Protein AF-A0A7S1XSJ4-F1 (afdb_monomer_lite)

pLDDT: mean 88.71, std 13.85, range [34.25, 98.19]

Radius of gyration: 32.24 Å; chains: 1; bounding box: 108×78×86 Å

Secondary structure (DSSP, 8-state):
---------PPPPPHHHHHHHHHTT---SSPPPHHHHHHHHHHHHHHHHT-GGGG-PPTT--HHHHHHHHHHSTTGGGS-HHHHHHHHHHHHHTHHHHHHHHHHHHHHHHTS-SSS--HHHHHHHHHHHHHHHHS-TTTTHHHHHHHHHHHHHHHHHHHHHHHHHHHHHIIIIIHHHHHHHHHH-HHHHHHHHHHHHHHH----SHHHHHHHHHHHHHHHHHH--HHHHHHHHHHHHHH-S---HHHHHHHHHHHHHHHT-SSHHHHHHHHHHHHHHHHH-HHHHGGGHHHHHHTTTT---HHHHHHHHHHHHHHHHS---TTSHHHHHHHHHHHHHHHHHS-TTS-HHHHHHHHHHHHHTTSSTTHHHHHHHHHHHHHHHS-HHHHHHHTSSS-EEEPTTSS-EEE-GGGTS-HHHHHHHHHHHHTTTT--SS--------HHHHHHHHHHHHHHTT--TT--S--S--B-HHHHHHHHHHHHHHHHHTTSTTTHHHHHHHHHHHHHHBTTGGGGTT-HHHHHHHHHHS--GGG-PPP-HHHHHHHHHHHHHHHHT-TTHHHHHHHHHHHHHHH-GGG-HHHHH-

Foldseek 3Di:
DDDDDDDDDDDDDPPLVVVVVVLVPPPDPDQDFLLNQLLCLQSVLCVVVVNQVVLVADVPRRSLRSVLCCCQHDPVVVRDLVSLLSSLLSLLVCLLSLLVNLVVLVVVVVVPDDDDDSVSLLVLLSRLLSCLQRDDCVSNVSSNVSSLSSLLSNLLSNVVVPLLVLLVSCLVRNCVSLLNSLVPALVSLLSNLSSNLSNLYPDDDDVSQVSVVVSLVSSCVSNVDPQSSLLSLLSNLVVDPADDPVRLVVLVVQLVVQLPDPDLSSNLSSLSNLLSSCQHPVPVSLVCLVSLQVCQPVPLDQSSLLSLLSNLLSSLPPVDPPPDPVSVVSNVSSLVSCVSSLALPRDQLSLLSLLQSLQQLLPDDPSNLVSLLSNLRSLLSHDPVSSVVLLAPWDWDQDPSRPDIGIRSLVRHQLLSNLVSLLCQQCVPPPPDDDDDRDQCDLSSLSSNLSSLCSQLVDHPPDLAQGPAADDVSVVVSCVSCVVSLLVLLQPLSRVLSSLSNLSSCLRRYPCNQVSLVPVSVLVSCCQQQPDPVVVDDHDPNSVVSVLVSLLVQCVVPPPNVVSSCVSVVVNCVVPVPSPSVVSSD

InterPro domains:
  IPR016024 Armadillo-type fold [SSF48371] (229-534)

Organism: NCBI:txid124430

Structure (mmCIF, N/CA/C/O backbone):
data_AF-A0A7S1XSJ4-F1
#
_entry.id   AF-A0A7S1XSJ4-F1
#
loop_
_atom_site.group_PDB
_atom_site.id
_atom_site.type_symbol
_atom_site.label_atom_id
_atom_site.label_alt_id
_atom_site.label_comp_id
_atom_site.label_asym_id
_atom_site.label_entity_id
_atom_site.label_seq_id
_atom_site.pdbx_PDB_ins_code
_atom_site.Cartn_x
_atom_site.Cartn_y
_atom_site.Cartn_z
_atom_site.occupancy
_atom_site.B_iso_or_equiv
_atom_site.auth_seq_id
_atom_site.auth_comp_id
_atom_site.auth_asym_id
_atom_site.auth_atom_id
_atom_site.pdbx_PDB_model_num
ATOM 1 N N . PRO A 1 1 ? -71.761 -49.102 -11.812 1.00 52.69 1 PRO A N 1
ATOM 2 C CA . PRO A 1 1 ? -70.678 -49.881 -11.172 1.00 52.69 1 PRO A CA 1
ATOM 3 C C . PRO A 1 1 ? -69.295 -49.514 -11.742 1.00 52.69 1 PRO A C 1
ATOM 5 O O . PRO A 1 1 ? -68.859 -50.129 -12.700 1.00 52.69 1 PRO A O 1
ATOM 8 N N . SER A 1 2 ? -68.638 -48.505 -11.160 1.00 34.56 2 SER A N 1
ATOM 9 C CA . SER A 1 2 ? -67.169 -48.376 -11.067 1.00 34.56 2 SER A CA 1
ATOM 10 C C . SER A 1 2 ? -66.835 -47.049 -10.381 1.00 34.56 2 SER A C 1
ATOM 12 O O . SER A 1 2 ? -67.230 -45.982 -10.842 1.00 34.56 2 SER A O 1
ATOM 14 N N . ARG A 1 3 ? -66.160 -47.150 -9.233 1.00 41.12 3 ARG A N 1
ATOM 15 C CA . ARG A 1 3 ? -65.718 -46.056 -8.359 1.00 41.12 3 ARG A CA 1
ATOM 16 C C . ARG A 1 3 ? -64.583 -45.249 -9.002 1.00 41.12 3 ARG A C 1
ATOM 18 O O . ARG A 1 3 ? -63.661 -45.844 -9.546 1.00 41.12 3 ARG A O 1
ATOM 25 N N . GLY A 1 4 ? -64.588 -43.934 -8.797 1.00 34.34 4 GLY A N 1
ATOM 26 C CA . GLY A 1 4 ? -63.421 -43.060 -8.945 1.00 34.34 4 GLY A CA 1
ATOM 27 C C . GLY A 1 4 ? -63.445 -42.006 -7.841 1.00 34.34 4 GLY A C 1
ATOM 28 O O . GLY A 1 4 ? -64.221 -41.061 -7.911 1.00 34.34 4 GLY A O 1
ATOM 29 N N . ALA A 1 5 ? -62.664 -42.215 -6.780 1.00 41.22 5 ALA A N 1
ATOM 30 C CA . ALA A 1 5 ? -62.564 -41.311 -5.638 1.00 41.22 5 ALA A CA 1
ATOM 31 C C . ALA A 1 5 ? -61.401 -40.329 -5.847 1.00 41.22 5 ALA A C 1
ATOM 33 O O . ALA A 1 5 ? -60.244 -40.745 -5.898 1.00 41.22 5 ALA A O 1
ATOM 34 N N . SER A 1 6 ? -61.700 -39.031 -5.937 1.00 36.78 6 SER A N 1
ATOM 35 C CA . SER A 1 6 ? -60.708 -37.954 -5.918 1.00 36.78 6 SER A CA 1
ATOM 36 C C . SER A 1 6 ? -60.311 -37.634 -4.473 1.00 36.78 6 SER A C 1
ATOM 38 O O . SER A 1 6 ? -61.102 -37.079 -3.710 1.00 36.78 6 SER A O 1
ATOM 40 N N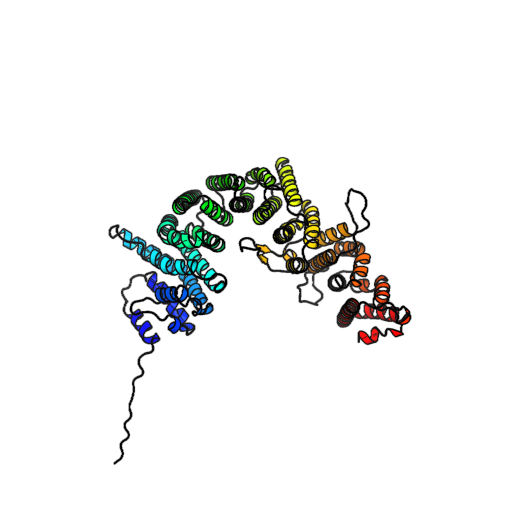 . ARG A 1 7 ? -59.076 -37.964 -4.084 1.00 38.44 7 ARG A N 1
ATOM 41 C CA . ARG A 1 7 ? -58.450 -37.433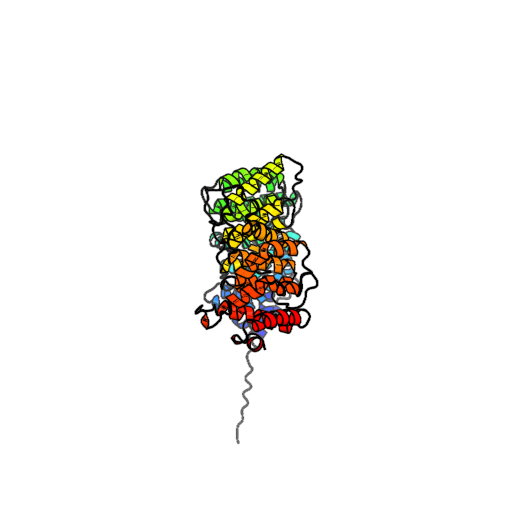 -2.866 1.00 38.44 7 ARG A CA 1
ATOM 42 C C . ARG A 1 7 ? -57.848 -36.062 -3.179 1.00 38.44 7 ARG A C 1
ATOM 44 O O . ARG A 1 7 ? -56.769 -35.982 -3.755 1.00 38.44 7 ARG A O 1
ATOM 51 N N . GLY A 1 8 ? -58.544 -34.998 -2.788 1.00 37.88 8 GLY A N 1
ATOM 52 C CA . GLY A 1 8 ? -57.967 -33.661 -2.659 1.00 37.88 8 GLY A CA 1
ATOM 53 C C . GLY A 1 8 ? -57.157 -33.583 -1.368 1.00 37.88 8 GLY A C 1
ATOM 54 O O . GLY A 1 8 ? -57.724 -33.405 -0.294 1.00 37.88 8 GLY A O 1
ATOM 55 N N . GLY A 1 9 ? -55.843 -33.778 -1.460 1.00 34.25 9 GLY A N 1
ATOM 56 C CA . GLY A 1 9 ? -54.918 -33.498 -0.364 1.00 34.25 9 GLY A CA 1
ATOM 57 C C . GLY A 1 9 ? -54.528 -32.025 -0.397 1.00 34.25 9 GLY A C 1
ATOM 58 O O . GLY A 1 9 ? -53.828 -31.601 -1.314 1.00 34.25 9 GLY A O 1
ATOM 59 N N . ALA A 1 10 ? -54.988 -31.245 0.581 1.00 43.34 10 ALA A N 1
ATOM 60 C CA . ALA A 1 10 ? -54.499 -29.890 0.802 1.00 43.34 10 ALA A CA 1
ATOM 61 C C . ALA A 1 10 ? -52.996 -29.951 1.121 1.00 43.34 10 ALA A C 1
ATOM 63 O O . ALA A 1 10 ? -52.589 -30.620 2.073 1.00 43.34 10 ALA A O 1
ATOM 64 N N . ARG A 1 11 ? -52.165 -29.288 0.306 1.00 40.69 11 ARG A N 1
ATOM 65 C CA . ARG A 1 11 ? -50.749 -29.078 0.632 1.00 40.69 11 ARG A CA 1
ATOM 66 C C . ARG A 1 11 ? -50.675 -28.258 1.929 1.00 40.69 11 ARG A C 1
ATOM 68 O O . ARG A 1 11 ? -51.390 -27.259 2.023 1.00 40.69 11 ARG A O 1
ATOM 75 N N . PRO A 1 12 ? -49.842 -28.644 2.910 1.00 44.31 12 PRO A N 1
ATOM 76 C CA . PRO A 1 12 ? -49.590 -27.795 4.066 1.00 44.31 12 PRO A CA 1
ATOM 77 C C . PRO A 1 12 ? -49.022 -26.444 3.591 1.00 44.31 12 PRO A C 1
ATOM 79 O O . PRO A 1 12 ? -48.324 -26.411 2.571 1.00 44.31 12 PRO A O 1
ATOM 82 N N . PRO A 1 13 ? -49.340 -25.330 4.274 1.00 48.94 13 PRO A N 1
ATOM 83 C CA . PRO A 1 13 ? -48.775 -24.027 3.940 1.00 48.94 13 PRO A CA 1
ATOM 84 C C . PRO A 1 13 ? -47.245 -24.110 3.986 1.00 48.94 13 PRO A C 1
ATOM 86 O O . PRO A 1 13 ? -46.684 -24.755 4.872 1.00 48.94 13 PRO A O 1
ATOM 89 N N . SER A 1 14 ? -46.573 -23.490 3.013 1.00 56.66 14 SER A N 1
ATOM 90 C CA . SER A 1 14 ? -45.111 -23.414 3.008 1.00 56.66 14 SER A CA 1
ATOM 91 C C . SER A 1 14 ? -44.622 -22.714 4.280 1.00 56.66 14 SER A C 1
ATOM 93 O O . SER A 1 14 ? -45.282 -21.808 4.794 1.00 56.66 14 SER A O 1
ATOM 95 N N . SER A 1 15 ? -43.452 -23.112 4.779 1.00 53.59 15 SER A N 1
ATOM 96 C CA . SER A 1 15 ? -42.761 -22.485 5.920 1.00 53.59 15 SER A CA 1
ATOM 97 C C . SER A 1 15 ? -42.692 -20.953 5.792 1.00 53.59 15 SER A C 1
ATOM 99 O O . SER A 1 15 ? -42.925 -20.235 6.763 1.00 53.59 15 SER A O 1
ATOM 101 N N . ALA A 1 16 ? -42.501 -20.448 4.568 1.00 47.19 16 ALA A N 1
ATOM 102 C CA . ALA A 1 16 ? -42.523 -19.022 4.239 1.00 47.19 16 ALA A CA 1
ATOM 103 C C . ALA A 1 16 ? -43.878 -18.336 4.529 1.00 47.19 16 ALA A C 1
ATOM 105 O O . ALA A 1 16 ? -43.914 -17.209 5.020 1.00 47.19 16 ALA A O 1
ATOM 106 N N . SER A 1 17 ? -45.003 -19.018 4.282 1.00 51.69 17 SER A N 1
ATOM 107 C CA . SER A 1 17 ? -46.346 -18.488 4.555 1.00 51.69 17 SER A CA 1
ATOM 108 C C . SER A 1 17 ? -46.664 -18.427 6.052 1.00 51.69 17 SER A C 1
ATOM 110 O O . SER A 1 17 ? -47.432 -17.559 6.465 1.00 51.69 17 SER A O 1
ATOM 112 N N . GLN A 1 18 ? -46.104 -19.331 6.863 1.00 56.53 18 GLN A N 1
ATOM 113 C CA . GLN A 1 18 ? -46.296 -19.321 8.319 1.00 56.53 18 GLN A CA 1
ATOM 114 C C . GLN A 1 18 ? -45.438 -18.249 9.003 1.00 56.53 18 GLN A C 1
ATOM 116 O O . GLN A 1 18 ? -45.931 -17.561 9.895 1.00 56.53 18 GLN A O 1
ATOM 121 N N . ALA A 1 19 ? -44.200 -18.040 8.540 1.00 50.75 19 ALA A N 1
ATOM 122 C CA . ALA A 1 19 ? -43.340 -16.961 9.030 1.00 50.75 19 ALA A CA 1
ATOM 123 C C . ALA A 1 19 ? -43.949 -15.570 8.756 1.00 50.75 19 ALA A C 1
ATOM 125 O O . ALA A 1 19 ? -43.987 -14.721 9.645 1.00 50.75 19 ALA A O 1
ATOM 126 N N . ALA A 1 20 ? -44.516 -15.363 7.561 1.00 49.44 20 ALA A N 1
ATOM 127 C CA . ALA A 1 20 ? -45.207 -14.120 7.212 1.00 49.44 20 ALA A CA 1
ATOM 128 C C . ALA A 1 20 ? -46.476 -13.872 8.057 1.00 49.44 20 ALA A C 1
ATOM 130 O O . ALA A 1 20 ? -46.788 -12.727 8.378 1.00 49.44 20 ALA A O 1
ATOM 131 N N . GLN A 1 21 ? -47.196 -14.929 8.458 1.00 52.84 21 GLN A N 1
ATOM 132 C CA . GLN A 1 21 ? -48.386 -14.809 9.311 1.00 52.84 21 GLN A CA 1
ATOM 133 C C . GLN A 1 21 ? -48.059 -14.515 10.782 1.00 52.84 21 GLN A C 1
ATOM 135 O O . GLN A 1 21 ? -48.815 -13.778 11.411 1.00 52.84 21 GLN A O 1
ATOM 140 N N . MET A 1 22 ? -46.938 -15.011 11.326 1.00 55.00 22 MET A N 1
ATOM 141 C CA . MET A 1 22 ? -46.510 -14.655 12.691 1.00 55.00 22 MET A CA 1
ATOM 142 C C . MET A 1 22 ? -46.111 -13.177 12.822 1.00 55.00 22 MET A C 1
ATOM 144 O O . MET A 1 22 ? -46.310 -12.582 13.878 1.00 55.00 22 MET A O 1
ATOM 148 N N . MET A 1 23 ? -45.607 -12.557 11.749 1.00 52.16 23 MET A N 1
ATOM 149 C CA . MET A 1 23 ? -45.240 -11.134 11.751 1.00 52.16 23 MET A CA 1
ATOM 150 C C . MET A 1 23 ? -46.447 -10.185 11.685 1.00 52.16 23 MET A C 1
ATOM 152 O O . MET A 1 23 ? -46.346 -9.033 12.094 1.00 52.16 23 MET A O 1
ATOM 156 N N . ALA A 1 24 ? -47.605 -10.650 11.207 1.00 48.19 24 ALA A N 1
ATOM 157 C CA . ALA A 1 24 ? -48.797 -9.814 11.065 1.00 48.19 24 ALA A CA 1
ATOM 158 C C . ALA A 1 24 ? -49.610 -9.651 12.370 1.00 48.19 24 ALA A C 1
ATOM 160 O O . ALA A 1 24 ? -50.484 -8.787 12.436 1.00 48.19 24 ALA A O 1
ATOM 161 N N . SER A 1 25 ? -49.353 -10.452 13.414 1.00 46.88 25 SER A N 1
ATOM 162 C CA . SER A 1 25 ? -50.173 -10.479 14.641 1.00 46.88 25 SER A CA 1
ATOM 163 C C . SER A 1 25 ? -49.715 -9.556 15.783 1.00 46.88 25 SER A C 1
ATOM 165 O O . SER A 1 25 ? -50.327 -9.573 16.847 1.00 46.88 25 SER A O 1
ATOM 167 N N . THR A 1 26 ? -48.681 -8.731 15.601 1.00 45.09 26 THR A N 1
ATOM 168 C CA . THR A 1 26 ? -48.104 -7.855 16.649 1.00 45.09 26 THR A CA 1
ATOM 169 C C . THR A 1 26 ? -48.505 -6.373 16.541 1.00 45.09 26 THR A C 1
ATOM 171 O O . THR A 1 26 ? -47.853 -5.515 17.127 1.00 45.09 26 THR A O 1
ATOM 174 N N . GLY A 1 27 ? -49.595 -6.050 15.831 1.00 38.25 27 GLY A N 1
ATOM 175 C CA . GLY A 1 27 ? -50.028 -4.683 15.483 1.00 38.25 27 GLY A CA 1
ATOM 176 C C . GLY A 1 27 ? -50.516 -3.769 16.623 1.00 38.25 27 GLY A C 1
ATOM 177 O O . GLY A 1 27 ? -51.638 -3.269 16.568 1.00 38.25 27 GLY A O 1
ATOM 178 N N . GLY A 1 28 ? -49.679 -3.497 17.626 1.00 43.19 28 GLY A N 1
ATOM 179 C CA . GLY A 1 28 ? -49.768 -2.299 18.465 1.00 43.19 28 GLY A CA 1
ATOM 180 C C . GLY A 1 28 ? -48.866 -1.204 17.887 1.00 43.19 28 GLY A C 1
ATOM 181 O O . GLY A 1 28 ? -47.712 -1.478 17.586 1.00 43.19 28 GLY A O 1
ATOM 182 N N . GLY A 1 29 ? -49.374 0.021 17.708 1.00 54.62 29 GLY A N 1
ATOM 183 C CA . GLY A 1 29 ? -48.706 1.134 17.002 1.00 54.62 29 GLY A CA 1
ATOM 184 C C . GLY A 1 29 ? -47.461 1.748 17.668 1.00 54.62 29 GLY A C 1
ATOM 185 O O . GLY A 1 29 ? -47.256 2.953 17.554 1.00 54.62 29 GLY A O 1
ATOM 186 N N . GLY A 1 30 ? -46.657 0.958 18.383 1.00 62.69 30 GLY A N 1
ATOM 187 C CA . GLY A 1 30 ? -45.346 1.363 18.889 1.00 62.69 30 GLY A CA 1
ATOM 188 C C . GLY A 1 30 ? -44.262 1.255 17.814 1.00 62.69 30 GLY A C 1
ATOM 189 O O . GLY A 1 30 ? -44.388 0.478 16.868 1.00 62.69 30 GLY A O 1
ATOM 190 N N . ALA A 1 31 ? -43.187 2.034 17.958 1.00 67.31 31 ALA A N 1
ATOM 191 C CA . ALA A 1 31 ? -42.006 1.889 17.109 1.00 67.31 31 ALA A CA 1
ATOM 192 C C . ALA A 1 31 ? -41.469 0.442 17.194 1.00 67.31 31 ALA A C 1
ATOM 194 O O . ALA A 1 31 ? -41.452 -0.131 18.288 1.00 67.31 31 ALA A O 1
ATOM 195 N N . PRO A 1 32 ? -41.043 -0.169 16.073 1.00 77.31 32 PRO A N 1
ATOM 196 C CA . PRO A 1 32 ? -40.533 -1.534 16.086 1.00 77.31 32 PRO A CA 1
ATOM 197 C C . PRO A 1 32 ? -39.277 -1.625 16.960 1.00 77.31 32 PRO A C 1
ATOM 199 O O . PRO A 1 32 ? -38.369 -0.799 16.850 1.00 77.31 32 PRO A O 1
ATOM 202 N N . GLY A 1 33 ? -39.217 -2.636 17.829 1.00 88.12 33 GLY A N 1
ATOM 203 C CA . GLY A 1 33 ? -38.015 -2.940 18.611 1.00 88.12 33 GLY A CA 1
ATOM 204 C C . GLY A 1 33 ? -36.865 -3.433 17.724 1.00 88.12 33 GLY A C 1
ATOM 205 O O . GLY A 1 33 ? -37.099 -3.955 16.635 1.00 88.12 33 GLY A O 1
ATOM 206 N N . VAL A 1 34 ? -35.624 -3.317 18.204 1.00 89.50 34 VAL A N 1
ATOM 207 C CA . VAL A 1 34 ? -34.406 -3.663 17.440 1.00 89.50 34 VAL A CA 1
ATOM 208 C C . VAL A 1 34 ? -34.446 -5.088 16.881 1.00 89.50 34 VAL A C 1
ATOM 210 O O . VAL A 1 34 ? -34.133 -5.288 15.711 1.00 89.50 34 VAL A O 1
ATOM 213 N N . LEU A 1 35 ? -34.894 -6.069 17.675 1.00 90.50 35 LEU A N 1
ATOM 214 C CA . LEU A 1 35 ? -35.037 -7.460 17.223 1.00 90.50 35 LEU A CA 1
ATOM 215 C C . LEU A 1 35 ? -36.002 -7.601 16.044 1.00 90.50 35 LEU A C 1
ATOM 217 O O . LEU A 1 35 ? -35.708 -8.342 15.117 1.00 90.50 35 LEU A O 1
ATOM 221 N N . SER A 1 36 ? -37.106 -6.850 16.040 1.00 92.56 36 SER A N 1
ATOM 222 C CA . SER A 1 36 ? -38.070 -6.863 14.933 1.00 92.56 36 SER A CA 1
ATOM 223 C C . SER A 1 36 ? -37.431 -6.360 13.637 1.00 92.56 36 SER A C 1
ATOM 225 O O . SER A 1 36 ? -37.588 -6.973 12.584 1.00 92.56 36 SER A O 1
ATOM 227 N N . VAL A 1 37 ? -36.638 -5.284 13.722 1.00 91.06 37 VAL A N 1
ATOM 228 C CA . VAL A 1 37 ? -35.911 -4.741 12.564 1.00 91.06 37 VAL A CA 1
ATOM 229 C C . VAL A 1 37 ? -34.875 -5.747 12.056 1.00 91.06 37 VAL A C 1
ATOM 231 O O . VAL A 1 37 ? -34.800 -5.990 10.852 1.00 91.06 37 VAL A O 1
ATOM 234 N N . LEU A 1 38 ? -34.109 -6.375 12.952 1.00 92.38 38 LEU A N 1
ATOM 235 C CA . LEU A 1 38 ? -33.120 -7.393 12.581 1.00 92.38 38 LEU A CA 1
ATOM 236 C C . LEU A 1 38 ? -33.779 -8.630 11.954 1.00 92.38 38 LEU A C 1
ATOM 238 O O . LEU A 1 38 ? -33.345 -9.083 10.895 1.00 92.38 38 LEU A O 1
ATOM 242 N N . ASP A 1 39 ? -34.857 -9.141 12.552 1.00 95.31 39 ASP A N 1
ATOM 243 C CA . ASP A 1 39 ? -35.624 -10.272 12.023 1.00 95.31 39 ASP A CA 1
ATOM 244 C C . ASP A 1 39 ? -36.197 -9.955 10.637 1.00 95.31 39 ASP A C 1
ATOM 246 O O . ASP A 1 39 ? -36.137 -10.793 9.733 1.00 95.31 39 ASP A O 1
ATOM 250 N N . GLN A 1 40 ? -36.682 -8.727 10.431 1.00 94.88 40 GLN A N 1
ATOM 251 C CA . GLN A 1 40 ? -37.141 -8.263 9.127 1.00 94.88 40 GLN A CA 1
ATOM 252 C C . GLN A 1 40 ? -36.002 -8.246 8.099 1.00 94.88 40 GLN A C 1
ATOM 254 O O . GLN A 1 40 ? -36.196 -8.754 6.994 1.00 94.88 40 GLN A O 1
ATOM 259 N N . CYS A 1 41 ? -34.814 -7.739 8.455 1.00 93.75 41 CYS A N 1
ATOM 260 C CA . CYS A 1 41 ? -33.643 -7.748 7.569 1.00 93.75 41 CYS A CA 1
ATOM 261 C C . CYS A 1 41 ? -33.296 -9.176 7.122 1.00 93.75 41 CYS A C 1
ATOM 263 O O . CYS A 1 41 ? -33.091 -9.424 5.929 1.00 93.75 41 CYS A O 1
ATOM 265 N N . VAL A 1 42 ? -33.277 -10.129 8.063 1.00 95.25 42 VAL A N 1
ATOM 266 C CA . VAL A 1 42 ? -32.982 -11.542 7.781 1.00 95.25 42 VAL A CA 1
ATOM 267 C C . VAL A 1 42 ? -34.044 -12.150 6.865 1.00 95.25 42 VAL A C 1
ATOM 269 O O . VAL A 1 42 ? -33.714 -12.695 5.811 1.00 95.25 42 VAL A O 1
ATOM 272 N N . VAL A 1 43 ? -35.324 -12.048 7.234 1.00 95.94 43 VAL A N 1
ATOM 273 C CA . VAL A 1 43 ? -36.418 -12.688 6.490 1.00 95.94 43 VAL A CA 1
ATOM 274 C C . VAL A 1 43 ? -36.538 -12.111 5.087 1.00 95.94 43 VAL A C 1
ATOM 276 O O . VAL A 1 43 ? -36.635 -12.870 4.123 1.00 95.94 43 VAL A O 1
ATOM 279 N N . GLN A 1 44 ? -36.514 -10.788 4.949 1.00 94.69 44 GLN A N 1
ATOM 280 C CA . GLN A 1 44 ? -36.723 -10.121 3.668 1.00 94.69 44 GLN A CA 1
ATOM 281 C C . GLN A 1 44 ? -35.599 -10.454 2.679 1.00 94.69 44 GLN A C 1
ATOM 283 O O . GLN A 1 44 ? -35.862 -10.778 1.516 1.00 94.69 44 GLN A O 1
ATOM 288 N N . THR A 1 45 ? -34.358 -10.473 3.162 1.00 95.00 45 THR A N 1
ATOM 289 C CA . THR A 1 45 ? -33.189 -10.786 2.340 1.00 95.00 45 THR A CA 1
ATOM 290 C C . THR A 1 45 ? -33.151 -12.256 1.935 1.00 95.00 45 THR A C 1
ATOM 292 O O . THR A 1 45 ? -33.047 -12.560 0.747 1.00 95.00 45 THR A O 1
ATOM 295 N N . LEU A 1 46 ? -33.298 -13.177 2.893 1.00 95.62 46 LEU A N 1
ATOM 296 C CA . LEU A 1 46 ? -33.196 -14.613 2.614 1.00 95.62 46 LEU A CA 1
ATOM 297 C C . LEU A 1 46 ? -34.403 -15.156 1.845 1.00 95.62 46 LEU A C 1
ATOM 299 O O . LEU A 1 46 ? -34.273 -16.114 1.087 1.00 95.62 46 LEU A O 1
ATOM 303 N N . THR A 1 47 ? -35.579 -14.538 1.981 1.00 94.88 47 THR A N 1
ATOM 304 C CA . THR A 1 47 ? -36.725 -14.857 1.113 1.00 94.88 47 THR A CA 1
ATOM 305 C C . THR A 1 47 ? -36.431 -14.456 -0.329 1.00 94.88 47 THR A C 1
ATOM 307 O O . THR A 1 47 ? -36.721 -15.217 -1.249 1.00 94.88 47 THR A O 1
ATOM 310 N N . SER A 1 48 ? -35.817 -13.286 -0.529 1.00 93.25 48 SER A N 1
ATOM 311 C CA . SER A 1 48 ? -35.476 -12.781 -1.863 1.00 93.25 48 SER A CA 1
ATOM 312 C C . SER A 1 48 ? -34.373 -13.601 -2.537 1.00 93.25 48 SER A C 1
ATOM 314 O O . SER A 1 48 ? -34.384 -13.741 -3.757 1.00 93.25 48 SER A O 1
ATOM 316 N N . SER A 1 49 ? -33.438 -14.165 -1.763 1.00 93.69 49 SER A N 1
ATOM 317 C CA . SER A 1 49 ? -32.374 -15.030 -2.289 1.00 93.69 49 SER A CA 1
ATOM 318 C C . SER A 1 49 ? -32.759 -16.511 -2.395 1.00 93.69 49 SER A C 1
ATOM 320 O O . SER A 1 49 ? -32.064 -17.262 -3.073 1.00 93.69 49 SER A O 1
ATOM 322 N N . GLY A 1 50 ? -33.870 -16.931 -1.777 1.00 94.69 50 GLY A N 1
ATOM 323 C CA . GLY A 1 50 ? -34.299 -18.333 -1.725 1.00 94.69 50 GLY A CA 1
ATOM 324 C C . GLY A 1 50 ? -33.601 -19.171 -0.644 1.00 94.69 50 GLY A C 1
ATOM 325 O O . GLY A 1 50 ? -33.717 -20.392 -0.656 1.00 94.69 50 GLY A O 1
ATOM 326 N N . ASP A 1 51 ? -32.915 -18.530 0.304 1.00 94.94 51 ASP A N 1
ATOM 327 C CA . ASP A 1 51 ? -32.073 -19.172 1.324 1.00 94.94 51 ASP A CA 1
ATOM 328 C C . ASP A 1 51 ? -32.741 -19.264 2.710 1.00 94.94 51 ASP A C 1
ATOM 330 O O . ASP A 1 51 ? -32.112 -19.684 3.681 1.00 94.94 51 ASP A O 1
ATOM 334 N N . LEU A 1 52 ? -34.013 -18.866 2.847 1.00 94.81 52 LEU A N 1
ATOM 335 C CA . LEU A 1 52 ? -34.691 -18.798 4.152 1.00 94.81 52 LEU A CA 1
ATOM 336 C C . LEU A 1 52 ? -34.720 -20.152 4.885 1.00 94.81 52 LEU A C 1
ATOM 338 O O . LEU A 1 52 ? -34.600 -20.204 6.109 1.00 94.81 52 LEU A O 1
ATOM 342 N N . GLU A 1 53 ? -34.841 -21.256 4.145 1.00 93.50 53 GLU A N 1
ATOM 343 C CA . GLU A 1 53 ? -34.866 -22.611 4.712 1.00 93.50 53 GLU A CA 1
ATOM 344 C C . GLU A 1 53 ? -33.533 -23.004 5.374 1.00 93.50 53 GLU A C 1
ATOM 346 O O . GLU A 1 53 ? -33.518 -23.845 6.275 1.00 93.50 53 GLU A O 1
ATOM 351 N N . LEU A 1 54 ? -32.424 -22.353 5.000 1.00 91.69 54 LEU A N 1
ATOM 352 C CA . LEU A 1 54 ? -31.088 -22.641 5.532 1.00 91.69 54 LEU A CA 1
ATOM 353 C C . LEU A 1 54 ? -30.907 -22.209 6.993 1.00 91.69 54 LEU A C 1
ATOM 355 O O . LEU A 1 54 ? -29.981 -22.688 7.654 1.00 91.69 54 LEU A O 1
ATOM 359 N N . LEU A 1 55 ? -31.780 -21.330 7.505 1.00 92.31 55 LEU A N 1
ATOM 360 C CA . LEU A 1 55 ? -31.743 -20.881 8.900 1.00 92.31 55 LEU A CA 1
ATOM 361 C C . LEU A 1 55 ? -31.991 -22.030 9.882 1.00 92.31 55 LEU A C 1
ATOM 363 O O . LEU A 1 55 ? -31.379 -22.072 10.948 1.00 92.31 55 LEU A O 1
ATOM 367 N N . GLY A 1 56 ? -32.900 -22.954 9.540 1.00 91.69 56 GLY A N 1
ATOM 368 C CA . GLY A 1 56 ? -33.306 -24.042 10.434 1.00 91.69 56 GLY A CA 1
ATOM 369 C C . GLY A 1 56 ? -33.742 -23.545 11.820 1.00 91.69 56 GLY A C 1
ATOM 370 O O . GLY A 1 56 ? -33.271 -24.082 12.827 1.00 91.69 56 GLY A O 1
ATOM 371 N N . ALA A 1 57 ? -34.561 -22.487 11.871 1.00 90.06 57 ALA A N 1
ATOM 372 C CA . ALA A 1 57 ? -34.996 -21.843 13.112 1.00 90.06 57 ALA A CA 1
ATOM 373 C C . ALA A 1 57 ? -35.751 -22.820 14.029 1.00 90.06 57 ALA A C 1
ATOM 375 O O . ALA A 1 57 ? -36.620 -23.573 13.578 1.00 90.06 57 ALA A O 1
ATOM 376 N N . GLN A 1 58 ? -35.418 -22.812 15.321 1.00 92.25 58 GLN A N 1
ATOM 377 C CA . GLN A 1 58 ? -36.136 -23.599 16.324 1.00 92.25 58 GLN A CA 1
ATOM 378 C C . GLN A 1 58 ? -37.463 -22.921 16.716 1.00 92.25 58 GLN A C 1
ATOM 380 O O . GLN A 1 58 ? -37.597 -21.704 16.584 1.00 92.25 58 GLN A O 1
ATOM 385 N N . PRO A 1 59 ? -38.466 -23.666 17.219 1.00 91.31 59 PRO A N 1
ATOM 386 C CA . PRO A 1 59 ? -39.706 -23.063 17.704 1.00 91.31 59 PRO A CA 1
ATOM 387 C C . PRO A 1 59 ? -39.436 -22.006 18.787 1.00 91.31 59 PRO A C 1
ATOM 389 O O . PRO A 1 59 ? -38.872 -22.322 19.832 1.00 91.31 59 PRO A O 1
ATOM 392 N N . GLY A 1 60 ? -39.849 -20.760 18.537 1.00 90.12 60 GLY A N 1
ATOM 393 C CA . GLY A 1 60 ? -39.639 -19.622 19.444 1.00 90.12 60 GLY A CA 1
ATOM 394 C C . GLY A 1 60 ? -38.312 -18.874 19.260 1.00 90.12 60 GLY A C 1
ATOM 395 O O . GLY A 1 60 ? -38.098 -17.867 19.928 1.00 90.12 60 GLY A O 1
ATOM 396 N N . GLU A 1 61 ? -37.440 -19.324 18.356 1.00 93.19 61 GLU A N 1
ATOM 397 C CA . GLU A 1 61 ? -36.208 -18.626 17.977 1.00 93.19 61 GLU A CA 1
ATOM 398 C C . GLU A 1 61 ? -36.507 -17.613 16.858 1.00 93.19 61 GLU A C 1
ATOM 400 O O . GLU A 1 61 ? -37.042 -17.978 15.808 1.00 93.19 61 GLU A O 1
ATOM 405 N N . GLY A 1 62 ? -36.163 -16.340 17.073 1.00 94.44 62 GLY A N 1
ATOM 406 C CA . GLY A 1 62 ? -36.274 -15.307 16.038 1.00 94.44 62 GLY A CA 1
ATOM 407 C C . GLY A 1 62 ? -35.298 -15.552 14.871 1.00 94.44 62 GLY A C 1
ATOM 408 O O . GLY A 1 62 ? -34.212 -16.099 15.095 1.00 94.44 62 GLY A O 1
ATOM 409 N N . PRO A 1 63 ? -35.639 -15.158 13.628 1.00 95.38 63 PRO A N 1
ATOM 410 C CA . PRO A 1 63 ? -34.770 -15.287 12.455 1.00 95.38 63 PRO A CA 1
ATOM 411 C C . PRO A 1 63 ? -33.324 -14.806 12.651 1.00 95.38 63 PRO A C 1
ATOM 413 O O . PRO A 1 63 ? -32.393 -15.488 12.219 1.00 95.38 63 PRO A O 1
ATOM 416 N N . ALA A 1 64 ? -33.115 -13.670 13.319 1.00 94.19 64 ALA A N 1
ATOM 417 C CA . ALA A 1 64 ? -31.790 -13.122 13.589 1.00 94.19 64 ALA A CA 1
ATOM 418 C C . ALA A 1 64 ? -30.972 -14.030 14.523 1.00 94.19 64 ALA A C 1
ATOM 420 O O . ALA A 1 64 ? -29.803 -14.312 14.250 1.00 94.19 64 ALA A O 1
ATOM 421 N N . ALA A 1 65 ? -31.594 -14.556 15.582 1.00 94.56 65 ALA A N 1
ATOM 422 C CA . ALA A 1 65 ? -30.955 -15.501 16.497 1.00 94.56 65 ALA A CA 1
ATOM 423 C C . ALA A 1 65 ? -30.621 -16.832 15.798 1.00 94.56 65 ALA A C 1
ATOM 425 O O . ALA A 1 65 ? -29.501 -17.334 15.929 1.00 94.56 65 ALA A O 1
ATOM 426 N N . ALA A 1 66 ? -31.547 -17.349 14.980 1.00 94.88 66 ALA A N 1
ATOM 427 C CA . ALA A 1 66 ? -31.333 -18.556 14.184 1.00 94.88 66 ALA A CA 1
ATOM 428 C C . ALA A 1 66 ? -30.157 -18.399 13.210 1.00 94.88 66 ALA A C 1
ATOM 430 O O . ALA A 1 66 ? -29.331 -19.307 13.088 1.00 94.88 66 ALA A O 1
ATOM 431 N N . LEU A 1 67 ? -30.037 -17.231 12.566 1.00 95.12 67 LEU A N 1
ATOM 432 C CA . LEU A 1 67 ? -28.915 -16.913 11.685 1.00 95.12 67 LEU A CA 1
ATOM 433 C C . LEU A 1 67 ? -27.586 -16.947 12.446 1.00 95.12 67 LEU A C 1
ATOM 435 O O . LEU A 1 67 ? -26.660 -17.642 12.026 1.00 95.12 67 LEU A O 1
ATOM 439 N N . VAL A 1 68 ? -27.496 -16.252 13.585 1.00 94.69 68 VAL A N 1
ATOM 440 C CA . VAL A 1 68 ? -26.276 -16.225 14.406 1.00 94.69 68 VAL A CA 1
ATOM 441 C C . VAL A 1 68 ? -25.893 -17.630 14.853 1.00 94.69 68 VAL A C 1
ATOM 443 O O . VAL A 1 68 ? -24.741 -18.031 14.678 1.00 94.69 68 VAL A O 1
ATOM 446 N N . ARG A 1 69 ? -26.844 -18.421 15.363 1.00 95.06 69 ARG A N 1
ATOM 447 C CA . ARG A 1 69 ? -26.598 -19.814 15.758 1.00 95.06 69 ARG A CA 1
ATOM 448 C C . ARG A 1 69 ? -26.094 -20.652 14.587 1.00 95.06 69 ARG A C 1
ATOM 450 O O . ARG A 1 69 ? -25.186 -21.461 14.768 1.00 95.06 69 ARG A O 1
ATOM 457 N N . ARG A 1 70 ? -26.674 -20.487 13.396 1.00 93.44 70 ARG A N 1
ATOM 458 C CA . ARG A 1 70 ? -26.292 -21.258 12.208 1.00 93.44 70 ARG A CA 1
ATOM 459 C C . ARG A 1 70 ? -24.881 -20.918 11.731 1.00 93.44 70 ARG A C 1
ATOM 461 O O . ARG A 1 70 ? -24.128 -21.827 11.398 1.00 93.44 70 ARG A O 1
ATOM 468 N N . VAL A 1 71 ? -24.530 -19.635 11.741 1.00 91.44 71 VAL A N 1
ATOM 469 C CA . VAL A 1 71 ? -23.248 -19.116 11.244 1.00 91.44 71 VAL A CA 1
ATOM 470 C C . VAL A 1 71 ? -22.110 -19.298 12.251 1.00 91.44 71 VAL A C 1
ATOM 472 O O . VAL A 1 71 ? -20.970 -19.484 11.850 1.00 91.44 71 VAL A O 1
ATOM 475 N N . THR A 1 72 ? -22.395 -19.263 13.554 1.00 91.56 72 THR A N 1
ATOM 476 C CA . THR A 1 72 ? -21.364 -19.367 14.608 1.00 91.56 72 THR A CA 1
ATOM 477 C C . THR A 1 72 ? -21.291 -20.750 15.260 1.00 91.56 72 THR A C 1
ATOM 479 O O . THR A 1 72 ? -20.332 -21.058 15.965 1.00 91.56 72 THR A O 1
ATOM 482 N N . GLY A 1 73 ? -22.298 -21.598 15.040 1.00 90.12 73 GLY A N 1
ATOM 483 C CA . GLY A 1 73 ? -22.411 -22.916 15.652 1.00 90.12 73 GLY A CA 1
ATOM 484 C C . GLY A 1 73 ? -21.745 -24.045 14.861 1.00 90.12 73 GLY A C 1
ATOM 485 O O . GLY A 1 73 ? -21.025 -23.853 13.881 1.00 90.12 73 GLY A O 1
ATOM 486 N N . LYS A 1 74 ? -22.023 -25.283 15.285 1.00 80.88 74 LYS A N 1
ATOM 487 C CA . LYS A 1 74 ? -21.611 -26.488 14.551 1.00 80.88 74 LYS A CA 1
ATOM 488 C C . LYS A 1 74 ? -22.298 -26.488 13.179 1.00 80.88 74 LYS A C 1
ATOM 490 O O . LYS A 1 74 ? -23.518 -26.607 13.112 1.00 80.88 74 LYS A O 1
ATOM 495 N N . GLY A 1 75 ? -21.512 -26.330 12.115 1.00 77.88 75 GLY A N 1
ATOM 496 C CA . GLY A 1 75 ? -22.013 -26.161 10.744 1.00 77.88 75 GLY A CA 1
ATOM 497 C C . GLY A 1 75 ? -21.813 -24.761 10.153 1.00 77.88 75 GLY A C 1
ATOM 498 O O . GLY A 1 75 ? -22.354 -24.494 9.088 1.00 77.88 75 GLY A O 1
ATOM 499 N N . ALA A 1 76 ? -21.021 -23.892 10.795 1.00 80.50 76 ALA A N 1
ATOM 500 C CA . ALA A 1 76 ? -20.665 -22.556 10.305 1.00 80.50 76 ALA A CA 1
ATOM 501 C C . ALA A 1 76 ? -20.241 -22.501 8.823 1.00 80.50 76 ALA A C 1
ATOM 503 O O . ALA A 1 76 ? -20.508 -21.511 8.160 1.00 80.50 76 ALA A O 1
ATOM 504 N N . GLY A 1 77 ? -19.619 -23.554 8.276 1.00 80.56 77 GLY A N 1
ATOM 505 C CA . GLY A 1 77 ? -19.206 -23.625 6.865 1.00 80.56 77 GLY A CA 1
ATOM 506 C C . GLY A 1 77 ? -20.318 -23.965 5.862 1.00 80.56 77 GLY A C 1
ATOM 507 O O . GLY A 1 77 ? -20.071 -23.957 4.662 1.00 80.56 77 GLY A O 1
ATOM 508 N N . GLU A 1 78 ? -21.526 -24.290 6.325 1.00 88.50 78 GLU A N 1
ATOM 509 C CA . GLU A 1 78 ? -22.645 -24.681 5.456 1.00 88.50 78 GLU A CA 1
ATOM 510 C C . GLU A 1 78 ? -23.516 -23.490 5.035 1.00 88.50 78 GLU A C 1
ATOM 512 O O . GLU A 1 78 ? -24.310 -23.614 4.103 1.00 88.50 78 GLU A O 1
ATOM 517 N N . PHE A 1 79 ? -23.406 -22.344 5.718 1.00 92.19 79 PHE A N 1
ATOM 518 C CA . PHE A 1 79 ? -24.207 -21.167 5.390 1.00 92.19 79 PHE A CA 1
ATOM 519 C C . PHE A 1 79 ? -23.545 -20.353 4.262 1.00 92.19 79 PHE A C 1
ATOM 521 O O . PHE A 1 79 ? -22.384 -19.974 4.400 1.00 92.19 79 PHE A O 1
ATOM 528 N N . PRO A 1 80 ? -24.240 -20.034 3.152 1.00 93.12 80 PRO A N 1
ATOM 529 C CA . PRO A 1 80 ? -23.616 -19.359 2.017 1.00 93.12 80 PRO A CA 1
ATOM 530 C C . PRO A 1 80 ? -23.054 -17.971 2.395 1.00 93.12 80 PRO A C 1
ATOM 532 O O . PRO A 1 80 ? -23.828 -17.100 2.809 1.00 93.12 80 PRO A O 1
ATOM 535 N N . PRO A 1 81 ? -21.750 -17.691 2.173 1.00 92.31 81 PRO A N 1
ATOM 536 C CA . PRO A 1 81 ? -21.154 -16.384 2.473 1.00 92.31 81 PRO A CA 1
ATOM 537 C C . PRO A 1 81 ? -21.879 -15.220 1.790 1.00 92.31 81 PRO A C 1
ATOM 539 O O . PRO A 1 81 ? -22.045 -14.149 2.372 1.00 92.31 81 PRO A O 1
ATOM 542 N N . ARG A 1 82 ? -22.369 -15.444 0.562 1.00 93.44 82 ARG A N 1
ATOM 543 C CA . ARG A 1 82 ? -23.149 -14.460 -0.199 1.00 93.44 82 ARG A CA 1
ATOM 544 C C . ARG A 1 82 ? -24.461 -14.097 0.499 1.00 93.44 82 ARG A C 1
ATOM 546 O O . ARG A 1 82 ? -24.785 -12.917 0.567 1.00 93.44 82 ARG A O 1
ATOM 553 N N . ALA A 1 83 ? -25.196 -15.083 1.012 1.00 93.06 83 ALA A N 1
ATOM 554 C CA . ALA A 1 83 ? -26.472 -14.857 1.688 1.00 93.06 83 ALA A CA 1
ATOM 555 C C . ALA A 1 83 ? -26.273 -14.056 2.982 1.00 93.06 83 ALA A C 1
ATOM 557 O O . ALA A 1 83 ? -26.982 -13.082 3.225 1.00 93.06 83 ALA A O 1
ATOM 558 N N . LEU A 1 84 ? -25.246 -14.404 3.766 1.00 94.38 84 LEU A N 1
ATOM 559 C CA . LEU A 1 84 ? -24.892 -13.663 4.977 1.00 94.38 84 LEU A CA 1
ATOM 560 C C . LEU A 1 84 ? -24.502 -12.216 4.658 1.00 94.38 84 LEU A C 1
ATOM 562 O O . LEU A 1 84 ? -24.965 -11.292 5.321 1.00 94.38 84 LEU A O 1
ATOM 566 N N . ASN A 1 85 ? 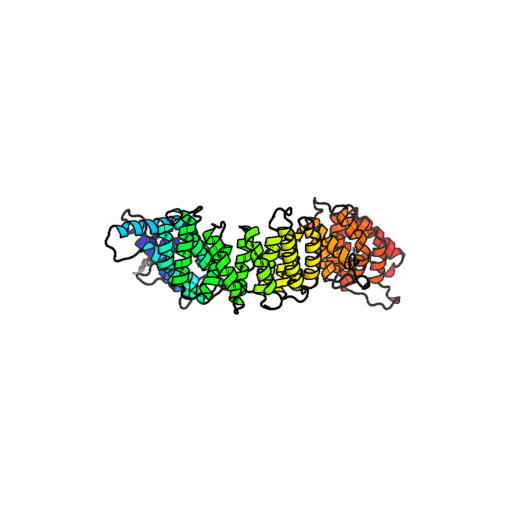-23.695 -12.014 3.614 1.00 92.62 85 ASN A N 1
ATOM 567 C CA . ASN A 1 85 ? -23.279 -10.681 3.192 1.00 92.62 85 ASN A CA 1
ATOM 568 C C . ASN A 1 85 ? -24.476 -9.800 2.783 1.00 92.62 85 ASN A C 1
ATOM 570 O O . ASN A 1 85 ? -24.528 -8.626 3.143 1.00 92.62 85 ASN A O 1
ATOM 574 N N . LEU A 1 86 ? -25.473 -10.365 2.092 1.00 93.19 86 LEU A N 1
ATOM 575 C CA . LEU A 1 86 ? -26.701 -9.640 1.752 1.00 93.19 86 LEU A CA 1
ATOM 576 C C . LEU A 1 86 ? -27.482 -9.223 3.006 1.00 93.19 86 LEU A C 1
ATOM 578 O O . LEU A 1 86 ? -27.924 -8.080 3.083 1.00 93.19 86 LEU A O 1
ATOM 582 N N . VAL A 1 87 ? -27.628 -10.117 3.995 1.00 94.00 87 VAL A N 1
ATOM 583 C CA . VAL A 1 87 ? -28.347 -9.795 5.244 1.00 94.00 87 VAL A CA 1
ATOM 584 C C . VAL A 1 87 ? -27.642 -8.660 5.979 1.00 94.00 87 VAL A C 1
ATOM 586 O O . VAL A 1 87 ? -28.289 -7.713 6.411 1.00 94.00 87 VAL A O 1
ATOM 589 N N . LEU A 1 88 ? -26.315 -8.728 6.096 1.00 93.62 88 LEU A N 1
ATOM 590 C CA . LEU A 1 88 ? -25.531 -7.688 6.760 1.00 93.62 88 LEU A CA 1
ATOM 591 C C . LEU A 1 88 ? -25.575 -6.363 5.989 1.00 93.62 88 LEU A C 1
ATOM 593 O O . LEU A 1 88 ? -25.702 -5.311 6.602 1.00 93.62 88 LEU A O 1
ATOM 597 N N . SER A 1 89 ? -25.572 -6.401 4.656 1.00 92.00 89 SER A N 1
ATOM 598 C CA . SER A 1 89 ? -25.733 -5.194 3.834 1.00 92.00 89 SER A CA 1
ATOM 599 C C . SER A 1 89 ? -27.091 -4.525 4.078 1.00 92.00 89 SER A C 1
ATOM 601 O O . SER A 1 89 ? -27.184 -3.301 4.137 1.00 92.00 89 SER A O 1
ATOM 603 N N . GLU A 1 90 ? -28.147 -5.321 4.265 1.00 94.00 90 GLU A N 1
ATOM 604 C CA . GLU A 1 90 ? -29.470 -4.813 4.634 1.00 94.00 90 GLU A CA 1
ATOM 605 C C . GLU A 1 90 ? -29.483 -4.243 6.062 1.00 94.00 90 GLU A C 1
ATOM 607 O O . GLU A 1 90 ? -30.044 -3.171 6.277 1.00 94.00 90 GLU A O 1
ATOM 612 N N . VAL A 1 91 ? -28.803 -4.880 7.022 1.00 90.81 91 VAL A N 1
ATOM 613 C CA . VAL A 1 91 ? -28.633 -4.334 8.383 1.00 90.81 91 VAL A CA 1
ATOM 614 C C . VAL A 1 91 ? -27.915 -2.982 8.346 1.00 90.81 91 VAL A C 1
ATOM 616 O O . VAL A 1 91 ? -28.380 -2.035 8.978 1.00 90.81 91 VAL A O 1
ATOM 619 N N . GLN A 1 92 ? -26.840 -2.852 7.562 1.00 91.00 92 GLN A N 1
ATOM 620 C CA . GLN A 1 92 ? -26.150 -1.577 7.346 1.00 91.00 92 GLN A CA 1
ATOM 621 C C . GLN A 1 92 ? -27.089 -0.523 6.747 1.00 91.00 92 GLN A C 1
ATOM 623 O O . GLN A 1 92 ? -27.128 0.611 7.221 1.00 91.00 92 GLN A O 1
ATOM 628 N N . ARG A 1 93 ? -27.892 -0.889 5.737 1.00 92.31 93 ARG A N 1
ATOM 629 C CA . ARG A 1 93 ? -28.881 0.014 5.123 1.00 92.31 93 ARG A CA 1
ATOM 630 C C . ARG A 1 93 ? -29.935 0.495 6.127 1.00 92.31 93 ARG A C 1
ATOM 632 O O . ARG A 1 93 ? -30.468 1.592 5.982 1.00 92.31 93 ARG A O 1
ATOM 639 N N . GLN A 1 94 ? -30.236 -0.317 7.137 1.00 91.94 94 GLN A N 1
ATOM 640 C CA . GLN A 1 94 ? -31.213 -0.035 8.189 1.00 91.94 94 GLN A CA 1
ATOM 641 C C . GLN A 1 94 ? -30.588 0.583 9.451 1.00 91.94 94 GLN A C 1
ATOM 643 O O . GLN A 1 94 ? -31.294 0.744 10.448 1.00 91.94 94 GLN A O 1
ATOM 648 N N . ALA A 1 95 ? -29.302 0.960 9.429 1.00 86.62 95 ALA A N 1
ATOM 649 C CA . ALA A 1 95 ? -28.574 1.429 10.609 1.00 86.62 95 ALA A CA 1
ATOM 650 C C . ALA A 1 95 ? -29.285 2.572 11.354 1.00 86.62 95 ALA A C 1
ATOM 652 O O . ALA A 1 95 ? -29.430 2.498 12.573 1.00 86.62 95 ALA A O 1
ATOM 653 N N . GLY A 1 96 ? -29.822 3.566 10.636 1.00 80.81 96 GLY A N 1
ATOM 654 C CA . GLY A 1 96 ? -30.576 4.671 11.244 1.00 80.81 96 GLY A CA 1
ATOM 655 C C . GLY A 1 96 ? -31.863 4.222 11.949 1.00 80.81 96 GLY A C 1
ATOM 656 O O . GLY A 1 96 ? -32.158 4.673 13.054 1.00 80.81 96 GLY A O 1
ATOM 657 N N . ASN A 1 97 ? -32.605 3.269 11.372 1.00 85.56 97 ASN A N 1
ATOM 658 C CA . ASN A 1 97 ? -33.818 2.722 11.995 1.00 85.56 97 ASN A CA 1
ATOM 659 C C . ASN A 1 97 ? -33.487 1.896 13.246 1.00 85.56 97 ASN A C 1
ATOM 661 O O . ASN A 1 97 ? -34.199 1.965 14.251 1.00 85.56 97 ASN A O 1
ATOM 665 N N . ILE A 1 98 ? -32.388 1.139 13.199 1.00 85.62 98 ILE A N 1
ATOM 666 C CA . ILE A 1 98 ? -31.869 0.386 14.344 1.00 85.62 98 ILE A CA 1
ATOM 667 C C . ILE A 1 98 ? -31.444 1.353 15.455 1.00 85.62 98 ILE A C 1
ATOM 669 O O . ILE A 1 98 ? -31.880 1.188 16.593 1.00 85.62 98 ILE A O 1
ATOM 673 N N . ALA A 1 99 ? -30.662 2.386 15.132 1.00 79.31 99 ALA A N 1
ATOM 674 C CA . ALA A 1 99 ? -30.206 3.397 16.085 1.00 79.31 99 ALA A CA 1
ATOM 675 C C . ALA A 1 99 ? -31.384 4.128 16.751 1.00 79.31 99 ALA A C 1
ATOM 677 O O . ALA A 1 99 ? -31.445 4.234 17.977 1.00 79.31 99 ALA A O 1
ATOM 678 N N . PHE A 1 100 ? -32.380 4.539 15.962 1.00 80.50 100 PHE A N 1
ATOM 679 C CA . PHE A 1 100 ? -33.606 5.149 16.477 1.00 80.50 100 PHE A CA 1
ATOM 680 C C . PHE A 1 100 ? -34.365 4.215 17.435 1.00 80.50 100 PHE A C 1
ATOM 682 O O . PHE A 1 100 ? -34.823 4.639 18.498 1.00 80.50 100 PHE A O 1
ATOM 689 N N . SER A 1 101 ? -34.475 2.926 17.098 1.00 81.75 101 SER A N 1
ATOM 690 C CA . SER A 1 101 ? -35.118 1.922 17.955 1.00 81.75 101 SER A CA 1
ATOM 691 C C . SER A 1 101 ? -34.359 1.698 19.270 1.00 81.75 101 SER A C 1
ATOM 693 O O . SER A 1 101 ? -34.979 1.614 20.335 1.00 81.75 101 SER A O 1
ATOM 695 N N . VAL A 1 102 ? -33.021 1.671 19.228 1.00 81.75 102 VAL A N 1
ATOM 696 C CA . VAL A 1 102 ? -32.162 1.576 20.421 1.00 81.75 102 VAL A CA 1
ATOM 697 C C . VAL A 1 102 ? -32.421 2.745 21.375 1.00 81.75 102 VAL A C 1
ATOM 699 O O . VAL A 1 102 ? -32.667 2.522 22.561 1.00 81.75 102 VAL A O 1
ATOM 702 N N . LEU A 1 103 ? -32.405 3.981 20.872 1.00 79.75 103 LEU A N 1
ATOM 703 C CA . LEU A 1 103 ? -32.569 5.174 21.707 1.00 79.75 103 LEU A CA 1
ATOM 704 C C . LEU A 1 103 ? -33.971 5.265 22.312 1.00 79.75 103 LEU A C 1
ATOM 706 O O . LEU A 1 103 ? -34.105 5.522 23.507 1.00 79.75 103 LEU A O 1
ATOM 710 N N . ASN A 1 104 ? -35.016 4.978 21.532 1.00 79.56 104 ASN A N 1
ATOM 711 C CA . ASN A 1 104 ? -36.389 4.987 22.043 1.00 79.56 104 ASN A CA 1
ATOM 712 C C . ASN A 1 104 ? -36.635 3.911 23.104 1.00 79.56 104 ASN A C 1
ATOM 714 O O . ASN A 1 104 ? -37.360 4.160 24.068 1.00 79.56 104 ASN A O 1
ATOM 718 N N . SER A 1 105 ? -36.009 2.739 22.955 1.00 75.69 105 SER A N 1
ATOM 719 C CA . SER A 1 105 ? -36.074 1.679 23.967 1.00 75.69 105 SER A CA 1
ATOM 720 C C . SER A 1 105 ? -35.449 2.146 25.288 1.00 75.69 105 SER A C 1
ATOM 722 O O . SER A 1 105 ? -36.021 1.925 26.350 1.00 75.69 105 SER A O 1
ATOM 724 N N . ASN A 1 106 ? -34.336 2.885 25.224 1.00 65.31 106 ASN A N 1
ATOM 725 C CA . ASN A 1 106 ? -33.678 3.427 26.415 1.00 65.31 106 ASN A CA 1
ATOM 726 C C . ASN A 1 106 ? -34.495 4.537 27.096 1.00 65.31 106 ASN A C 1
ATOM 728 O O . ASN A 1 106 ? -34.592 4.556 28.321 1.00 65.31 106 ASN A O 1
ATOM 732 N N . VAL A 1 107 ? -35.112 5.449 26.336 1.00 60.12 107 VAL A N 1
ATOM 733 C CA . VAL A 1 107 ? -35.938 6.532 26.910 1.00 60.12 107 VAL A CA 1
ATOM 734 C C . VAL A 1 107 ? -37.172 5.973 27.627 1.00 60.12 107 VAL A C 1
ATOM 736 O O . VAL A 1 107 ? -37.536 6.463 28.697 1.00 60.12 107 VAL A O 1
ATOM 739 N N . ALA A 1 108 ? -37.794 4.924 27.078 1.00 58.22 108 ALA A N 1
ATOM 740 C CA . ALA A 1 108 ? -38.942 4.266 27.700 1.00 58.22 108 ALA A CA 1
ATOM 741 C C . ALA A 1 108 ? -38.581 3.560 29.024 1.00 58.22 108 ALA A C 1
ATOM 743 O O . ALA A 1 108 ? -39.375 3.578 29.965 1.00 58.22 108 ALA A O 1
ATOM 744 N N . GLU A 1 109 ? -37.377 2.988 29.123 1.00 53.91 109 GLU A N 1
ATOM 745 C CA . GLU A 1 109 ? -36.896 2.280 30.319 1.00 53.91 109 GLU A CA 1
ATOM 746 C C . GLU A 1 109 ? -36.470 3.225 31.457 1.00 53.91 109 GLU A C 1
ATOM 748 O O . GLU A 1 109 ? -36.688 2.915 32.628 1.00 53.91 109 GLU A O 1
ATOM 753 N N . VAL A 1 110 ? -35.952 4.423 31.157 1.00 52.34 110 VAL A N 1
ATOM 754 C CA . VAL A 1 110 ? -35.578 5.412 32.195 1.00 52.34 110 VAL A CA 1
ATOM 755 C C . VAL A 1 110 ? -36.798 5.893 33.005 1.00 52.34 110 VAL A C 1
ATOM 757 O O . VAL A 1 110 ? -36.661 6.260 34.173 1.00 52.34 110 VAL A O 1
ATOM 760 N N . GLY A 1 111 ? -38.009 5.829 32.437 1.00 46.66 111 GLY A N 1
ATOM 761 C CA . GLY A 1 111 ? -39.262 6.127 33.142 1.00 46.66 111 GLY A CA 1
ATOM 762 C C . GLY A 1 111 ? -39.776 5.005 34.058 1.00 46.66 111 GLY A C 1
ATOM 763 O O . GLY A 1 111 ? -40.636 5.259 34.903 1.00 46.66 111 GLY A O 1
ATOM 764 N N . ALA A 1 112 ? -39.254 3.780 33.928 1.00 45.97 112 ALA A N 1
ATOM 765 C CA . ALA A 1 112 ? -39.740 2.585 34.612 1.00 45.97 112 ALA A CA 1
ATOM 766 C C . ALA A 1 112 ? -38.604 1.879 35.378 1.00 45.97 112 ALA A C 1
ATOM 768 O O . ALA A 1 112 ? -38.033 0.901 34.922 1.00 45.97 112 ALA A O 1
ATOM 769 N N . SER A 1 113 ? -38.287 2.382 36.574 1.00 39.81 113 SER A N 1
ATOM 770 C CA . SER A 1 113 ? -37.563 1.671 37.647 1.00 39.81 113 SER A CA 1
ATOM 771 C C . SER A 1 113 ? -36.367 0.778 37.239 1.00 39.81 113 SER A C 1
ATOM 773 O O . SER A 1 113 ? -36.476 -0.438 37.247 1.00 39.81 113 SER A O 1
ATOM 775 N N . ALA A 1 114 ? -35.205 1.395 37.009 1.00 40.16 114 ALA A N 1
ATOM 776 C CA . ALA A 1 114 ? -33.829 1.013 37.403 1.00 40.16 114 ALA A CA 1
ATOM 777 C C . ALA A 1 114 ? -33.293 -0.453 37.392 1.00 40.16 114 ALA A C 1
ATOM 779 O O . ALA A 1 114 ? -32.149 -0.628 37.809 1.00 40.16 114 ALA A O 1
ATOM 780 N N . SER A 1 115 ? -33.997 -1.504 36.953 1.00 42.03 115 SER A N 1
ATOM 781 C CA . SER A 1 115 ? -33.502 -2.895 37.095 1.00 42.03 115 SER A CA 1
ATOM 782 C C . SER A 1 115 ? -33.465 -3.764 35.834 1.00 42.03 115 SER A C 1
ATOM 784 O O . SER A 1 115 ? -33.144 -4.948 35.928 1.00 42.03 115 SER A O 1
ATOM 786 N N . GLY A 1 116 ? -33.645 -3.197 34.646 1.00 46.53 116 GLY A N 1
ATOM 787 C CA . GLY A 1 116 ? -33.221 -3.845 33.403 1.00 46.53 116 GLY A CA 1
ATOM 788 C C . GLY A 1 116 ? -33.825 -3.155 32.190 1.00 46.53 116 GLY A C 1
ATOM 789 O O . GLY A 1 116 ? -34.970 -2.737 32.250 1.00 46.53 116 GLY A O 1
ATOM 790 N N . ALA A 1 117 ? -33.149 -2.994 31.068 1.00 49.03 117 ALA A N 1
ATOM 791 C CA . ALA A 1 117 ? -31.775 -3.245 30.653 1.00 49.03 117 ALA A CA 1
ATOM 792 C C . ALA A 1 117 ? -31.852 -2.866 29.181 1.00 49.03 117 ALA A C 1
ATOM 794 O O . ALA A 1 117 ? -32.594 -3.560 28.504 1.00 49.03 117 ALA A O 1
ATOM 795 N N . SER A 1 118 ? -31.125 -1.843 28.719 1.00 63.03 118 SER A N 1
ATOM 796 C CA . SER A 1 118 ? -31.143 -1.276 27.356 1.00 63.03 118 SER A CA 1
ATOM 797 C C . SER A 1 118 ? -31.407 -2.302 26.234 1.00 63.03 118 SER A C 1
ATOM 799 O O . SER A 1 118 ? -30.479 -2.745 25.537 1.00 63.03 118 SER A O 1
ATOM 801 N N . GLY A 1 119 ? -32.663 -2.732 26.073 1.00 75.56 119 GLY A N 1
ATOM 802 C CA . GLY A 1 119 ? -32.951 -4.056 25.504 1.00 75.56 119 GLY A CA 1
ATOM 803 C C . GLY A 1 119 ? -32.628 -4.109 24.021 1.00 75.56 119 GLY A C 1
ATOM 804 O O . GLY A 1 119 ? -32.155 -5.120 23.494 1.00 75.56 119 GLY A O 1
ATOM 805 N N . GLY A 1 120 ? -32.797 -2.960 23.366 1.00 85.94 120 GLY A N 1
ATOM 806 C CA . GLY A 1 120 ? -32.447 -2.757 21.972 1.00 85.94 120 GLY A CA 1
ATOM 807 C C . GLY A 1 120 ? -30.949 -2.915 21.701 1.00 85.94 120 GLY A C 1
ATOM 808 O O . GLY A 1 120 ? -30.571 -3.694 20.828 1.00 85.94 120 GLY A O 1
ATOM 809 N N . TYR A 1 121 ? -30.084 -2.225 22.453 1.00 90.25 121 TYR A N 1
ATOM 810 C CA . TYR A 1 121 ? -28.634 -2.275 22.207 1.00 90.25 121 TYR A CA 1
ATOM 811 C C . TYR A 1 121 ? -28.033 -3.635 22.576 1.00 90.25 121 TYR A C 1
ATOM 813 O O . TYR A 1 121 ? -27.158 -4.151 21.881 1.00 90.25 121 TYR A O 1
ATOM 821 N N . TRP A 1 122 ? -28.542 -4.259 23.642 1.00 91.19 122 TRP A N 1
ATOM 822 C CA . TRP A 1 122 ? -28.135 -5.607 24.029 1.00 91.19 122 TRP A CA 1
ATOM 823 C C . TRP A 1 122 ? -28.445 -6.628 22.927 1.00 91.19 122 TRP A C 1
ATOM 825 O O . TRP A 1 122 ? -27.565 -7.405 22.557 1.00 91.19 122 TRP A O 1
ATOM 835 N N . SER A 1 123 ? -29.644 -6.549 22.340 1.00 91.81 123 SER A N 1
ATOM 836 C CA . SER A 1 123 ? -30.069 -7.401 21.222 1.00 91.81 123 SER A CA 1
ATOM 837 C C . SER A 1 123 ? -29.203 -7.209 19.974 1.00 91.81 123 SER A C 1
ATOM 839 O O . SER A 1 123 ? -28.837 -8.179 19.313 1.00 91.81 123 SER A O 1
ATOM 841 N N . LEU A 1 124 ? -28.831 -5.961 19.667 1.00 93.25 124 LEU A N 1
ATOM 842 C CA . LEU A 1 124 ? -27.891 -5.658 18.588 1.00 93.25 124 LEU A CA 1
ATOM 843 C C . LEU A 1 124 ? -26.531 -6.328 18.826 1.00 93.25 124 LEU A C 1
ATOM 845 O O . LEU A 1 124 ? -25.967 -6.933 17.915 1.00 93.25 124 LEU A O 1
ATOM 849 N N . CYS A 1 125 ? -26.015 -6.247 20.053 1.00 94.81 125 CYS A N 1
ATOM 850 C CA . CYS A 1 125 ? -24.742 -6.858 20.417 1.00 94.81 125 CYS A CA 1
ATOM 851 C C . CYS A 1 125 ? -24.794 -8.392 20.361 1.00 94.81 125 CYS A C 1
ATOM 853 O O . CYS A 1 125 ? -23.823 -9.007 19.926 1.00 94.81 125 CYS A O 1
ATOM 855 N N . ASP A 1 126 ? -25.906 -9.018 20.758 1.00 93.75 126 ASP A N 1
ATOM 856 C CA . ASP A 1 126 ? -26.094 -10.471 20.619 1.00 93.75 126 ASP A CA 1
ATOM 857 C C . ASP A 1 126 ? -26.213 -10.925 19.167 1.00 93.75 126 ASP A C 1
ATOM 859 O O . ASP A 1 126 ? -25.915 -12.077 18.854 1.00 93.75 126 ASP A O 1
ATOM 863 N N . PHE A 1 127 ? -26.586 -10.018 18.268 1.00 93.81 127 PHE A N 1
ATOM 864 C CA . PHE A 1 127 ? -26.554 -10.285 16.843 1.00 93.81 127 PHE A CA 1
ATOM 865 C C . PHE A 1 127 ? -25.143 -10.120 16.253 1.00 93.81 127 PHE A C 1
ATOM 867 O O . PHE A 1 127 ? -24.605 -11.053 15.659 1.00 93.81 127 PHE A O 1
ATOM 874 N N . LEU A 1 128 ? -24.509 -8.955 16.431 1.00 95.19 128 LEU A N 1
ATOM 875 C CA . LEU A 1 128 ? -23.268 -8.603 15.724 1.00 95.19 128 LEU A CA 1
ATOM 876 C C . LEU A 1 128 ? -21.992 -9.140 16.390 1.00 95.19 128 LEU A C 1
ATOM 878 O O . LEU A 1 128 ? -21.095 -9.609 15.687 1.00 95.19 128 LEU A O 1
ATOM 882 N N . CYS A 1 129 ? -21.876 -9.119 17.722 1.00 95.62 129 CYS A N 1
ATOM 883 C CA . CYS A 1 129 ? -20.630 -9.522 18.389 1.00 95.62 129 CYS A CA 1
ATOM 884 C C . CYS A 1 129 ? -20.275 -11.003 18.164 1.00 95.62 129 CYS A C 1
ATOM 886 O O . CYS A 1 129 ? -19.103 -11.288 17.902 1.00 95.62 129 CYS A O 1
ATOM 888 N N . PRO A 1 130 ? -21.218 -11.969 18.209 1.00 94.75 130 PRO A N 1
ATOM 889 C CA . PRO A 1 130 ? -20.895 -13.360 17.902 1.00 94.75 130 PRO A CA 1
ATOM 890 C C . PRO A 1 130 ? -20.411 -13.562 16.467 1.00 94.75 130 PRO A C 1
ATOM 892 O O . PRO A 1 130 ? -19.515 -14.379 16.255 1.00 94.75 130 PRO A O 1
ATOM 895 N N . LEU A 1 131 ? -20.956 -12.813 15.501 1.00 93.25 131 LEU A N 1
ATOM 896 C CA . LEU A 1 131 ? -20.486 -12.845 14.116 1.00 93.25 131 LEU A CA 1
ATOM 897 C C . LEU A 1 131 ? -19.038 -12.348 14.042 1.00 93.25 131 LEU A C 1
ATOM 899 O O . LEU A 1 131 ? -18.177 -13.047 13.521 1.00 93.25 131 LEU A O 1
ATOM 903 N N . LEU A 1 132 ? -18.725 -11.209 14.662 1.00 93.00 132 LEU A N 1
ATOM 904 C CA . LEU A 1 132 ? -17.362 -10.665 14.680 1.00 93.00 132 LEU A CA 1
ATOM 905 C C . LEU A 1 132 ? -16.357 -11.566 15.423 1.00 93.00 132 LEU A C 1
ATOM 907 O O . LEU A 1 132 ? -15.194 -11.684 15.028 1.00 93.00 132 LEU A O 1
ATOM 911 N N . ASN A 1 133 ? -16.782 -12.252 16.481 1.00 92.56 133 ASN A N 1
ATOM 912 C CA . ASN A 1 133 ? -15.899 -13.124 17.253 1.00 92.56 133 ASN A CA 1
ATOM 913 C C . ASN A 1 133 ? -15.647 -14.474 16.583 1.00 92.56 133 ASN A C 1
ATOM 915 O O . ASN A 1 133 ? -14.515 -14.957 16.632 1.00 92.56 133 ASN A O 1
ATOM 919 N N . ASN A 1 134 ? -16.658 -15.058 15.938 1.00 91.81 134 ASN A N 1
ATOM 920 C CA . ASN A 1 134 ? -16.609 -16.458 15.510 1.00 91.81 134 ASN A CA 1
ATOM 921 C C . ASN A 1 134 ? -16.533 -16.654 13.995 1.00 91.81 134 ASN A C 1
ATOM 923 O O . ASN A 1 134 ? -16.190 -17.751 13.563 1.00 91.81 134 ASN A O 1
ATOM 927 N N . LEU A 1 135 ? -16.823 -15.630 13.183 1.00 89.81 135 LEU A N 1
ATOM 928 C CA . LEU A 1 135 ? -16.592 -15.734 11.746 1.00 89.81 135 LEU A CA 1
ATOM 929 C C . LEU A 1 135 ? -15.098 -15.897 11.464 1.00 89.81 135 LEU A C 1
ATOM 931 O O . LEU A 1 135 ? -14.253 -15.159 11.992 1.00 89.81 135 LEU A O 1
ATOM 935 N N . ASP A 1 136 ? -14.814 -16.869 10.606 1.00 84.75 136 ASP A N 1
ATOM 936 C CA . ASP A 1 136 ? -13.518 -17.049 9.974 1.00 84.75 136 ASP A CA 1
ATOM 937 C C . ASP A 1 136 ? -13.305 -15.901 8.978 1.00 84.75 136 ASP A C 1
ATOM 939 O O . ASP A 1 136 ? -14.066 -15.746 8.018 1.00 84.75 136 ASP A O 1
ATOM 943 N N . ALA A 1 137 ? -12.307 -15.058 9.245 1.00 80.94 137 ALA A N 1
ATOM 944 C CA . ALA A 1 137 ? -12.045 -13.865 8.451 1.00 80.94 137 ALA A CA 1
ATOM 945 C C . ALA A 1 137 ? -11.568 -14.194 7.027 1.00 80.94 137 ALA A C 1
ATOM 947 O O . ALA A 1 137 ? -11.761 -13.370 6.138 1.00 80.94 137 ALA A O 1
ATOM 948 N N . GLU A 1 138 ? -10.993 -15.377 6.788 1.00 84.31 138 GLU A N 1
ATOM 949 C CA . GLU A 1 138 ? -10.547 -15.796 5.457 1.00 84.31 138 GLU A CA 1
ATOM 950 C C . GLU A 1 138 ? -11.722 -16.344 4.644 1.00 84.31 138 GLU A C 1
ATOM 952 O O . GLU A 1 138 ? -11.974 -15.892 3.526 1.00 84.31 138 GLU A O 1
ATOM 957 N N . LEU A 1 139 ? -12.500 -17.266 5.223 1.00 83.56 139 LEU A N 1
ATOM 958 C CA . LEU A 1 139 ? -13.639 -17.884 4.532 1.00 83.56 139 LEU A CA 1
ATOM 959 C C . LEU A 1 139 ? -14.794 -16.894 4.304 1.00 83.56 139 LEU A C 1
ATOM 961 O O . LEU A 1 139 ? -15.493 -16.961 3.291 1.00 83.56 139 LEU A O 1
ATOM 965 N N . TYR A 1 140 ? -14.991 -15.966 5.244 1.00 85.19 140 TYR A N 1
ATOM 966 C CA . TYR A 1 140 ? -16.093 -15.007 5.248 1.00 85.19 140 TYR A CA 1
ATOM 967 C C . TYR A 1 140 ? -15.625 -13.555 5.139 1.00 85.19 140 TYR A C 1
ATOM 969 O O . TYR A 1 140 ? -16.334 -12.673 5.610 1.00 85.19 140 TYR A O 1
ATOM 977 N N . ALA A 1 141 ? -14.490 -13.271 4.490 1.00 86.44 141 ALA A N 1
ATOM 978 C CA . ALA A 1 141 ? -13.914 -11.921 4.410 1.00 86.44 141 ALA A CA 1
ATOM 979 C C . ALA A 1 141 ? -14.942 -10.824 4.063 1.00 86.44 141 ALA A C 1
ATOM 981 O O . ALA A 1 141 ? -15.034 -9.809 4.755 1.00 86.44 141 ALA A O 1
ATOM 982 N N . GLY A 1 142 ? -15.776 -11.062 3.041 1.00 87.19 142 GLY A N 1
ATOM 983 C CA . GLY A 1 142 ? -16.828 -10.124 2.635 1.00 87.19 142 GLY A CA 1
ATOM 984 C C . GLY A 1 142 ? -17.904 -9.929 3.705 1.00 87.19 142 GLY A C 1
ATOM 985 O O . GLY A 1 142 ? -18.207 -8.800 4.067 1.00 87.19 142 GLY A O 1
ATOM 986 N N . ALA A 1 143 ? -18.447 -11.014 4.265 1.00 87.69 143 ALA A N 1
ATOM 987 C CA . ALA A 1 143 ? -19.467 -10.924 5.310 1.00 87.69 143 ALA A CA 1
ATOM 988 C C . ALA A 1 143 ? -18.910 -10.336 6.617 1.00 87.69 143 ALA A C 1
ATOM 990 O O . ALA A 1 143 ? -19.575 -9.537 7.264 1.00 87.69 143 ALA A O 1
ATOM 991 N N . TYR A 1 144 ? -17.681 -10.689 6.990 1.00 89.94 144 TYR A N 1
ATOM 992 C CA . TYR A 1 144 ? -16.993 -10.127 8.143 1.00 89.94 144 TYR A CA 1
ATOM 993 C C . TYR A 1 144 ? -16.839 -8.607 7.995 1.00 89.94 144 TYR A C 1
ATOM 995 O O . TYR A 1 144 ? -17.228 -7.863 8.893 1.00 89.94 144 TYR A O 1
ATOM 1003 N N . SER A 1 145 ? -16.341 -8.142 6.843 1.00 89.94 145 SER A N 1
ATOM 1004 C CA . SER A 1 145 ? -16.211 -6.712 6.539 1.00 89.94 145 SER A CA 1
ATOM 1005 C C . SER A 1 145 ? -17.557 -5.988 6.644 1.00 89.94 145 SER A C 1
ATOM 1007 O O . SER A 1 145 ? -17.651 -4.979 7.342 1.00 89.94 145 SER A O 1
ATOM 1009 N N . THR A 1 146 ? -18.622 -6.558 6.072 1.00 89.38 146 THR A N 1
ATOM 1010 C CA . THR A 1 146 ? -19.972 -5.981 6.138 1.00 89.38 146 THR A CA 1
ATOM 1011 C C . THR A 1 146 ? -20.551 -5.968 7.553 1.00 89.38 146 THR A C 1
ATOM 1013 O O . THR A 1 146 ? -21.267 -5.040 7.922 1.00 89.38 146 THR A O 1
ATOM 1016 N N . ALA A 1 147 ? -20.243 -6.963 8.391 1.00 92.00 147 ALA A N 1
ATOM 1017 C CA . ALA A 1 147 ? -20.652 -6.947 9.796 1.00 92.00 147 ALA A CA 1
ATOM 1018 C C . ALA A 1 147 ? -19.987 -5.792 10.557 1.00 92.00 147 ALA A C 1
ATOM 1020 O O . ALA A 1 147 ? -20.650 -5.118 11.347 1.00 92.00 147 ALA A O 1
ATOM 1021 N N . VAL A 1 148 ? -18.700 -5.537 10.294 1.00 93.25 148 VAL A N 1
ATOM 1022 C CA . VAL A 1 148 ? -17.978 -4.403 10.884 1.00 93.25 148 VAL A CA 1
ATOM 1023 C C . VAL A 1 148 ? -18.593 -3.085 10.429 1.00 93.25 148 VAL A C 1
ATOM 1025 O O . VAL A 1 148 ? -18.942 -2.277 11.285 1.00 93.25 148 VAL A O 1
ATOM 1028 N N . THR A 1 149 ? -18.789 -2.880 9.121 1.00 92.12 149 THR A N 1
ATOM 1029 C CA . THR A 1 149 ? -19.372 -1.631 8.591 1.00 92.12 149 THR A CA 1
ATOM 1030 C C . THR A 1 149 ? -20.807 -1.416 9.062 1.00 92.12 149 THR A C 1
ATOM 1032 O O . THR A 1 149 ? -21.209 -0.281 9.301 1.00 92.12 149 THR A O 1
ATOM 1035 N N . SER A 1 150 ? -21.578 -2.491 9.251 1.00 89.19 150 SER A N 1
ATOM 1036 C CA . SER A 1 150 ? -22.919 -2.423 9.843 1.00 89.19 150 SER A CA 1
ATOM 1037 C C . SER A 1 150 ? -22.871 -1.914 11.282 1.00 89.19 150 SER A C 1
ATOM 1039 O O . SER A 1 150 ? -23.632 -1.019 11.645 1.00 89.19 150 SER A O 1
ATOM 1041 N N . PHE A 1 151 ? -21.977 -2.465 12.109 1.00 95.31 151 PHE A N 1
ATOM 1042 C CA . PHE A 1 151 ? -21.872 -2.066 13.513 1.00 95.31 151 PHE A CA 1
ATOM 1043 C C . PHE A 1 151 ? -21.298 -0.650 13.660 1.00 95.31 151 PHE A C 1
ATOM 1045 O O . PHE A 1 151 ? -21.768 0.132 14.483 1.00 95.31 151 PHE A O 1
ATOM 1052 N N . GLU A 1 152 ? -20.315 -0.307 12.829 1.00 94.75 152 GLU A N 1
ATOM 1053 C CA . GLU A 1 152 ? -19.758 1.041 12.715 1.00 94.75 152 GLU A CA 1
ATOM 1054 C C . GLU A 1 152 ? -20.857 2.044 12.334 1.00 94.75 152 GLU A C 1
ATOM 1056 O O . GLU A 1 152 ? -21.048 3.029 13.041 1.00 94.75 152 GLU A O 1
ATOM 1061 N N . GLY A 1 153 ? -21.663 1.742 11.310 1.00 89.88 153 GLY A N 1
ATOM 1062 C CA . GLY A 1 153 ? -22.779 2.586 10.879 1.00 89.88 153 GLY A CA 1
ATOM 1063 C C . GLY A 1 153 ? -23.822 2.819 11.975 1.00 89.88 153 GLY A C 1
ATOM 1064 O O . GLY A 1 153 ? -24.219 3.957 12.208 1.00 89.88 153 GLY A O 1
ATOM 1065 N N . VAL A 1 154 ? -24.226 1.774 12.708 1.00 92.25 154 VAL A N 1
ATOM 1066 C CA . VAL A 1 154 ? -25.145 1.942 13.851 1.00 92.25 154 VAL A CA 1
ATOM 1067 C C . VAL A 1 154 ? -24.506 2.784 14.960 1.00 92.25 154 VAL A C 1
ATOM 1069 O O . VAL A 1 154 ? -25.178 3.634 15.539 1.00 92.25 154 VAL A O 1
ATOM 1072 N N . GLY A 1 155 ? -23.217 2.582 15.244 1.00 94.88 155 GLY A N 1
ATOM 1073 C CA . GLY A 1 155 ? -22.476 3.376 16.225 1.00 94.88 155 GLY A CA 1
ATOM 1074 C C . GLY A 1 155 ? -22.421 4.861 15.872 1.00 94.88 155 GLY A C 1
ATOM 1075 O O . GLY A 1 155 ? -22.686 5.693 16.737 1.00 94.88 155 GLY A O 1
ATOM 1076 N N . MET A 1 156 ? -22.153 5.181 14.602 1.00 92.81 156 MET A N 1
ATOM 1077 C CA . MET A 1 156 ? -22.152 6.556 14.096 1.00 92.81 156 MET A CA 1
ATOM 1078 C C . MET A 1 156 ? -23.531 7.202 14.240 1.00 92.81 156 MET A C 1
ATOM 1080 O O . MET A 1 156 ? -23.628 8.303 14.771 1.00 92.81 156 MET A O 1
ATOM 1084 N N . GLU A 1 157 ? -24.599 6.511 13.835 1.00 91.06 157 GLU A N 1
ATOM 1085 C CA . GLU A 1 157 ? -25.973 7.017 13.962 1.00 91.06 157 GLU A CA 1
ATOM 1086 C C . GLU A 1 157 ? -26.374 7.243 15.427 1.00 91.06 157 GLU A C 1
ATOM 1088 O O . GLU A 1 157 ? -26.994 8.251 15.752 1.00 91.06 157 GLU A O 1
ATOM 1093 N N . LEU A 1 158 ? -25.981 6.350 16.340 1.00 92.00 158 LEU A N 1
ATOM 1094 C CA . LEU A 1 158 ? -26.206 6.538 17.775 1.00 92.00 158 LEU A CA 1
ATOM 1095 C C . LEU A 1 158 ? -25.436 7.750 18.319 1.00 92.00 158 LEU A C 1
ATOM 1097 O O . LEU A 1 158 ? -26.006 8.574 19.038 1.00 92.00 158 LEU A O 1
ATOM 1101 N N . ALA A 1 159 ? -24.164 7.894 17.944 1.00 93.06 159 ALA A N 1
ATOM 1102 C CA . ALA A 1 159 ? -23.323 8.993 18.402 1.00 93.06 159 ALA A CA 1
ATOM 1103 C C . ALA A 1 159 ? -23.764 10.356 17.843 1.00 93.06 159 ALA A C 1
ATOM 1105 O O . ALA A 1 159 ? -23.670 11.356 18.554 1.00 93.06 159 ALA A O 1
ATOM 1106 N N . LEU A 1 160 ? -24.291 10.393 16.610 1.00 91.00 160 LEU A N 1
ATOM 1107 C CA . LEU A 1 160 ? -24.898 11.587 16.008 1.00 91.00 160 LEU A CA 1
ATOM 1108 C C . LEU A 1 160 ? -26.116 12.080 16.797 1.00 91.00 160 LEU A C 1
ATOM 1110 O O . LEU A 1 160 ? -26.371 13.282 16.835 1.00 91.00 160 LEU A O 1
ATOM 1114 N N . GLN A 1 161 ? -26.864 11.168 17.420 1.00 90.81 161 GLN A N 1
ATOM 1115 C CA . GLN A 1 161 ? -28.017 11.513 18.250 1.00 90.81 161 GLN A CA 1
ATOM 1116 C C . GLN A 1 161 ? -27.584 11.929 19.661 1.00 90.81 161 GLN A C 1
ATOM 1118 O O . GLN A 1 161 ? -27.972 12.996 20.131 1.00 90.81 161 GLN A O 1
ATOM 1123 N N . ASP A 1 162 ? -26.786 11.095 20.339 1.00 90.88 162 ASP A N 1
ATOM 1124 C CA . ASP A 1 162 ? -26.225 11.398 21.658 1.00 90.88 162 ASP A CA 1
ATOM 1125 C C . ASP A 1 162 ? -24.991 10.527 21.967 1.00 90.88 162 ASP A C 1
ATOM 1127 O O . ASP A 1 162 ? -25.085 9.399 22.471 1.00 90.88 162 ASP A O 1
ATOM 1131 N N . ALA A 1 163 ? -23.798 11.067 21.714 1.00 91.06 163 ALA A N 1
ATOM 1132 C CA . ALA A 1 163 ? -22.538 10.399 22.034 1.00 91.06 163 ALA A CA 1
ATOM 1133 C C . ALA A 1 163 ? -22.364 10.127 23.544 1.00 91.06 163 ALA A C 1
ATOM 1135 O O . ALA A 1 163 ? -21.761 9.122 23.930 1.00 91.06 163 ALA A O 1
ATOM 1136 N N . SER A 1 164 ? -22.919 10.972 24.421 1.00 89.25 164 SER A N 1
ATOM 1137 C CA . SER A 1 164 ? -22.758 10.830 25.874 1.00 89.25 164 SER A CA 1
ATOM 1138 C C . SER A 1 164 ? -23.478 9.599 26.433 1.00 89.25 164 SER A C 1
ATOM 1140 O O . SER A 1 164 ? -22.999 8.995 27.395 1.00 89.25 164 SER A O 1
ATOM 1142 N N . VAL A 1 165 ? -24.574 9.185 25.787 1.00 90.50 165 VAL A N 1
ATOM 1143 C CA . VAL A 1 165 ? -25.316 7.948 26.079 1.00 90.50 165 VAL A CA 1
ATOM 1144 C C . VAL A 1 165 ? -24.729 6.755 25.323 1.00 90.50 165 VAL A C 1
ATOM 1146 O O . VAL A 1 165 ? -24.623 5.656 25.871 1.00 90.50 165 VAL A O 1
ATOM 1149 N N . THR A 1 166 ? -24.300 6.968 24.080 1.00 92.12 166 THR A N 1
ATOM 1150 C CA . THR A 1 166 ? -23.799 5.910 23.191 1.00 92.12 166 THR A CA 1
ATOM 1151 C C . THR A 1 166 ? -22.513 5.266 23.703 1.00 92.12 166 THR A C 1
ATOM 1153 O O . THR A 1 166 ? -22.373 4.042 23.671 1.00 92.12 166 THR A O 1
ATOM 1156 N N . VAL A 1 167 ? -21.583 6.066 24.229 1.00 92.88 167 VAL A N 1
ATOM 1157 C CA . VAL A 1 167 ? -20.301 5.557 24.734 1.00 92.88 167 VAL A CA 1
ATOM 1158 C C . VAL A 1 167 ? -20.479 4.587 25.911 1.00 92.88 167 VAL A C 1
ATOM 1160 O O . VAL A 1 167 ? -19.921 3.491 25.844 1.00 92.88 167 VAL A O 1
ATOM 1163 N N . PRO A 1 168 ? -21.241 4.912 26.977 1.00 92.69 168 PRO A N 1
ATOM 1164 C CA . PRO A 1 168 ? -21.583 3.946 28.020 1.00 92.69 168 PRO A CA 1
ATOM 1165 C C . PRO A 1 168 ? -22.202 2.654 27.481 1.00 92.69 168 PRO A C 1
ATOM 1167 O O . PRO A 1 168 ? -21.759 1.582 27.876 1.00 92.69 168 PRO A O 1
ATOM 1170 N N . LEU A 1 169 ? -23.144 2.731 26.531 1.00 93.06 169 LEU A N 1
ATOM 1171 C CA . LEU A 1 169 ? -23.752 1.532 25.942 1.00 93.06 169 LEU A CA 1
ATOM 1172 C C . LEU A 1 169 ? -22.697 0.626 25.294 1.00 93.06 169 LEU A C 1
ATOM 1174 O O . LEU A 1 169 ? -22.666 -0.578 25.553 1.00 93.06 169 LEU A O 1
ATOM 1178 N N . PHE A 1 170 ? -21.792 1.200 24.499 1.00 95.25 170 PHE A N 1
ATOM 1179 C CA . PHE A 1 170 ? -20.699 0.438 23.903 1.00 95.25 170 PHE A CA 1
ATOM 1180 C C . PHE A 1 170 ? -19.804 -0.202 24.974 1.00 95.25 170 PHE A C 1
ATOM 1182 O O . PHE A 1 170 ? -19.515 -1.399 24.901 1.00 95.25 170 PHE A O 1
ATOM 1189 N N . MET A 1 171 ? -19.393 0.574 25.980 1.00 94.44 171 MET A N 1
ATOM 1190 C CA . MET A 1 171 ? -18.506 0.106 27.051 1.00 94.44 171 MET A CA 1
ATOM 1191 C C . MET A 1 171 ? -19.121 -1.016 27.885 1.00 94.44 171 MET A C 1
ATOM 1193 O O . MET A 1 171 ? -18.414 -1.952 28.250 1.00 94.44 171 MET A O 1
ATOM 1197 N N . ASP A 1 172 ? -20.419 -0.933 28.164 1.00 92.62 172 ASP A N 1
ATOM 1198 C CA . ASP A 1 172 ? -21.094 -1.847 29.081 1.00 92.62 172 ASP A CA 1
ATOM 1199 C C . ASP A 1 172 ? -21.584 -3.121 28.368 1.00 92.62 172 ASP A C 1
ATOM 1201 O O . ASP A 1 172 ? -21.592 -4.199 28.965 1.00 92.62 172 ASP A O 1
ATOM 1205 N N . PHE A 1 173 ? -21.954 -3.039 27.081 1.00 93.75 173 PHE A N 1
ATOM 1206 C CA . PHE A 1 173 ? -22.595 -4.155 26.367 1.00 93.75 173 PHE A CA 1
ATOM 1207 C C . PHE A 1 173 ? -21.801 -4.723 25.190 1.00 93.75 173 PHE A C 1
ATOM 1209 O O . PHE A 1 173 ? -21.857 -5.937 24.959 1.00 93.75 173 PHE A O 1
ATOM 1216 N N . ALA A 1 174 ? -21.096 -3.886 24.426 1.00 95.06 174 ALA A N 1
ATOM 1217 C CA . ALA A 1 174 ? -20.382 -4.324 23.227 1.00 95.06 174 ALA A CA 1
ATOM 1218 C C . ALA A 1 174 ? -18.944 -4.738 23.556 1.00 95.06 174 ALA A C 1
ATOM 1220 O O . ALA A 1 174 ? -18.531 -5.851 23.222 1.00 95.06 174 ALA A O 1
ATOM 1221 N N . LEU A 1 175 ? -18.200 -3.883 24.264 1.00 95.00 175 LEU A N 1
ATOM 1222 C CA . LEU A 1 175 ? -16.787 -4.100 24.570 1.00 95.00 175 LEU A CA 1
ATOM 1223 C C . LEU A 1 175 ? -16.516 -5.427 25.305 1.00 95.00 175 LEU A C 1
ATOM 1225 O O . LEU A 1 175 ? -15.641 -6.158 24.839 1.00 95.00 175 LEU A O 1
ATOM 1229 N N . PRO A 1 176 ? -17.260 -5.825 26.361 1.00 94.50 176 PRO A N 1
ATOM 1230 C CA . PRO A 1 176 ? -16.998 -7.088 27.057 1.00 94.50 176 PRO A CA 1
ATOM 1231 C C . PRO A 1 176 ? -17.184 -8.306 26.148 1.00 94.50 176 PRO A C 1
ATOM 1233 O O . PRO A 1 176 ? -16.451 -9.287 26.252 1.00 94.50 176 PRO A O 1
ATOM 1236 N N . ARG A 1 177 ? -18.134 -8.233 25.205 1.00 94.50 177 ARG A N 1
ATOM 1237 C CA . ARG A 1 177 ? -18.363 -9.289 24.213 1.00 94.50 177 ARG A CA 1
ATOM 1238 C C . ARG A 1 177 ? -17.263 -9.316 23.157 1.00 94.50 177 ARG A C 1
ATOM 1240 O O . ARG A 1 177 ? -16.871 -10.396 22.733 1.00 94.50 177 ARG A O 1
ATOM 1247 N N . LEU A 1 178 ? -16.756 -8.162 22.727 1.00 93.81 178 LEU A N 1
ATOM 1248 C CA . LEU A 1 178 ? -15.683 -8.073 21.730 1.00 93.81 178 LEU A CA 1
ATOM 1249 C C . LEU A 1 178 ? -14.298 -8.378 22.317 1.00 93.81 178 LEU A C 1
ATOM 1251 O O . LEU A 1 178 ? -13.403 -8.776 21.575 1.00 93.81 178 LEU A O 1
ATOM 1255 N N . GLN A 1 179 ? -14.113 -8.244 23.634 1.00 91.19 179 GLN A N 1
ATOM 1256 C CA . GLN A 1 179 ? -12.822 -8.414 24.310 1.00 91.19 179 GLN A CA 1
ATOM 1257 C C . GLN A 1 179 ? -12.163 -9.763 24.001 1.00 91.19 179 GLN A C 1
ATOM 1259 O O . GLN A 1 179 ? -10.957 -9.816 23.770 1.00 91.19 179 GLN A O 1
ATOM 1264 N N . THR A 1 180 ? -12.937 -10.851 23.933 1.00 87.38 180 THR A N 1
ATOM 1265 C CA . THR A 1 180 ? -12.396 -12.169 23.569 1.00 87.38 180 THR A CA 1
ATOM 1266 C C . THR A 1 180 ? -11.827 -12.172 22.148 1.00 87.38 180 THR A C 1
ATOM 1268 O O . THR A 1 180 ? -10.727 -12.675 21.940 1.00 87.38 180 THR A O 1
ATOM 1271 N N . GLY A 1 181 ? -12.524 -11.570 21.179 1.00 85.00 181 GLY A N 1
ATOM 1272 C CA . GLY A 1 181 ? -12.037 -11.449 19.802 1.00 85.00 181 GLY A CA 1
ATOM 1273 C C . GLY A 1 181 ? -10.811 -10.542 19.686 1.00 85.00 181 GLY A C 1
ATOM 1274 O O . GLY A 1 181 ? -9.857 -10.890 18.990 1.00 85.00 181 GLY A O 1
ATOM 1275 N N . ILE A 1 182 ? -10.813 -9.425 20.420 1.00 86.31 182 ILE A N 1
ATOM 1276 C CA . ILE A 1 182 ? -9.714 -8.452 20.475 1.00 86.31 182 ILE A CA 1
ATOM 1277 C C . ILE A 1 182 ? -8.422 -9.093 21.007 1.00 86.31 182 ILE A C 1
ATOM 1279 O O . ILE A 1 182 ? -7.348 -8.883 20.447 1.00 86.31 182 ILE A O 1
ATOM 1283 N N . SER A 1 183 ? -8.513 -9.897 22.069 1.00 87.56 183 SER A N 1
ATOM 1284 C CA . SER A 1 183 ? -7.344 -10.540 22.684 1.00 87.56 183 SER A CA 1
ATOM 1285 C C . SER A 1 183 ? -6.760 -11.680 21.843 1.00 87.56 183 SER A C 1
ATOM 1287 O O . SER A 1 183 ? -5.580 -11.998 21.985 1.00 87.56 183 SER A O 1
ATOM 1289 N N . LEU A 1 184 ? -7.570 -12.314 20.988 1.00 80.12 184 LEU A N 1
ATOM 1290 C CA . LEU A 1 184 ? -7.173 -13.499 20.220 1.00 80.12 184 LEU A CA 1
ATOM 1291 C C . LEU A 1 184 ? -6.590 -13.179 18.838 1.00 80.12 184 LEU A C 1
ATOM 1293 O O . LEU A 1 184 ? -5.801 -13.973 18.329 1.00 80.12 184 LEU A O 1
ATOM 1297 N N . SER A 1 185 ? -6.960 -12.055 18.214 1.00 81.19 185 SER A N 1
ATOM 1298 C CA . SER A 1 185 ? -6.538 -11.728 16.846 1.00 81.19 185 SER A CA 1
ATOM 1299 C C . SER A 1 185 ? -6.199 -10.247 16.676 1.00 81.19 185 SER A C 1
ATOM 1301 O O . SER A 1 185 ? -7.013 -9.366 16.953 1.00 81.19 185 SER A O 1
ATOM 1303 N N . GLY A 1 186 ? -4.997 -9.982 16.151 1.00 80.50 186 GLY A N 1
ATOM 1304 C CA . GLY A 1 186 ? -4.547 -8.630 15.811 1.00 80.50 186 GLY A CA 1
ATOM 1305 C C . GLY A 1 186 ? -5.375 -7.969 14.705 1.00 80.50 186 GLY A C 1
ATOM 1306 O O . GLY A 1 186 ? -5.525 -6.751 14.718 1.00 80.50 186 GLY A O 1
ATOM 1307 N N . ASP A 1 187 ? -5.972 -8.752 13.806 1.00 82.38 187 ASP A N 1
ATOM 1308 C CA . ASP A 1 187 ? -6.816 -8.222 12.729 1.00 82.38 187 ASP A CA 1
ATOM 1309 C C . ASP A 1 187 ? -8.166 -7.755 13.286 1.00 82.38 187 ASP A C 1
ATOM 1311 O O . ASP A 1 187 ? -8.644 -6.666 12.967 1.00 82.38 187 ASP A O 1
ATOM 1315 N N . LYS A 1 188 ? -8.749 -8.539 14.206 1.00 88.94 188 LYS A N 1
ATOM 1316 C CA . LYS A 1 188 ? -10.015 -8.206 14.885 1.00 88.94 188 LYS A CA 1
ATOM 1317 C C . LYS A 1 188 ? -9.904 -6.959 15.755 1.00 88.94 188 LYS A C 1
ATOM 1319 O O . LYS A 1 188 ? -10.883 -6.229 15.901 1.00 88.94 188 LYS A O 1
ATOM 1324 N N . LEU A 1 189 ? -8.715 -6.692 16.295 1.00 91.56 189 LEU A N 1
ATOM 1325 C CA . LEU A 1 189 ? -8.443 -5.493 17.077 1.00 91.56 189 LEU A CA 1
ATOM 1326 C C . LEU A 1 189 ? -8.704 -4.209 16.270 1.00 91.56 189 LEU A C 1
ATOM 1328 O O . LEU A 1 189 ? -9.398 -3.324 16.767 1.00 91.56 189 LEU A O 1
ATOM 1332 N N . GLY A 1 190 ? -8.212 -4.117 15.029 1.00 90.62 190 GLY A N 1
ATOM 1333 C CA . GLY A 1 190 ? -8.424 -2.931 14.190 1.00 90.62 190 GLY A CA 1
ATOM 1334 C C . GLY A 1 190 ? -9.906 -2.662 13.919 1.00 90.62 190 GLY A C 1
ATOM 1335 O O . GLY A 1 190 ? -10.374 -1.531 14.037 1.00 90.62 190 GLY A O 1
ATOM 1336 N N . TYR A 1 191 ? -10.677 -3.715 13.647 1.00 91.94 191 TYR A N 1
ATOM 1337 C CA . TYR A 1 191 ? -12.120 -3.608 13.435 1.00 91.94 191 TYR A CA 1
ATOM 1338 C C . TYR A 1 191 ? -12.886 -3.222 14.701 1.00 91.94 191 TYR A C 1
ATOM 1340 O O . TYR A 1 191 ? -13.763 -2.364 14.651 1.00 91.94 191 TYR A O 1
ATOM 1348 N N . ALA A 1 192 ? -12.537 -3.802 15.850 1.00 94.56 192 ALA A N 1
ATOM 1349 C CA . ALA A 1 192 ? -13.148 -3.424 17.118 1.00 94.56 192 ALA A CA 1
ATOM 1350 C C . ALA A 1 192 ? -12.873 -1.956 17.469 1.00 94.56 192 ALA A C 1
ATOM 1352 O O . ALA A 1 192 ? -13.758 -1.279 17.990 1.00 94.56 192 ALA A O 1
ATOM 1353 N N . MET A 1 193 ? -11.671 -1.453 17.162 1.00 96.00 193 MET A N 1
ATOM 1354 C CA . MET A 1 193 ? -11.327 -0.050 17.396 1.00 96.00 193 MET A CA 1
ATOM 1355 C C . MET A 1 193 ? -12.056 0.898 16.446 1.00 96.00 193 MET A C 1
ATOM 1357 O O . MET A 1 193 ? -12.492 1.946 16.903 1.00 96.00 193 MET A O 1
ATOM 1361 N N . ARG A 1 194 ? -12.300 0.505 15.189 1.00 94.69 194 ARG A N 1
ATOM 1362 C CA . ARG A 1 194 ? -13.184 1.253 14.276 1.00 94.69 194 ARG A CA 1
ATOM 1363 C C . ARG A 1 194 ? -14.616 1.363 14.795 1.00 94.69 194 ARG A C 1
ATOM 1365 O O . ARG A 1 194 ? -15.202 2.442 14.808 1.00 94.69 194 ARG A O 1
ATOM 1372 N N . ILE A 1 195 ? -15.171 0.252 15.282 1.00 96.25 195 ILE A N 1
ATOM 1373 C CA . ILE A 1 195 ? -16.506 0.250 15.892 1.00 96.25 195 ILE A CA 1
ATOM 1374 C C . ILE A 1 195 ? -16.504 1.145 17.138 1.00 96.25 195 ILE A C 1
ATOM 1376 O O . ILE A 1 195 ? -17.415 1.952 17.307 1.00 96.25 195 ILE A O 1
ATOM 1380 N N . PHE A 1 196 ? -15.475 1.053 17.984 1.00 96.56 196 PHE A N 1
ATOM 1381 C CA . PHE A 1 196 ? -15.324 1.922 19.150 1.00 96.56 196 PHE A CA 1
ATOM 1382 C C . PHE A 1 196 ? -15.293 3.408 18.762 1.00 96.56 196 PHE A C 1
ATOM 1384 O O . PHE A 1 196 ? -16.063 4.185 19.323 1.00 96.56 196 PHE A O 1
ATOM 1391 N N . THR A 1 197 ? -14.476 3.807 17.780 1.00 95.62 197 THR A N 1
ATOM 1392 C CA . THR A 1 197 ? -14.391 5.206 17.328 1.00 95.62 197 THR A CA 1
ATOM 1393 C C . THR A 1 197 ? -15.700 5.709 16.737 1.00 95.62 197 THR A C 1
ATOM 1395 O O . THR A 1 197 ? -16.089 6.839 17.016 1.00 95.62 197 THR A O 1
ATOM 1398 N N . ALA A 1 198 ? -16.438 4.867 16.009 1.00 95.38 198 ALA A N 1
ATOM 1399 C CA . ALA A 1 198 ? -17.761 5.224 15.504 1.00 95.38 198 ALA A CA 1
ATOM 1400 C C . ALA A 1 198 ? -18.758 5.568 16.621 1.00 95.38 198 ALA A C 1
ATOM 1402 O O . ALA A 1 198 ? -19.527 6.513 16.478 1.00 95.38 198 ALA A O 1
ATOM 1403 N N . HIS A 1 199 ? -18.704 4.864 17.756 1.00 95.31 199 HIS A N 1
ATOM 1404 C CA . HIS A 1 199 ? -19.561 5.139 18.916 1.00 95.31 199 HIS A CA 1
ATOM 1405 C C . HIS A 1 199 ? -19.152 6.402 19.699 1.00 95.31 199 HIS A C 1
ATOM 1407 O O . HIS A 1 199 ? -19.926 6.871 20.534 1.00 95.31 199 HIS A O 1
ATOM 1413 N N . LEU A 1 200 ? -17.960 6.960 19.452 1.00 94.31 200 LEU A N 1
ATOM 1414 C CA . LEU A 1 200 ? -17.562 8.272 19.982 1.00 94.31 200 LEU A CA 1
ATOM 1415 C C . LEU A 1 200 ? -18.164 9.427 19.167 1.00 94.31 200 LEU A C 1
ATOM 1417 O O . LEU A 1 200 ? -18.357 10.514 19.712 1.00 94.31 200 LEU A O 1
ATOM 1421 N N . GLY A 1 201 ? -18.442 9.191 17.880 1.00 89.75 201 GLY A N 1
ATOM 1422 C CA . GLY A 1 201 ? -18.864 10.207 16.920 1.00 89.75 201 GLY A CA 1
ATOM 1423 C C . GLY A 1 201 ? -17.754 11.192 16.538 1.00 89.75 201 GLY A C 1
ATOM 1424 O O . GLY A 1 201 ? -16.644 11.166 17.075 1.00 89.75 201 GLY A O 1
ATOM 1425 N N . ASP A 1 202 ? -18.079 12.100 15.618 1.00 86.31 202 ASP A N 1
ATOM 1426 C CA . ASP A 1 202 ? -17.196 13.191 15.182 1.00 86.31 202 ASP A CA 1
ATOM 1427 C C . ASP A 1 202 ? -17.391 14.448 16.044 1.00 86.31 202 ASP A C 1
ATOM 1429 O O . ASP A 1 202 ? -17.553 15.563 15.557 1.00 86.31 202 ASP A O 1
ATOM 1433 N N . ALA A 1 203 ? -17.488 14.266 17.364 1.00 74.75 203 ALA A N 1
ATOM 1434 C CA . ALA A 1 203 ? -17.683 15.386 18.272 1.00 74.75 203 ALA A CA 1
ATOM 1435 C C . ALA A 1 203 ? -16.445 16.301 18.222 1.00 74.75 203 ALA A C 1
ATOM 1437 O O . ALA A 1 203 ? -15.421 16.018 18.847 1.00 74.75 203 ALA A O 1
ATOM 1438 N N . GLN A 1 204 ? -16.548 17.392 17.465 1.00 76.75 204 GLN A N 1
ATOM 1439 C CA . GLN A 1 204 ? -15.522 18.424 17.383 1.00 76.75 204 GLN A CA 1
ATOM 1440 C C . GLN A 1 204 ? -15.546 19.322 18.630 1.00 76.75 204 GLN A C 1
ATOM 1442 O O . GLN A 1 204 ? -16.574 19.513 19.289 1.00 76.75 204 GLN A O 1
ATOM 1447 N N . GLY A 1 205 ? -14.389 19.896 18.962 1.00 80.06 205 GLY A N 1
ATOM 1448 C CA . GLY A 1 205 ? -14.234 20.846 20.065 1.00 80.06 205 GLY A CA 1
ATOM 1449 C C . GLY A 1 205 ? -14.039 20.225 21.458 1.00 80.06 205 GLY A C 1
ATOM 1450 O O . GLY A 1 205 ? -13.806 19.027 21.634 1.00 80.06 205 GLY A O 1
ATOM 1451 N N . ALA A 1 206 ? -14.100 21.076 22.488 1.00 79.69 206 ALA A N 1
ATOM 1452 C CA . ALA A 1 206 ? -13.702 20.728 23.859 1.00 79.69 206 ALA A CA 1
ATOM 1453 C C . ALA A 1 206 ? -14.559 19.614 24.495 1.00 79.69 206 ALA A C 1
ATOM 1455 O O . ALA A 1 206 ? -14.044 18.726 25.180 1.00 79.69 206 ALA A O 1
ATOM 1456 N N . THR A 1 207 ? -15.870 19.624 24.255 1.00 83.94 207 THR A N 1
ATOM 1457 C CA . THR A 1 207 ? -16.801 18.601 24.757 1.00 83.94 207 THR A CA 1
ATOM 1458 C C . THR A 1 207 ? -16.532 17.228 24.142 1.00 83.94 207 THR A C 1
ATOM 1460 O O . THR A 1 207 ? -16.562 16.228 24.855 1.00 83.94 207 THR A O 1
ATOM 1463 N N . GLY A 1 208 ? -16.197 17.166 22.851 1.00 88.06 208 GLY A N 1
ATOM 1464 C CA . GLY A 1 208 ? -15.842 15.908 22.194 1.00 88.06 208 GLY A CA 1
ATOM 1465 C C . GLY A 1 208 ? -14.522 15.329 22.697 1.00 88.06 208 GLY A C 1
ATOM 1466 O O . GLY A 1 208 ? -14.453 14.152 23.052 1.00 88.06 208 GLY A O 1
ATOM 1467 N N . SER A 1 209 ? -13.502 16.181 22.847 1.00 90.00 209 SER A N 1
ATOM 1468 C CA . SER A 1 209 ? -12.210 15.803 23.438 1.00 90.00 209 SER A CA 1
ATOM 1469 C C . SER A 1 209 ? -12.361 15.182 24.833 1.00 90.00 209 SER A C 1
ATOM 1471 O O . SER A 1 209 ? -11.827 14.105 25.110 1.00 90.00 209 SER A O 1
ATOM 1473 N N . THR A 1 210 ? -13.131 15.825 25.718 1.00 92.44 210 THR A N 1
ATOM 1474 C CA . THR A 1 210 ? -13.327 15.329 27.092 1.00 92.44 210 THR A CA 1
ATOM 1475 C C . THR A 1 210 ? -14.063 13.989 27.132 1.00 92.44 210 THR A C 1
ATOM 1477 O O . THR A 1 210 ? -13.658 13.098 27.886 1.00 92.44 210 THR A O 1
ATOM 1480 N N . LEU A 1 211 ? -15.089 13.804 26.292 1.00 93.00 211 LEU A N 1
ATOM 1481 C CA . LEU A 1 211 ? -15.792 12.526 26.160 1.00 93.00 211 LEU A CA 1
ATOM 1482 C C . LEU A 1 211 ? -14.851 11.420 25.662 1.00 93.00 211 LEU A C 1
ATOM 1484 O O . LEU A 1 211 ? -14.819 10.334 26.242 1.00 93.00 211 LEU A O 1
ATOM 1488 N N . ARG A 1 212 ? -14.045 11.708 24.637 1.00 94.56 212 ARG A N 1
ATOM 1489 C CA . ARG A 1 212 ? -13.074 10.774 24.054 1.00 94.56 212 ARG A CA 1
ATOM 1490 C C . ARG A 1 212 ? -12.004 10.350 25.062 1.00 94.56 212 ARG A C 1
ATOM 1492 O O . ARG A 1 212 ? -11.758 9.156 25.225 1.00 94.56 212 ARG A O 1
ATOM 1499 N N . LEU A 1 213 ? -11.443 11.285 25.829 1.00 95.56 213 LEU A N 1
ATOM 1500 C CA . LEU A 1 213 ? -10.508 10.979 26.920 1.00 95.56 213 LEU A CA 1
ATOM 1501 C C . LEU A 1 213 ? -11.146 10.115 28.012 1.00 95.56 213 LEU A C 1
ATOM 1503 O O . LEU A 1 213 ? -10.530 9.161 28.495 1.00 95.56 213 LEU A O 1
ATOM 1507 N N . ALA A 1 214 ? -12.383 10.426 28.409 1.00 95.25 214 ALA A N 1
ATOM 1508 C CA . ALA A 1 214 ? -13.116 9.619 29.379 1.00 95.25 214 ALA A CA 1
ATOM 1509 C C . ALA A 1 214 ? -13.364 8.196 28.851 1.00 95.25 214 ALA A C 1
ATOM 1511 O O . ALA A 1 214 ? -13.196 7.227 29.595 1.00 95.25 214 ALA A O 1
ATOM 1512 N N . ALA A 1 215 ? -13.696 8.060 27.566 1.00 96.00 215 ALA A N 1
ATOM 1513 C CA . ALA A 1 215 ? -13.880 6.776 26.907 1.00 96.00 215 ALA A CA 1
ATOM 1514 C C . ALA A 1 215 ? -12.577 5.966 26.846 1.00 96.00 215 ALA A C 1
ATOM 1516 O O . ALA A 1 215 ? -12.581 4.791 27.197 1.00 96.00 215 ALA A O 1
ATOM 1517 N N . LEU A 1 216 ? -11.447 6.586 26.497 1.00 97.00 216 LEU A N 1
ATOM 1518 C CA . LEU A 1 216 ? -10.138 5.921 26.483 1.00 97.00 216 LEU A CA 1
ATOM 1519 C C . LEU A 1 216 ? -9.715 5.437 27.877 1.00 97.00 216 LEU A C 1
ATOM 1521 O O . LEU A 1 216 ? -9.206 4.326 28.014 1.00 97.00 216 LEU A O 1
ATOM 1525 N N . ARG A 1 217 ? -9.989 6.213 28.933 1.00 96.75 217 ARG A N 1
ATOM 1526 C CA . ARG A 1 217 ? -9.753 5.778 30.324 1.00 96.75 217 ARG A CA 1
ATOM 1527 C C . ARG A 1 217 ? -10.638 4.593 30.713 1.00 96.75 217 ARG A C 1
ATOM 1529 O O . ARG A 1 217 ? -10.163 3.666 31.366 1.00 96.75 217 ARG A O 1
ATOM 1536 N N . LYS A 1 218 ? -11.910 4.599 30.300 1.00 95.69 218 LYS A N 1
ATOM 1537 C CA . LYS A 1 218 ? -12.818 3.458 30.501 1.00 95.69 218 LYS A CA 1
ATOM 1538 C C . LYS A 1 218 ? -12.350 2.222 29.735 1.00 95.69 218 LYS A C 1
ATOM 1540 O O . LYS A 1 218 ? -12.330 1.142 30.314 1.00 95.69 218 LYS A O 1
ATOM 1545 N N . LEU A 1 219 ? -11.910 2.386 28.487 1.00 96.19 219 LEU A N 1
ATOM 1546 C CA . LEU A 1 219 ? -11.337 1.313 27.676 1.00 96.19 219 LEU A CA 1
ATOM 1547 C C . LEU A 1 219 ? -10.106 0.709 28.365 1.00 96.19 219 LEU A C 1
ATOM 1549 O O . LEU A 1 219 ? -10.020 -0.506 28.506 1.00 96.19 219 LEU A O 1
ATOM 1553 N N . GLN A 1 220 ? -9.192 1.546 28.865 1.00 96.75 220 GLN A N 1
ATOM 1554 C CA . GLN A 1 220 ? -8.027 1.094 29.626 1.00 96.75 220 GLN A CA 1
ATOM 1555 C C . GLN A 1 220 ? -8.426 0.257 30.849 1.00 96.75 220 GLN A C 1
ATOM 1557 O O . GLN A 1 220 ? -7.874 -0.822 31.067 1.00 96.75 220 GLN A O 1
ATOM 1562 N N . ALA A 1 221 ? -9.395 0.739 31.633 1.00 96.12 221 ALA A N 1
ATOM 1563 C CA . ALA A 1 221 ? -9.877 0.043 32.822 1.00 96.12 221 ALA A CA 1
ATOM 1564 C C . ALA A 1 221 ? -10.565 -1.291 32.483 1.00 96.12 221 ALA A C 1
ATOM 1566 O O . ALA A 1 221 ? -10.323 -2.287 33.160 1.00 96.12 221 ALA A O 1
ATOM 1567 N N . ALA A 1 222 ? -11.385 -1.321 31.429 1.00 93.50 222 ALA A N 1
ATOM 1568 C CA . ALA A 1 222 ? -12.111 -2.512 30.993 1.00 93.50 222 ALA A CA 1
ATOM 1569 C C . ALA A 1 222 ? -11.181 -3.606 30.445 1.00 93.50 222 ALA A C 1
ATOM 1571 O O . ALA A 1 222 ? -11.412 -4.792 30.675 1.00 93.50 222 ALA A O 1
ATOM 1572 N N . LEU A 1 223 ? -10.111 -3.221 29.740 1.00 93.62 223 LEU A N 1
ATOM 1573 C CA . LEU A 1 223 ? -9.150 -4.181 29.200 1.00 93.62 223 LEU A CA 1
ATOM 1574 C C . LEU A 1 223 ? -8.271 -4.799 30.291 1.00 93.62 223 LEU A C 1
ATOM 1576 O O . LEU A 1 223 ? -7.918 -5.970 30.177 1.00 93.62 223 LEU A O 1
ATOM 1580 N N . GLY A 1 224 ? -7.885 -4.031 31.316 1.00 94.75 224 GLY A N 1
ATOM 1581 C CA . GLY A 1 224 ? -7.032 -4.497 32.421 1.00 94.75 224 GLY A CA 1
ATOM 1582 C C . GLY A 1 224 ? -5.595 -4.879 32.027 1.00 94.75 224 GLY A C 1
ATOM 1583 O O . GLY A 1 224 ? -4.774 -5.155 32.900 1.00 94.75 224 GLY A O 1
ATOM 1584 N N . ASP A 1 225 ? -5.273 -4.864 30.733 1.00 95.38 225 ASP A N 1
ATOM 1585 C CA . ASP A 1 225 ? -3.959 -5.142 30.162 1.00 95.38 225 ASP A CA 1
ATOM 1586 C C . ASP A 1 225 ? -3.421 -3.887 29.459 1.00 95.38 225 ASP A C 1
ATOM 1588 O O . ASP A 1 225 ? -3.952 -3.442 28.437 1.00 95.38 225 ASP A O 1
ATOM 1592 N N . GLY A 1 226 ? -2.347 -3.318 30.012 1.00 96.00 226 GLY A N 1
ATOM 1593 C CA . GLY A 1 226 ? -1.692 -2.132 29.460 1.00 96.00 226 GLY A CA 1
ATOM 1594 C C . GLY A 1 226 ? -1.087 -2.360 28.072 1.00 96.00 226 GLY A C 1
ATOM 1595 O O . GLY A 1 226 ? -1.072 -1.437 27.258 1.00 96.00 226 GLY A O 1
ATOM 1596 N N . ASP A 1 227 ? -0.642 -3.582 27.769 1.00 96.69 227 ASP A N 1
ATOM 1597 C CA . ASP A 1 227 ? -0.088 -3.932 26.461 1.00 96.69 227 ASP A CA 1
ATOM 1598 C C . ASP A 1 227 ? -1.178 -3.915 25.389 1.00 96.69 227 ASP A C 1
ATOM 1600 O O . ASP A 1 227 ? -0.990 -3.367 24.299 1.00 96.69 227 ASP A O 1
ATOM 1604 N N . LEU A 1 228 ? -2.321 -4.533 25.697 1.00 95.50 228 LEU A N 1
ATOM 1605 C CA . LEU A 1 228 ? -3.474 -4.558 24.809 1.00 95.50 228 LEU A CA 1
ATOM 1606 C C . LEU A 1 228 ? -4.050 -3.156 24.633 1.00 95.50 228 LEU A C 1
ATOM 1608 O O . LEU A 1 228 ? -4.309 -2.749 23.503 1.00 95.50 228 LEU A O 1
ATOM 1612 N N . PHE A 1 229 ? -4.165 -2.394 25.723 1.00 97.44 229 PHE A N 1
ATOM 1613 C CA . PHE A 1 229 ? -4.607 -1.006 25.666 1.00 97.44 229 PHE A CA 1
ATOM 1614 C C . PHE A 1 229 ? -3.714 -0.153 24.758 1.00 97.44 229 PHE A C 1
ATOM 1616 O O . PHE A 1 229 ? -4.240 0.577 23.925 1.00 97.44 229 PHE A O 1
ATOM 1623 N N . LEU A 1 230 ? -2.385 -0.277 24.842 1.00 97.56 230 LEU A N 1
ATOM 1624 C CA . LEU A 1 230 ? -1.478 0.470 23.964 1.00 97.56 230 LEU A CA 1
ATOM 1625 C C . LEU A 1 230 ? -1.681 0.113 22.481 1.00 97.56 230 LEU A C 1
ATOM 1627 O O . LEU A 1 230 ? -1.643 0.993 21.622 1.00 97.56 230 LEU A O 1
ATOM 1631 N N . LYS A 1 231 ? -1.928 -1.164 22.166 1.00 96.00 231 LYS A N 1
ATOM 1632 C CA . LYS A 1 231 ? -2.246 -1.585 20.793 1.00 96.00 231 LYS A CA 1
ATOM 1633 C C . LYS A 1 231 ? -3.580 -0.999 20.334 1.00 96.00 231 LYS A C 1
ATOM 1635 O O . LYS A 1 231 ? -3.627 -0.430 19.248 1.00 96.00 231 LYS A O 1
ATOM 1640 N N . CYS A 1 232 ? -4.625 -1.069 21.161 1.00 96.69 232 CYS A N 1
ATOM 1641 C CA . CYS A 1 232 ? -5.907 -0.405 20.905 1.00 96.69 232 CYS A CA 1
ATOM 1642 C C . CYS A 1 232 ? -5.702 1.084 20.616 1.00 96.69 232 CYS A C 1
ATOM 1644 O O . CYS A 1 232 ? -6.163 1.589 19.598 1.00 96.69 232 CYS A O 1
ATOM 1646 N N . LEU A 1 233 ? -4.937 1.761 21.473 1.00 97.69 233 LEU A N 1
ATOM 1647 C CA . LEU A 1 233 ? -4.655 3.183 21.363 1.00 97.69 233 LEU A CA 1
ATOM 1648 C C . LEU A 1 233 ? -3.955 3.534 20.046 1.00 97.69 233 LEU A C 1
ATOM 1650 O O . LEU A 1 233 ? -4.289 4.552 19.452 1.00 97.69 233 LEU A O 1
ATOM 1654 N N . SER A 1 234 ? -3.052 2.681 19.550 1.00 96.81 234 SER A N 1
ATOM 1655 C CA . SER A 1 234 ? -2.405 2.916 18.252 1.00 96.81 234 SER A CA 1
ATOM 1656 C C . SER A 1 234 ? -3.369 2.906 17.067 1.00 96.81 234 SER A C 1
ATOM 1658 O O . SER A 1 234 ? -3.199 3.699 16.144 1.00 96.81 234 SER A O 1
ATOM 1660 N N . TYR A 1 235 ? -4.410 2.070 17.120 1.00 95.38 235 TYR A N 1
ATOM 1661 C CA . TYR A 1 235 ? -5.470 2.063 16.112 1.00 95.38 235 TYR A CA 1
ATOM 1662 C C . TYR A 1 235 ? -6.401 3.256 16.263 1.00 95.38 235 TYR A C 1
ATOM 1664 O O . TYR A 1 235 ? -6.755 3.875 15.271 1.00 95.38 235 TYR A O 1
ATOM 1672 N N . VAL A 1 236 ? -6.793 3.597 17.492 1.00 96.06 236 VAL A N 1
ATOM 1673 C CA . VAL A 1 236 ? -7.646 4.772 17.714 1.00 96.06 236 VAL A CA 1
ATOM 1674 C C . VAL A 1 236 ? -6.934 6.031 17.217 1.00 96.06 236 VAL A C 1
ATOM 1676 O O . VAL A 1 236 ? -7.517 6.779 16.448 1.00 96.06 236 VAL A O 1
ATOM 1679 N N . CYS A 1 237 ? -5.648 6.195 17.541 1.00 96.69 237 CYS A N 1
ATOM 1680 C CA . CYS A 1 237 ? -4.821 7.313 17.088 1.00 96.69 237 CYS A CA 1
ATOM 1681 C C . CYS A 1 237 ? -4.764 7.439 15.556 1.00 96.69 237 CYS A C 1
ATOM 1683 O O . CYS A 1 237 ? -4.805 8.550 15.035 1.00 96.69 237 CYS A O 1
ATOM 1685 N N . SER A 1 238 ? -4.685 6.324 14.817 1.00 95.25 238 SER A N 1
ATOM 1686 C CA . SER A 1 238 ? -4.639 6.368 13.348 1.00 95.25 238 SER A CA 1
ATOM 1687 C C . SER A 1 238 ? -5.981 6.717 12.699 1.00 95.25 238 SER A C 1
ATOM 1689 O O . SER A 1 238 ? -5.982 7.161 11.548 1.00 95.25 238 SER A O 1
ATOM 1691 N N . LEU A 1 239 ? -7.085 6.541 13.431 1.00 94.00 239 LEU A N 1
ATOM 1692 C CA . LEU A 1 239 ? -8.449 6.878 13.023 1.00 94.00 239 LEU A CA 1
ATOM 1693 C C . LEU A 1 239 ? -8.859 8.307 13.413 1.00 94.00 239 LEU A C 1
ATOM 1695 O O . LEU A 1 239 ? -9.914 8.762 12.978 1.00 94.00 239 LEU A O 1
ATOM 1699 N N . GLU A 1 240 ? -8.057 9.017 14.213 1.00 93.75 240 GLU A N 1
ATOM 1700 C CA . GLU A 1 240 ? -8.338 10.413 14.559 1.00 93.75 240 GLU A CA 1
ATOM 1701 C C . GLU A 1 240 ? -8.195 11.322 13.332 1.00 93.75 240 GLU A C 1
ATOM 1703 O O . GLU A 1 240 ? -7.169 11.324 12.641 1.00 93.75 240 GLU A O 1
ATOM 1708 N N . SER A 1 241 ? -9.222 12.135 13.097 1.00 90.56 241 SER A N 1
ATOM 1709 C CA . SER A 1 241 ? -9.203 13.243 12.139 1.00 90.56 241 SER A CA 1
ATOM 1710 C C . SER A 1 241 ? -8.568 14.501 12.738 1.00 90.56 241 SER A C 1
ATOM 1712 O O . SER A 1 241 ? -7.888 15.244 12.033 1.00 90.56 241 SER A O 1
ATOM 1714 N N . GLU A 1 242 ? -8.759 14.723 14.041 1.00 89.12 242 GLU A N 1
ATOM 1715 C CA . GLU A 1 242 ? -8.350 15.929 14.759 1.00 89.12 242 GLU A CA 1
ATOM 1716 C C . GLU A 1 242 ? -7.791 15.590 16.146 1.00 89.12 242 GLU A C 1
ATOM 1718 O O . GLU A 1 242 ? -8.216 14.636 16.800 1.00 89.12 242 GLU A O 1
ATOM 1723 N N . PHE A 1 243 ? -6.862 16.415 16.632 1.00 90.81 243 PHE A N 1
ATOM 1724 C CA . PHE A 1 243 ? -6.274 16.266 17.961 1.00 90.81 243 PHE A CA 1
ATOM 1725 C C . PHE A 1 243 ? -6.512 17.526 18.789 1.00 90.81 243 PHE A C 1
ATOM 1727 O O . PHE A 1 243 ? -6.108 18.618 18.396 1.00 90.81 243 PHE A O 1
ATOM 1734 N N . SER A 1 244 ? -7.117 17.367 19.964 1.00 92.62 244 SER A N 1
ATOM 1735 C CA . SER A 1 244 ? -7.043 18.374 21.024 1.00 92.62 244 SER A CA 1
ATOM 1736 C C . SER A 1 244 ? -5.692 18.297 21.742 1.00 92.62 244 SER A C 1
ATOM 1738 O O . SER A 1 244 ? -5.025 17.264 21.685 1.00 92.62 244 SER A O 1
ATOM 1740 N N . GLU A 1 245 ? -5.304 19.355 22.461 1.00 92.19 245 GLU A N 1
ATOM 1741 C CA . GLU A 1 245 ? -4.051 19.377 23.239 1.00 92.19 245 GLU A CA 1
ATOM 1742 C C . GLU A 1 245 ? -3.979 18.214 24.245 1.00 92.19 245 GLU A C 1
ATOM 1744 O O . GLU A 1 245 ? -3.023 17.445 24.231 1.00 92.19 245 GLU A O 1
ATOM 1749 N N . ASP A 1 246 ? -5.037 17.999 25.034 1.00 94.56 246 ASP A N 1
ATOM 1750 C CA . ASP A 1 246 ? -5.083 16.914 26.026 1.00 94.56 246 ASP A CA 1
ATOM 1751 C C . ASP A 1 246 ? -4.982 15.513 25.391 1.00 94.56 246 ASP A C 1
ATOM 1753 O O . ASP A 1 246 ? -4.383 14.590 25.952 1.00 94.56 246 ASP A O 1
ATOM 1757 N N . LEU A 1 247 ? -5.613 15.323 24.227 1.00 94.31 247 LEU A N 1
ATOM 1758 C CA . LEU A 1 247 ? -5.585 14.050 23.512 1.00 94.31 247 LEU A CA 1
ATOM 1759 C C . LEU A 1 247 ? -4.217 13.824 22.859 1.00 94.31 247 LEU A C 1
ATOM 1761 O O . LEU A 1 247 ? -3.697 12.707 22.883 1.00 94.31 247 LEU A O 1
ATOM 1765 N N . MET A 1 248 ? -3.613 14.888 22.333 1.00 95.25 248 MET A N 1
ATOM 1766 C CA . MET A 1 248 ? -2.251 14.875 21.817 1.00 95.25 248 MET A CA 1
ATOM 1767 C C . MET A 1 248 ? -1.253 14.497 22.917 1.00 95.25 248 MET A C 1
ATOM 1769 O O . MET A 1 248 ? -0.451 13.585 22.719 1.00 95.25 248 MET A O 1
ATOM 1773 N N . ASP A 1 249 ? -1.357 15.100 24.102 1.00 95.88 249 ASP A N 1
ATOM 1774 C CA . ASP A 1 249 ? -0.519 14.771 25.259 1.00 95.88 249 ASP A CA 1
ATOM 1775 C C . ASP A 1 249 ? -0.657 13.301 25.674 1.00 95.88 249 ASP A C 1
ATOM 1777 O O . ASP A 1 249 ? 0.342 12.633 25.962 1.00 95.88 249 ASP A O 1
ATOM 1781 N N . LEU A 1 250 ? -1.881 12.758 25.651 1.00 96.88 250 LEU A N 1
ATOM 1782 C CA . LEU A 1 250 ? -2.129 11.341 25.916 1.00 96.88 250 LEU A CA 1
ATOM 1783 C C . LEU A 1 250 ? -1.414 10.441 24.894 1.00 96.88 250 LEU A C 1
ATOM 1785 O O . LEU A 1 250 ? -0.716 9.499 25.285 1.00 96.88 250 LEU A O 1
ATOM 1789 N N . TYR A 1 251 ? -1.573 10.716 23.597 1.00 97.62 251 TYR A N 1
ATOM 1790 C CA . TYR A 1 251 ? -0.943 9.921 22.540 1.00 97.62 251 TYR A CA 1
ATOM 1791 C C . TYR A 1 251 ? 0.581 10.035 22.568 1.00 97.62 251 TYR A C 1
ATOM 1793 O O . TYR A 1 251 ? 1.266 9.017 22.463 1.00 97.62 251 TYR A O 1
ATOM 1801 N N . LEU A 1 252 ? 1.127 11.232 22.795 1.00 97.06 252 LEU A N 1
ATOM 1802 C CA . LEU A 1 252 ? 2.563 11.452 22.968 1.00 97.06 252 LEU A CA 1
ATOM 1803 C C . LEU A 1 252 ? 3.107 10.679 24.168 1.00 97.06 252 LEU A C 1
ATOM 1805 O O . LEU A 1 252 ? 4.131 10.002 24.048 1.00 97.06 252 LEU A O 1
ATOM 1809 N N . TYR A 1 253 ? 2.413 10.726 25.307 1.00 97.56 253 TYR A N 1
ATOM 1810 C CA . TYR A 1 253 ? 2.793 9.977 26.501 1.00 97.56 253 TYR A CA 1
ATOM 1811 C C . TYR A 1 253 ? 2.895 8.475 26.207 1.00 97.56 253 TYR A C 1
ATOM 1813 O O . TYR A 1 253 ? 3.939 7.863 26.452 1.00 97.56 253 TYR A O 1
ATOM 1821 N N . TYR A 1 254 ? 1.852 7.879 25.622 1.00 98.19 254 TYR A N 1
ATOM 1822 C CA . TYR A 1 254 ? 1.846 6.447 25.321 1.00 98.19 254 TYR A CA 1
ATOM 1823 C C . TYR A 1 254 ? 2.796 6.062 24.183 1.00 98.19 254 TYR A C 1
ATOM 1825 O O . TYR A 1 254 ? 3.386 4.980 24.237 1.00 98.19 254 TYR A O 1
ATOM 1833 N N . ALA A 1 255 ? 3.019 6.938 23.201 1.00 98.12 255 ALA A N 1
ATOM 1834 C CA . ALA A 1 255 ? 4.045 6.741 22.184 1.00 98.12 255 ALA A CA 1
ATOM 1835 C C . ALA A 1 255 ? 5.437 6.682 22.829 1.00 98.12 255 ALA A C 1
ATOM 1837 O O . ALA A 1 255 ? 6.191 5.742 22.590 1.00 98.12 255 ALA A O 1
ATOM 1838 N N . ILE A 1 256 ? 5.768 7.615 23.726 1.00 97.69 256 ILE A N 1
ATOM 1839 C CA . ILE A 1 256 ? 7.058 7.636 24.435 1.00 97.69 256 ILE A CA 1
ATOM 1840 C C . ILE A 1 256 ? 7.248 6.380 25.297 1.00 97.69 256 ILE A C 1
ATOM 1842 O O . ILE A 1 256 ? 8.311 5.747 25.238 1.00 97.69 256 ILE A O 1
ATOM 1846 N N . VAL A 1 257 ? 6.228 6.013 26.081 1.00 97.69 257 VAL A N 1
ATOM 1847 C CA . VAL A 1 257 ? 6.245 4.815 26.935 1.00 97.69 257 VAL A CA 1
ATOM 1848 C C . VAL A 1 257 ? 6.434 3.558 26.087 1.00 97.69 257 VAL A C 1
ATOM 1850 O O . VAL A 1 257 ? 7.311 2.740 26.371 1.00 97.69 257 VAL A O 1
ATOM 1853 N N . GLY A 1 258 ? 5.658 3.417 25.013 1.00 97.75 258 GLY A N 1
ATOM 1854 C CA . GLY A 1 258 ? 5.688 2.240 24.157 1.00 97.75 258 GLY A CA 1
ATOM 1855 C C . GLY A 1 258 ? 6.961 2.114 23.318 1.00 97.75 258 GLY A C 1
ATOM 1856 O O . GLY A 1 258 ? 7.494 1.011 23.214 1.00 97.75 258 GLY A O 1
ATOM 1857 N N . LEU A 1 259 ? 7.521 3.220 22.811 1.00 97.69 259 LEU A N 1
ATOM 1858 C CA . LEU A 1 259 ? 8.814 3.236 22.105 1.00 97.69 259 LEU A CA 1
ATOM 1859 C C . LEU A 1 259 ? 9.967 2.770 23.006 1.00 97.69 259 LEU A C 1
ATOM 1861 O O . LEU A 1 259 ? 10.938 2.196 22.520 1.00 97.69 259 LEU A O 1
ATOM 1865 N N . SER A 1 260 ? 9.847 2.972 24.321 1.00 96.88 260 SER A N 1
ATOM 1866 C CA . SER A 1 260 ? 10.838 2.532 25.313 1.00 96.88 260 SER A CA 1
ATOM 1867 C C . SER A 1 260 ? 10.582 1.109 25.834 1.00 96.88 260 SER A C 1
ATOM 1869 O O . SER A 1 260 ? 11.320 0.616 26.686 1.00 96.88 260 SER A O 1
ATOM 1871 N N . SER A 1 261 ? 9.539 0.431 25.344 1.00 97.25 261 SER A N 1
ATOM 1872 C CA . SER A 1 261 ? 9.182 -0.915 25.788 1.00 97.25 261 SER A CA 1
ATOM 1873 C C . SER A 1 261 ? 10.215 -1.958 25.340 1.00 97.25 261 SER A C 1
ATOM 1875 O O . SER A 1 261 ? 10.697 -1.902 24.206 1.00 97.25 261 SER A O 1
ATOM 1877 N N . PRO A 1 262 ? 10.519 -2.986 26.155 1.00 96.50 262 PRO A N 1
ATOM 1878 C CA . PRO A 1 262 ? 11.342 -4.109 25.713 1.00 96.50 262 PRO A CA 1
ATOM 1879 C C . PRO A 1 262 ? 10.625 -5.007 24.691 1.00 96.50 262 PRO A C 1
ATOM 1881 O O . PRO A 1 262 ? 11.297 -5.720 23.943 1.00 96.50 262 PRO A O 1
ATOM 1884 N N . LYS A 1 263 ? 9.284 -4.967 24.618 1.00 96.88 263 LYS A N 1
ATOM 1885 C CA . LYS A 1 263 ? 8.478 -5.818 23.729 1.00 96.88 263 LYS A CA 1
ATOM 1886 C C . LYS A 1 263 ? 8.396 -5.199 22.323 1.00 96.88 263 LYS A C 1
ATOM 1888 O O . LYS A 1 263 ? 7.783 -4.137 22.189 1.00 96.88 263 LYS A O 1
ATOM 1893 N N . PRO A 1 264 ? 8.912 -5.861 21.265 1.00 96.38 264 PRO A N 1
ATOM 1894 C CA . PRO A 1 264 ? 8.868 -5.325 19.901 1.00 96.38 264 PRO A CA 1
ATOM 1895 C C . PRO A 1 264 ? 7.449 -4.960 19.453 1.00 96.38 264 PRO A C 1
ATOM 1897 O O . PRO A 1 264 ? 7.232 -3.878 18.921 1.00 96.38 264 PRO A O 1
ATOM 1900 N N . THR A 1 265 ? 6.458 -5.800 19.781 1.00 95.25 265 THR A N 1
ATOM 1901 C CA . THR A 1 265 ? 5.043 -5.569 19.441 1.00 95.25 265 THR A CA 1
ATOM 1902 C C . THR A 1 265 ? 4.489 -4.251 19.966 1.00 95.25 265 THR A C 1
ATOM 1904 O O . THR A 1 265 ? 3.667 -3.630 19.304 1.00 95.25 265 THR A O 1
ATOM 1907 N N . LEU A 1 266 ? 4.935 -3.818 21.146 1.00 97.12 266 LEU A N 1
ATOM 1908 C CA . LEU A 1 266 ? 4.517 -2.542 21.722 1.00 97.12 266 LEU A CA 1
ATOM 1909 C C . LEU A 1 266 ? 5.288 -1.371 21.126 1.00 97.12 266 LEU A C 1
ATOM 1911 O O . LEU A 1 266 ? 4.705 -0.307 20.946 1.00 97.12 266 LEU A O 1
ATOM 1915 N N . ARG A 1 267 ? 6.561 -1.576 20.765 1.00 97.56 267 ARG A N 1
ATOM 1916 C CA . ARG A 1 267 ? 7.342 -0.558 20.058 1.00 97.56 267 ARG A CA 1
ATOM 1917 C C . ARG A 1 267 ? 6.755 -0.238 18.691 1.00 97.56 267 ARG A C 1
ATOM 1919 O O . ARG A 1 267 ? 6.619 0.942 18.396 1.00 97.56 267 ARG A O 1
ATOM 1926 N N . ALA A 1 268 ? 6.343 -1.226 17.887 1.00 96.62 268 ALA A N 1
ATOM 1927 C CA . ALA A 1 268 ? 5.696 -0.890 16.612 1.00 96.62 268 ALA A CA 1
ATOM 1928 C C . ALA A 1 268 ? 4.298 -0.298 16.790 1.00 96.62 268 ALA A C 1
ATOM 1930 O O . ALA A 1 268 ? 3.966 0.613 16.047 1.00 96.62 268 ALA A O 1
ATOM 1931 N N . ALA A 1 269 ? 3.500 -0.742 17.773 1.00 96.50 269 ALA A N 1
ATOM 1932 C CA . ALA A 1 269 ? 2.221 -0.087 18.072 1.00 96.50 269 ALA A CA 1
ATOM 1933 C C . ALA A 1 269 ? 2.432 1.394 18.440 1.00 96.50 269 ALA A C 1
ATOM 1935 O O . ALA A 1 269 ? 1.759 2.280 17.926 1.00 96.50 269 ALA A O 1
ATOM 1936 N N . ALA A 1 270 ? 3.436 1.682 19.269 1.00 97.94 270 ALA A N 1
ATOM 1937 C CA . ALA A 1 270 ? 3.800 3.047 19.618 1.00 97.94 270 ALA A CA 1
ATOM 1938 C C . ALA A 1 270 ? 4.329 3.854 18.427 1.00 97.94 270 ALA A C 1
ATOM 1940 O O . ALA A 1 270 ? 3.933 5.001 18.242 1.00 97.94 270 ALA A O 1
ATOM 1941 N N . ALA A 1 271 ? 5.177 3.248 17.593 1.00 97.50 271 ALA A N 1
ATOM 1942 C CA . ALA A 1 271 ? 5.668 3.864 16.366 1.00 97.50 271 ALA A CA 1
ATOM 1943 C C . ALA A 1 271 ? 4.533 4.134 15.360 1.00 97.50 271 ALA A C 1
ATOM 1945 O O . ALA A 1 271 ? 4.576 5.152 14.680 1.00 97.50 271 ALA A O 1
ATOM 1946 N N . ALA A 1 272 ? 3.494 3.294 15.315 1.00 96.69 272 ALA A N 1
ATOM 1947 C CA . ALA A 1 272 ? 2.332 3.467 14.440 1.00 96.69 272 ALA A CA 1
ATOM 1948 C C . ALA A 1 272 ? 1.466 4.689 14.794 1.00 96.69 272 ALA A C 1
ATOM 1950 O O . ALA A 1 272 ? 0.748 5.194 13.935 1.00 96.69 272 ALA A O 1
ATOM 1951 N N . MET A 1 273 ? 1.556 5.206 16.025 1.00 97.88 273 MET A N 1
ATOM 1952 C CA . MET A 1 273 ? 0.917 6.478 16.394 1.00 97.88 273 MET A CA 1
ATOM 1953 C C . MET A 1 273 ? 1.640 7.686 15.788 1.00 97.88 273 MET A C 1
ATOM 1955 O O . MET A 1 273 ? 1.020 8.708 15.505 1.00 97.88 273 MET A O 1
ATOM 1959 N N . VAL A 1 274 ? 2.955 7.582 15.569 1.00 97.44 274 VAL A N 1
ATOM 1960 C CA . VAL A 1 274 ? 3.803 8.720 15.189 1.00 97.44 274 VAL A CA 1
ATOM 1961 C C . VAL A 1 274 ? 3.370 9.364 13.862 1.00 97.44 274 VAL A C 1
ATOM 1963 O O . VAL A 1 274 ? 3.243 10.586 13.851 1.00 97.44 274 VAL A O 1
ATOM 1966 N N . PRO A 1 275 ? 3.059 8.627 12.774 1.00 96.75 275 PRO A N 1
ATOM 1967 C CA . PRO A 1 275 ? 2.525 9.231 11.550 1.00 96.75 275 PRO A CA 1
ATOM 1968 C C . PRO A 1 275 ? 1.255 10.067 11.768 1.00 96.75 275 PRO A C 1
ATOM 1970 O O . PRO A 1 275 ? 1.122 11.144 11.194 1.00 96.75 275 PRO A O 1
ATOM 1973 N N . ALA A 1 276 ? 0.320 9.599 12.601 1.00 95.94 276 ALA A N 1
ATOM 1974 C CA . ALA A 1 276 ? -0.920 10.327 12.877 1.00 95.94 276 ALA A CA 1
ATOM 1975 C C . ALA A 1 276 ? -0.651 11.615 13.676 1.00 95.94 276 ALA A C 1
ATOM 1977 O O . ALA A 1 276 ? -1.142 12.683 13.314 1.00 95.94 276 ALA A O 1
ATOM 1978 N N . ILE A 1 277 ? 0.220 11.532 14.686 1.00 96.56 277 ILE A N 1
ATOM 1979 C CA . ILE A 1 277 ? 0.690 12.683 15.472 1.00 96.56 277 ILE A CA 1
ATOM 1980 C C . ILE A 1 277 ? 1.389 13.709 14.566 1.00 96.56 277 ILE A C 1
ATOM 1982 O O . ILE A 1 277 ? 1.112 14.900 14.678 1.00 96.56 277 ILE A O 1
ATOM 1986 N N . ILE A 1 278 ? 2.256 13.269 13.644 1.00 95.69 278 ILE A N 1
ATOM 1987 C CA . ILE A 1 278 ? 2.946 14.151 12.687 1.00 95.69 278 ILE A CA 1
ATOM 1988 C C . ILE A 1 278 ? 1.947 14.891 11.797 1.00 95.69 278 ILE A C 1
ATOM 1990 O O . ILE A 1 278 ? 2.102 16.092 11.607 1.00 95.69 278 ILE A O 1
ATOM 1994 N N . ARG A 1 279 ? 0.929 14.198 11.264 1.00 94.25 279 ARG A N 1
ATOM 1995 C CA . ARG A 1 279 ? -0.088 14.816 10.395 1.00 94.25 279 ARG A CA 1
ATOM 1996 C C . ARG A 1 279 ? -0.850 15.937 11.098 1.00 94.25 279 ARG A C 1
ATOM 1998 O O . ARG A 1 279 ? -1.133 16.948 10.469 1.00 94.25 279 ARG A O 1
ATOM 2005 N N . GLY A 1 280 ? -1.167 15.764 12.381 1.00 92.00 280 GLY A N 1
ATOM 2006 C CA . GLY A 1 280 ? -1.853 16.796 13.158 1.00 92.00 280 GLY A CA 1
ATOM 2007 C C . GLY A 1 280 ? -0.926 17.904 13.667 1.00 92.00 280 GLY A C 1
ATOM 2008 O O . GLY A 1 280 ? -1.301 19.069 13.658 1.00 92.00 280 GLY A O 1
ATOM 2009 N N . HIS A 1 281 ? 0.266 17.545 14.154 1.00 93.50 281 HIS A N 1
ATOM 2010 C CA . HIS A 1 281 ? 1.150 18.434 14.918 1.00 93.50 281 HIS A CA 1
ATOM 2011 C C . HIS A 1 281 ? 2.640 18.139 14.635 1.00 93.50 281 HIS A C 1
ATOM 2013 O O . HIS A 1 281 ? 3.356 17.629 15.509 1.00 93.50 281 HIS A O 1
ATOM 2019 N N . PRO A 1 282 ? 3.159 18.477 13.439 1.00 93.19 282 PRO A N 1
ATOM 2020 C CA . PRO A 1 282 ? 4.502 18.075 13.011 1.00 93.19 282 PRO A CA 1
ATOM 2021 C C . PRO A 1 282 ? 5.612 18.640 13.910 1.00 93.19 282 PRO A C 1
ATOM 2023 O O . PRO A 1 282 ? 6.555 17.925 14.253 1.00 93.19 282 PRO A O 1
ATOM 2026 N N . SER A 1 283 ? 5.475 19.887 14.375 1.00 91.50 283 SER A N 1
ATOM 2027 C CA . SER A 1 283 ? 6.440 20.531 15.279 1.00 91.50 283 SER A CA 1
ATOM 2028 C C . SER A 1 283 ? 6.556 19.819 16.629 1.00 91.50 283 SER A C 1
ATOM 2030 O O . SER A 1 283 ? 7.654 19.679 17.164 1.00 91.50 283 SER A O 1
ATOM 2032 N N . THR A 1 284 ? 5.443 19.330 17.178 1.00 90.94 284 THR A N 1
ATOM 2033 C CA . THR A 1 284 ? 5.438 18.582 18.443 1.00 90.94 284 THR A CA 1
ATOM 2034 C C . THR A 1 284 ? 6.001 17.177 18.236 1.00 90.94 284 THR A C 1
ATOM 2036 O O . THR A 1 284 ? 6.829 16.704 19.022 1.00 90.94 284 THR A O 1
ATOM 2039 N N . ALA A 1 285 ? 5.619 16.529 17.132 1.00 90.56 285 ALA A N 1
ATOM 2040 C CA . ALA A 1 285 ? 6.076 15.193 16.768 1.00 90.56 285 ALA A CA 1
ATOM 2041 C C . ALA A 1 285 ? 7.580 15.123 16.451 1.00 90.56 285 ALA A C 1
ATOM 2043 O O . ALA A 1 285 ? 8.198 14.082 16.679 1.00 90.56 285 ALA A O 1
ATOM 2044 N N . ALA A 1 286 ? 8.192 16.222 15.996 1.00 92.44 286 ALA A N 1
ATOM 2045 C CA . ALA A 1 286 ? 9.636 16.333 15.765 1.00 92.44 286 ALA A CA 1
ATOM 2046 C C . ALA A 1 286 ? 10.468 15.867 16.975 1.00 92.44 286 ALA A C 1
ATOM 2048 O O . ALA A 1 286 ? 11.505 15.218 16.819 1.00 92.44 286 ALA A O 1
ATOM 2049 N N . SER A 1 287 ? 9.976 16.120 18.193 1.00 93.88 287 SER A N 1
ATOM 2050 C CA . SER A 1 287 ? 10.622 15.696 19.442 1.00 93.88 287 SER A CA 1
ATOM 2051 C C . SER A 1 287 ? 10.709 14.170 19.619 1.00 93.88 287 SER A C 1
ATOM 2053 O O . SER A 1 287 ? 11.533 13.682 20.398 1.00 93.88 287 SER A O 1
ATOM 2055 N N . LEU A 1 288 ? 9.902 13.398 18.880 1.00 95.94 288 LEU A N 1
ATOM 2056 C CA . LEU A 1 288 ? 9.924 11.936 18.892 1.00 95.94 288 LEU A CA 1
ATOM 2057 C C . LEU A 1 288 ? 11.005 11.353 17.975 1.00 95.94 288 LEU A C 1
ATOM 2059 O O . LEU A 1 288 ? 11.457 10.235 18.233 1.00 95.94 288 LEU A O 1
ATOM 2063 N N . LEU A 1 289 ? 11.465 12.073 16.944 1.00 95.62 289 LEU A N 1
ATOM 2064 C CA . LEU A 1 289 ? 12.418 11.526 15.968 1.00 95.62 289 LEU A CA 1
ATOM 2065 C C . LEU A 1 289 ? 13.748 11.056 16.582 1.00 95.62 289 LEU A C 1
ATOM 2067 O O . LEU A 1 289 ? 14.215 9.986 16.195 1.00 95.62 289 LEU A O 1
ATOM 2071 N N . PRO A 1 290 ? 14.349 11.730 17.583 1.00 96.44 290 PRO A N 1
ATOM 2072 C CA . PRO A 1 290 ? 15.525 11.192 18.271 1.00 96.44 290 PRO A CA 1
ATOM 2073 C C . PRO A 1 290 ? 15.271 9.836 18.950 1.00 96.44 290 PRO A C 1
ATOM 2075 O O . PRO A 1 290 ? 16.159 8.986 19.004 1.00 96.44 290 PRO A O 1
ATOM 2078 N N . ARG A 1 291 ? 14.048 9.593 19.443 1.00 95.94 291 ARG A N 1
ATOM 2079 C CA . ARG A 1 291 ? 13.660 8.303 20.038 1.00 95.94 291 ARG A CA 1
ATOM 2080 C C . ARG A 1 291 ? 13.426 7.242 18.965 1.00 95.94 291 ARG A C 1
ATOM 2082 O O . ARG A 1 291 ? 13.885 6.118 19.130 1.00 95.94 291 ARG A O 1
ATOM 2089 N N . VAL A 1 292 ? 12.784 7.613 17.856 1.00 95.69 292 VAL A N 1
ATOM 2090 C CA . VAL A 1 292 ? 12.648 6.772 16.650 1.00 95.69 292 VAL A CA 1
ATOM 2091 C C . VAL A 1 292 ? 14.035 6.354 16.146 1.00 95.69 292 VAL A C 1
ATOM 2093 O O . VAL A 1 292 ? 14.277 5.175 15.906 1.00 95.69 292 VAL A O 1
ATOM 2096 N N . ARG A 1 293 ? 14.990 7.290 16.091 1.00 97.00 293 ARG A N 1
ATOM 2097 C CA . ARG A 1 293 ? 16.384 7.040 15.702 1.00 97.00 293 ARG A CA 1
ATOM 2098 C C . ARG A 1 293 ? 17.075 6.011 16.597 1.00 97.00 293 ARG A C 1
ATOM 2100 O O . ARG A 1 293 ? 17.815 5.179 16.080 1.00 97.00 293 ARG A O 1
ATOM 2107 N N . ALA A 1 294 ? 16.827 6.038 17.908 1.00 96.56 294 ALA A N 1
ATOM 2108 C CA . ALA A 1 294 ? 17.419 5.096 18.863 1.00 96.56 294 ALA A CA 1
ATOM 2109 C C . ALA A 1 294 ? 16.959 3.635 18.659 1.00 96.56 294 ALA A C 1
ATOM 2111 O O . ALA A 1 294 ? 17.621 2.703 19.127 1.00 96.56 294 ALA A O 1
ATOM 2112 N N . LEU A 1 295 ? 15.846 3.420 17.948 1.00 96.50 295 LEU A N 1
ATOM 2113 C CA . LEU A 1 295 ? 15.371 2.082 17.580 1.00 96.50 295 LEU A CA 1
ATOM 2114 C C . LEU A 1 295 ? 16.137 1.479 16.400 1.00 96.50 295 LEU A C 1
ATOM 2116 O O . LEU A 1 295 ? 16.127 0.260 16.215 1.00 96.50 295 LEU A O 1
ATOM 2120 N N . ILE A 1 296 ? 16.832 2.305 15.618 1.00 94.69 296 ILE A N 1
ATOM 2121 C CA . ILE A 1 296 ? 17.645 1.827 14.502 1.00 94.69 296 ILE A CA 1
ATOM 2122 C C . ILE A 1 296 ? 18.819 1.018 15.053 1.00 94.69 296 ILE A C 1
ATOM 2124 O O . ILE A 1 296 ? 19.560 1.457 15.930 1.00 94.69 296 ILE A O 1
ATOM 2128 N N . GLY A 1 297 ? 18.969 -0.204 14.549 1.00 89.19 297 GLY A N 1
ATOM 2129 C CA . GLY A 1 297 ? 20.015 -1.143 14.952 1.00 89.19 297 GLY A CA 1
ATOM 2130 C C . GLY A 1 297 ? 19.688 -1.963 16.204 1.00 89.19 297 GLY A C 1
ATOM 2131 O O . GLY A 1 297 ? 20.075 -3.134 16.258 1.00 89.19 297 GLY A O 1
ATOM 2132 N N . SER A 1 298 ? 18.950 -1.400 17.168 1.00 93.38 298 SER A N 1
ATOM 2133 C CA . SER A 1 298 ? 18.538 -2.102 18.393 1.00 93.38 298 SER A CA 1
ATOM 2134 C C . SER A 1 298 ? 17.289 -2.968 18.190 1.00 93.38 298 SER A C 1
ATOM 2136 O O . SER A 1 298 ? 17.230 -4.082 18.714 1.00 93.38 298 SER A O 1
ATOM 2138 N N . ASP A 1 299 ? 16.324 -2.511 17.385 1.00 94.75 299 ASP A N 1
ATOM 2139 C CA . ASP A 1 299 ? 15.117 -3.267 17.055 1.00 94.75 299 ASP A CA 1
ATOM 2140 C C . ASP A 1 299 ? 15.158 -3.784 15.614 1.00 94.75 299 ASP A C 1
ATOM 2142 O O . ASP A 1 299 ? 15.084 -3.019 14.660 1.00 94.75 299 ASP A O 1
ATOM 2146 N N . ARG A 1 300 ? 15.244 -5.104 15.434 1.00 94.31 300 ARG A N 1
ATOM 2147 C CA . ARG A 1 300 ? 15.234 -5.736 14.102 1.00 94.31 300 ARG A CA 1
ATOM 2148 C C . ARG A 1 300 ? 13.850 -6.205 13.662 1.00 94.31 300 ARG A C 1
ATOM 2150 O O . ARG A 1 300 ? 13.729 -6.826 12.607 1.00 94.31 300 ARG A O 1
ATOM 2157 N N . TRP A 1 301 ? 12.815 -5.966 14.466 1.00 95.69 301 TRP A N 1
ATOM 2158 C CA . TRP A 1 301 ? 11.468 -6.399 14.134 1.00 95.69 301 TRP A CA 1
ATOM 2159 C C . TRP A 1 301 ? 10.916 -5.591 12.959 1.00 95.69 301 TRP A C 1
ATOM 2161 O O . TRP A 1 301 ? 10.948 -4.359 12.964 1.00 95.69 301 TRP A O 1
ATOM 2171 N N . TRP A 1 302 ? 10.433 -6.288 11.928 1.00 95.06 302 TRP A N 1
ATOM 2172 C CA . TRP A 1 302 ? 10.135 -5.659 10.643 1.00 95.06 302 TRP A CA 1
ATOM 2173 C C . TRP A 1 302 ? 9.000 -4.638 10.741 1.00 95.06 302 TRP A C 1
ATOM 2175 O O . TRP A 1 302 ? 9.085 -3.601 10.091 1.00 95.06 302 TRP A O 1
ATOM 2185 N N . GLN A 1 303 ? 7.982 -4.883 11.575 1.00 95.19 303 GLN A N 1
ATOM 2186 C CA . GLN A 1 303 ? 6.886 -3.937 11.780 1.00 95.19 303 GLN A CA 1
ATOM 2187 C C . GLN A 1 303 ? 7.387 -2.645 12.417 1.00 95.19 303 GLN A C 1
ATOM 2189 O O . GLN A 1 303 ? 6.970 -1.579 11.983 1.00 95.19 303 GLN A O 1
ATOM 2194 N N . THR A 1 304 ? 8.300 -2.708 13.397 1.00 96.88 304 THR A N 1
ATOM 2195 C CA . THR A 1 304 ? 8.899 -1.487 13.956 1.00 96.88 304 THR A CA 1
ATOM 2196 C C . THR A 1 304 ? 9.563 -0.704 12.833 1.00 96.88 304 THR A C 1
ATOM 2198 O O . THR A 1 304 ? 9.216 0.451 12.631 1.00 96.88 304 THR A O 1
ATOM 2201 N N . GLN A 1 305 ? 10.439 -1.350 12.054 1.00 97.44 305 GLN A N 1
ATOM 2202 C CA . GLN A 1 305 ? 11.157 -0.712 10.944 1.00 97.44 305 GLN A CA 1
ATOM 2203 C C . GLN A 1 305 ? 10.203 -0.100 9.906 1.00 97.44 305 GLN A C 1
ATOM 2205 O O . GLN A 1 305 ? 10.404 1.035 9.489 1.00 97.44 305 GLN A O 1
ATOM 2210 N N . ALA A 1 306 ? 9.127 -0.805 9.550 1.00 96.75 306 ALA A N 1
ATOM 2211 C CA . ALA A 1 306 ? 8.080 -0.303 8.664 1.00 96.75 306 ALA A CA 1
ATOM 2212 C C . ALA A 1 306 ? 7.406 0.969 9.212 1.00 96.75 306 ALA A C 1
ATOM 2214 O O . ALA A 1 306 ? 7.234 1.941 8.481 1.00 96.75 306 ALA A O 1
ATOM 2215 N N . GLN A 1 307 ? 7.088 1.000 10.508 1.00 96.62 307 GLN A N 1
ATOM 2216 C CA . GLN A 1 307 ? 6.503 2.181 11.147 1.00 96.62 307 GLN A CA 1
ATOM 2217 C C . GLN A 1 307 ? 7.500 3.345 11.272 1.00 96.62 307 GLN A C 1
ATOM 2219 O O . GLN A 1 307 ? 7.090 4.498 11.169 1.00 96.62 307 GLN A O 1
ATOM 2224 N N . LEU A 1 308 ? 8.809 3.083 11.431 1.00 97.31 308 LEU A N 1
ATOM 2225 C CA . LEU A 1 308 ? 9.827 4.148 11.385 1.00 97.31 308 LEU A CA 1
ATOM 2226 C C . LEU A 1 308 ? 9.882 4.794 9.994 1.00 97.31 308 LEU A C 1
ATOM 2228 O O . LEU A 1 308 ? 9.984 6.017 9.900 1.00 97.31 308 LEU A O 1
ATOM 2232 N N . VAL A 1 309 ? 9.790 3.981 8.933 1.00 97.94 309 VAL A N 1
ATOM 2233 C CA . VAL A 1 309 ? 9.728 4.466 7.546 1.00 97.94 309 VAL A CA 1
ATOM 2234 C C . VAL A 1 309 ? 8.512 5.362 7.364 1.00 97.94 309 VAL A C 1
ATOM 2236 O O . VAL A 1 309 ? 8.689 6.508 6.969 1.00 97.94 309 VAL A O 1
ATOM 2239 N N . LEU A 1 310 ? 7.321 4.890 7.747 1.00 97.06 310 LEU A N 1
ATOM 2240 C CA . LEU A 1 310 ? 6.079 5.667 7.666 1.00 97.06 310 LEU A CA 1
ATOM 2241 C C . LEU A 1 310 ? 6.156 6.978 8.447 1.00 97.06 310 LEU A C 1
ATOM 2243 O O . LEU A 1 310 ? 5.745 8.019 7.944 1.00 97.06 310 LEU A O 1
ATOM 2247 N N . ALA A 1 311 ? 6.698 6.955 9.665 1.00 97.19 311 ALA A N 1
ATOM 2248 C CA . ALA A 1 311 ? 6.858 8.162 10.467 1.00 97.19 311 ALA A CA 1
ATOM 2249 C C . ALA A 1 311 ? 7.770 9.177 9.764 1.00 97.19 311 ALA A C 1
ATOM 2251 O O . ALA A 1 311 ? 7.421 10.349 9.646 1.00 97.19 311 ALA A O 1
ATOM 2252 N N . CYS A 1 312 ? 8.917 8.733 9.248 1.00 97.50 312 CYS A N 1
ATOM 2253 C CA . CYS A 1 312 ? 9.871 9.630 8.603 1.00 97.50 312 CYS A CA 1
ATOM 2254 C C . CYS A 1 312 ? 9.370 10.139 7.250 1.00 97.50 312 CYS A C 1
ATOM 2256 O O . CYS A 1 312 ? 9.534 11.322 6.965 1.00 97.50 312 CYS A O 1
ATOM 2258 N N . THR A 1 313 ? 8.724 9.303 6.431 1.00 96.62 313 THR A N 1
ATOM 2259 C CA . THR A 1 313 ? 8.138 9.764 5.165 1.00 96.62 313 THR A CA 1
ATOM 2260 C C . THR A 1 313 ? 6.976 10.714 5.408 1.00 96.62 313 THR A C 1
ATOM 2262 O O . THR A 1 313 ? 6.924 11.758 4.770 1.00 96.62 313 THR A O 1
ATOM 2265 N N . THR A 1 314 ? 6.109 10.438 6.386 1.00 96.25 314 THR A N 1
ATOM 2266 C CA . THR A 1 314 ? 5.027 11.357 6.778 1.00 96.25 314 THR A CA 1
ATOM 2267 C C . THR A 1 314 ? 5.580 12.705 7.242 1.00 96.25 314 THR A C 1
ATOM 2269 O O . THR A 1 314 ? 5.057 13.745 6.854 1.00 96.25 314 THR A O 1
ATOM 2272 N N . PHE A 1 315 ? 6.674 12.712 8.015 1.00 95.69 315 PHE A N 1
ATOM 2273 C CA . PHE A 1 315 ? 7.339 13.952 8.427 1.00 95.69 315 PHE A CA 1
ATOM 2274 C C . PHE A 1 315 ? 7.886 14.735 7.232 1.00 95.69 315 PHE A C 1
ATOM 2276 O O . PHE A 1 315 ? 7.678 15.939 7.131 1.00 95.69 315 PHE A O 1
ATOM 2283 N N . LEU A 1 316 ? 8.544 14.055 6.294 1.00 94.44 316 LEU A N 1
ATOM 2284 C CA . LEU A 1 316 ? 9.096 14.690 5.097 1.00 94.44 316 LEU A CA 1
ATOM 2285 C C . LEU A 1 316 ? 8.020 15.177 4.113 1.00 94.44 316 LEU A C 1
ATOM 2287 O O . LEU A 1 316 ? 8.297 16.085 3.336 1.00 94.44 316 LEU A O 1
ATOM 2291 N N . LYS A 1 317 ? 6.820 14.580 4.141 1.00 93.19 317 LYS A N 1
ATOM 2292 C CA . LYS A 1 317 ? 5.644 15.011 3.365 1.00 93.19 317 LYS A CA 1
ATOM 2293 C C . LYS A 1 317 ? 4.914 16.190 4.008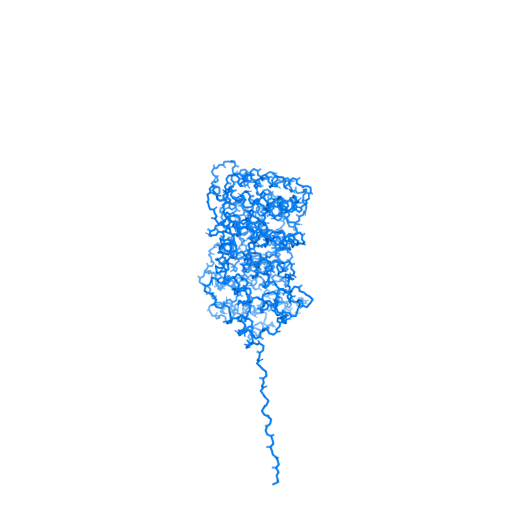 1.00 93.19 317 LYS A C 1
ATOM 2295 O O . LYS A 1 317 ? 4.227 16.919 3.302 1.00 93.19 317 LYS A O 1
ATOM 2300 N N . SER A 1 318 ? 5.009 16.358 5.330 1.00 92.19 318 SER A N 1
ATOM 2301 C CA . SER A 1 318 ? 4.361 17.483 6.004 1.00 92.19 318 SER A CA 1
ATOM 2302 C C . SER A 1 318 ? 4.984 18.795 5.518 1.00 92.19 318 SER A C 1
ATOM 2304 O O . SER A 1 318 ? 6.204 18.953 5.589 1.00 92.19 318 SER A O 1
ATOM 2306 N N . ASP A 1 319 ? 4.151 19.700 4.991 1.00 74.12 319 ASP A N 1
ATOM 2307 C CA . ASP A 1 319 ? 4.536 21.006 4.426 1.00 74.12 319 ASP A CA 1
ATOM 2308 C C . ASP A 1 319 ? 4.913 21.988 5.540 1.00 74.12 319 ASP A C 1
ATOM 2310 O O . ASP A 1 319 ? 4.283 23.008 5.806 1.00 74.12 319 ASP A O 1
ATOM 2314 N N . VAL A 1 320 ? 5.906 21.581 6.313 1.00 75.00 320 VAL A N 1
ATOM 2315 C CA . VAL A 1 320 ? 6.439 22.351 7.411 1.00 75.00 320 VAL A CA 1
ATOM 2316 C C . VAL A 1 320 ? 7.327 23.410 6.790 1.00 75.00 320 VAL A C 1
ATOM 2318 O O . VAL A 1 320 ? 8.399 23.070 6.285 1.00 75.00 320 VAL A O 1
ATOM 2321 N N . ASP A 1 321 ? 6.876 24.667 6.840 1.00 69.12 321 ASP A N 1
ATOM 2322 C CA . ASP A 1 321 ? 7.597 25.848 6.362 1.00 69.12 321 ASP A CA 1
ATOM 2323 C C . ASP A 1 321 ? 9.097 25.729 6.674 1.00 69.12 321 ASP A C 1
ATOM 2325 O O . ASP A 1 321 ? 9.557 25.975 7.797 1.00 69.12 321 ASP A O 1
ATOM 2329 N N . GLY A 1 322 ? 9.884 25.350 5.660 1.00 64.31 322 GLY A N 1
ATOM 2330 C CA . GLY A 1 322 ? 11.314 25.035 5.776 1.00 64.31 322 GLY A CA 1
ATOM 2331 C C . GLY A 1 322 ? 12.199 26.239 6.114 1.00 64.31 322 GLY A C 1
ATOM 2332 O O . GLY A 1 322 ? 13.419 26.168 6.022 1.00 64.31 322 GLY A O 1
ATOM 2333 N N . SER A 1 323 ? 11.591 27.364 6.489 1.00 75.19 323 SER A N 1
ATOM 2334 C CA . SER A 1 323 ? 12.262 28.606 6.853 1.00 75.19 323 SER A CA 1
ATOM 2335 C C . SER A 1 323 ? 12.923 28.551 8.235 1.00 75.19 323 SER A C 1
ATOM 2337 O O . SER A 1 323 ? 13.836 29.334 8.500 1.00 75.19 323 SER A O 1
ATOM 2339 N N . SER A 1 324 ? 12.517 27.626 9.115 1.00 82.69 324 SER A N 1
ATOM 2340 C CA . SER A 1 324 ? 13.155 27.473 10.427 1.00 82.69 324 SER A CA 1
ATOM 2341 C C . SER A 1 324 ? 14.301 26.452 10.400 1.00 82.69 324 SER A C 1
ATOM 2343 O O . SER A 1 324 ? 14.140 25.284 10.041 1.00 82.69 324 SER A O 1
ATOM 2345 N N . SER A 1 325 ? 15.483 26.880 10.848 1.00 85.00 325 SER A N 1
ATOM 2346 C CA . SER A 1 325 ? 16.694 26.045 10.898 1.00 85.00 325 SER A CA 1
ATOM 2347 C C . SER A 1 325 ? 16.542 24.790 11.769 1.00 85.00 325 SER A C 1
ATOM 2349 O O . SER A 1 325 ? 17.172 23.767 11.505 1.00 85.00 325 SER A O 1
ATOM 2351 N N . SER A 1 326 ? 15.685 24.834 12.794 1.00 84.69 326 SER A N 1
ATOM 2352 C CA . SER A 1 326 ? 15.372 23.681 13.648 1.00 84.69 326 SER A CA 1
ATOM 2353 C C . SER A 1 326 ? 14.598 22.583 12.919 1.00 84.69 326 SER A C 1
ATOM 2355 O O . SER A 1 326 ? 14.756 21.404 13.230 1.00 84.69 326 SER A O 1
ATOM 2357 N N . LEU A 1 327 ? 13.749 22.946 11.957 1.00 84.56 327 LEU A N 1
ATOM 2358 C CA . LEU A 1 327 ? 12.977 21.968 11.193 1.00 84.56 327 LEU A CA 1
ATOM 2359 C C . LEU A 1 327 ? 13.838 21.344 10.095 1.00 84.56 327 LEU A C 1
ATOM 2361 O O . LEU A 1 327 ? 13.741 20.140 9.876 1.00 84.56 327 LEU A O 1
ATOM 2365 N N . GLN A 1 328 ? 14.777 22.101 9.523 1.00 89.12 328 GLN A N 1
ATOM 2366 C CA . GLN A 1 328 ? 15.771 21.564 8.593 1.00 89.12 328 GLN A CA 1
ATOM 2367 C C . GLN A 1 328 ? 16.634 20.463 9.233 1.00 89.12 328 GLN A C 1
ATOM 2369 O O . GLN A 1 328 ? 16.761 19.379 8.668 1.00 89.12 328 GLN A O 1
ATOM 2374 N N . SER A 1 329 ? 17.161 20.676 10.446 1.00 92.31 329 SER A N 1
ATOM 2375 C CA . SER A 1 329 ? 17.943 19.637 11.144 1.00 92.31 329 SER A CA 1
ATOM 2376 C C . SER A 1 329 ? 17.105 18.399 11.489 1.00 92.31 329 SER A C 1
ATOM 2378 O O . SER A 1 329 ? 17.595 17.269 11.477 1.00 92.31 329 SER A O 1
ATOM 2380 N N . THR A 1 330 ? 15.810 18.594 11.741 1.00 93.81 330 THR A N 1
ATOM 2381 C CA . THR A 1 330 ? 14.859 17.504 11.980 1.00 93.81 330 THR A CA 1
ATOM 2382 C C . THR A 1 330 ? 14.563 16.722 10.691 1.00 93.81 330 THR A C 1
ATOM 2384 O O . THR A 1 330 ? 14.501 15.492 10.721 1.00 93.81 330 THR A O 1
ATOM 2387 N N . GLN A 1 331 ? 14.444 17.397 9.544 1.00 93.25 331 GLN A N 1
ATOM 2388 C CA . GLN A 1 331 ? 14.318 16.753 8.231 1.00 93.25 331 GLN A CA 1
ATOM 2389 C C . GLN A 1 331 ? 15.579 15.958 7.871 1.00 93.25 331 GLN A C 1
ATOM 2391 O O . GLN A 1 331 ? 15.479 14.835 7.380 1.00 93.25 331 GLN A O 1
ATOM 2396 N N . GLU A 1 332 ? 16.768 16.493 8.152 1.00 94.69 332 GLU A N 1
ATOM 2397 C CA . GLU A 1 332 ? 18.032 15.766 7.981 1.00 94.69 332 GLU A CA 1
ATOM 2398 C C . GLU A 1 332 ? 18.086 14.508 8.854 1.00 94.69 332 GLU A C 1
ATOM 2400 O O . GLU A 1 332 ? 18.501 13.444 8.385 1.00 94.69 332 GLU A O 1
ATOM 2405 N N . LEU A 1 333 ? 17.602 14.594 10.098 1.00 96.19 333 LEU A N 1
ATOM 2406 C CA . LEU A 1 333 ? 17.470 13.434 10.974 1.00 96.19 333 LEU A CA 1
ATOM 2407 C C . LEU A 1 333 ? 16.493 12.398 10.397 1.00 96.19 333 LEU A C 1
ATOM 2409 O O . LEU A 1 333 ? 16.821 11.213 10.381 1.00 96.19 333 LEU A O 1
ATOM 2413 N N . ALA A 1 334 ? 15.332 12.819 9.884 1.00 96.75 334 ALA A N 1
ATOM 2414 C CA . ALA A 1 334 ? 14.373 11.925 9.229 1.00 96.75 334 ALA A CA 1
ATOM 2415 C C . ALA A 1 334 ? 14.995 11.214 8.013 1.00 96.75 334 ALA A C 1
ATOM 2417 O O . ALA A 1 334 ? 14.865 9.998 7.870 1.00 96.75 334 ALA A O 1
ATOM 2418 N N . TRP A 1 335 ? 15.747 11.939 7.180 1.00 96.69 335 TRP A N 1
ATOM 2419 C CA . TRP A 1 335 ? 16.496 11.352 6.068 1.00 96.69 335 TRP A CA 1
ATOM 2420 C C . TRP A 1 335 ? 17.554 10.350 6.534 1.00 96.69 335 TRP A C 1
ATOM 2422 O O . TRP A 1 335 ? 17.641 9.260 5.973 1.00 96.69 335 TRP A O 1
ATOM 2432 N N . SER A 1 336 ? 18.327 10.673 7.576 1.00 97.31 336 SER A N 1
ATOM 2433 C CA . SER A 1 336 ? 19.298 9.741 8.169 1.00 97.31 336 SER A CA 1
ATOM 2434 C C . SER A 1 336 ? 18.622 8.458 8.659 1.00 97.31 336 SER A C 1
ATOM 2436 O O . SER A 1 336 ? 19.127 7.367 8.392 1.00 97.31 336 SER A O 1
ATOM 2438 N N . ILE A 1 337 ? 17.455 8.568 9.306 1.00 97.38 337 ILE A N 1
ATOM 2439 C CA . ILE A 1 337 ? 16.667 7.405 9.731 1.00 97.38 337 ILE A CA 1
ATOM 2440 C C . ILE A 1 337 ? 16.268 6.550 8.522 1.00 97.38 337 ILE A C 1
ATOM 2442 O O . ILE A 1 337 ? 16.442 5.328 8.556 1.00 97.38 337 ILE A O 1
ATOM 2446 N N . LEU A 1 338 ? 15.771 7.173 7.448 1.00 97.69 338 LEU A N 1
ATOM 2447 C CA . LEU A 1 338 ? 15.378 6.465 6.230 1.00 97.69 338 LEU A CA 1
ATOM 2448 C C . LEU A 1 338 ? 16.558 5.749 5.574 1.00 97.69 338 LEU A C 1
ATOM 2450 O O . LEU A 1 338 ? 16.431 4.564 5.293 1.00 97.69 338 LEU A O 1
ATOM 2454 N N . PHE A 1 339 ? 17.704 6.404 5.380 1.00 96.75 339 PHE A N 1
ATOM 2455 C CA . PHE A 1 339 ? 18.870 5.777 4.740 1.00 96.75 339 PHE A CA 1
ATOM 2456 C C . PHE A 1 339 ? 19.415 4.575 5.521 1.00 96.75 339 PHE A C 1
ATOM 2458 O O . PHE A 1 339 ? 19.894 3.612 4.924 1.00 96.75 339 PHE A O 1
ATOM 2465 N N . GLU A 1 340 ? 19.327 4.598 6.851 1.00 96.94 340 GLU A N 1
ATOM 2466 C CA . GLU A 1 340 ? 19.781 3.480 7.683 1.00 96.94 340 GLU A CA 1
ATOM 2467 C C . GLU A 1 340 ? 18.758 2.346 7.787 1.00 96.94 340 GLU A C 1
ATOM 2469 O O . GLU A 1 340 ? 19.136 1.183 7.943 1.00 96.94 340 GLU A O 1
ATOM 2474 N N . THR A 1 341 ? 17.468 2.667 7.685 1.00 97.38 341 THR A N 1
ATOM 2475 C CA . THR A 1 341 ? 16.376 1.685 7.755 1.00 97.38 341 THR A CA 1
ATOM 2476 C C . THR A 1 341 ? 16.143 1.012 6.400 1.00 97.38 341 THR A C 1
ATOM 2478 O O . THR A 1 341 ? 16.020 -0.212 6.301 1.00 97.38 341 THR A O 1
ATOM 2481 N N . LEU A 1 342 ? 16.117 1.807 5.332 1.00 97.44 342 LEU A N 1
ATOM 2482 C CA . LEU A 1 342 ? 15.847 1.397 3.959 1.00 97.44 342 LEU A CA 1
ATOM 2483 C C . LEU A 1 342 ? 17.142 1.041 3.233 1.00 97.44 342 LEU A C 1
ATOM 2485 O O . LEU A 1 342 ? 17.591 1.726 2.319 1.00 97.44 342 LEU A O 1
ATOM 2489 N N . THR A 1 343 ? 17.733 -0.083 3.624 1.00 96.06 343 THR A N 1
ATOM 2490 C CA . THR A 1 343 ? 18.895 -0.638 2.920 1.00 96.06 343 THR A CA 1
ATOM 2491 C C . THR A 1 343 ? 18.473 -1.749 1.953 1.00 96.06 343 THR A C 1
ATOM 2493 O O . THR A 1 343 ? 17.475 -2.433 2.203 1.00 96.06 343 THR A O 1
ATOM 2496 N N . PRO A 1 344 ? 19.269 -2.054 0.910 1.00 95.06 344 PRO A N 1
ATOM 2497 C CA . PRO A 1 344 ? 19.060 -3.235 0.063 1.00 95.06 344 PRO A CA 1
ATOM 2498 C C . PRO A 1 344 ? 18.997 -4.569 0.829 1.00 95.06 344 PRO A C 1
ATOM 2500 O O . PRO A 1 344 ? 18.512 -5.567 0.304 1.00 95.06 344 PRO A O 1
ATOM 2503 N N . ARG A 1 345 ? 19.483 -4.598 2.079 1.00 95.19 345 ARG A N 1
ATOM 2504 C CA . ARG A 1 345 ? 19.481 -5.769 2.970 1.00 95.19 345 ARG A CA 1
ATOM 2505 C C . ARG A 1 345 ? 18.267 -5.832 3.901 1.00 95.19 345 ARG A C 1
ATOM 2507 O O . ARG A 1 345 ? 18.121 -6.818 4.620 1.00 95.19 345 ARG A O 1
ATOM 2514 N N . ALA A 1 346 ? 17.420 -4.803 3.925 1.00 96.44 346 ALA A N 1
ATOM 2515 C CA . ALA A 1 346 ? 16.214 -4.798 4.741 1.00 96.44 346 ALA A CA 1
ATOM 2516 C C . ALA A 1 346 ? 15.226 -5.895 4.292 1.00 96.44 346 ALA A C 1
ATOM 2518 O O . ALA A 1 346 ? 15.273 -6.398 3.164 1.00 96.44 346 ALA A O 1
ATOM 2519 N N . GLY A 1 347 ? 14.308 -6.279 5.184 1.00 95.62 347 GLY A N 1
ATOM 2520 C CA . GLY A 1 347 ? 13.269 -7.262 4.866 1.00 95.62 347 GLY A CA 1
ATOM 2521 C C . GLY A 1 347 ? 12.447 -6.843 3.642 1.00 95.62 347 GLY A C 1
ATOM 2522 O O . GLY A 1 347 ? 12.216 -5.654 3.431 1.00 95.62 347 GLY A O 1
ATOM 2523 N N . VAL A 1 348 ? 12.003 -7.811 2.831 1.00 95.94 348 VAL A N 1
ATOM 2524 C CA . VAL A 1 348 ? 11.289 -7.546 1.563 1.00 95.94 348 VAL A CA 1
ATOM 2525 C C . VAL A 1 348 ? 10.087 -6.619 1.776 1.00 95.94 348 VAL A C 1
ATOM 2527 O O . VAL A 1 348 ? 9.978 -5.626 1.067 1.00 95.94 348 VAL A O 1
ATOM 2530 N N . GLY A 1 349 ? 9.265 -6.861 2.804 1.00 95.38 349 GLY A N 1
ATOM 2531 C CA . GLY A 1 349 ? 8.106 -6.011 3.110 1.00 95.38 349 GLY A CA 1
ATOM 2532 C C . GLY A 1 349 ? 8.465 -4.567 3.487 1.00 95.38 349 GLY A C 1
ATOM 2533 O O . GLY A 1 349 ? 7.775 -3.642 3.078 1.00 95.38 349 GLY A O 1
ATOM 2534 N N . VAL A 1 350 ? 9.581 -4.351 4.196 1.00 97.00 350 VAL A N 1
ATOM 2535 C CA . VAL A 1 350 ? 10.063 -2.998 4.546 1.00 97.00 350 VAL A CA 1
ATOM 2536 C C . VAL A 1 350 ? 10.566 -2.270 3.301 1.00 97.00 350 VAL A C 1
ATOM 2538 O O . VAL A 1 350 ? 10.298 -1.086 3.135 1.00 97.00 350 VAL A O 1
ATOM 2541 N N . ARG A 1 351 ? 11.256 -2.975 2.395 1.00 97.62 351 ARG A N 1
ATOM 2542 C CA . ARG A 1 351 ? 11.705 -2.402 1.118 1.00 97.62 351 ARG A CA 1
ATOM 2543 C C . ARG A 1 351 ? 10.534 -2.087 0.194 1.00 97.62 351 ARG A C 1
ATOM 2545 O O . ARG A 1 351 ? 10.530 -1.023 -0.409 1.00 97.62 351 ARG A O 1
ATOM 2552 N N . GLN A 1 352 ? 9.539 -2.971 0.116 1.00 96.25 352 GLN A N 1
ATOM 2553 C CA . GLN A 1 352 ? 8.307 -2.735 -0.637 1.00 96.25 352 GLN A CA 1
ATOM 2554 C C . GLN A 1 352 ? 7.568 -1.497 -0.110 1.00 96.25 352 GLN A C 1
ATOM 2556 O O . GLN A 1 352 ? 7.274 -0.596 -0.888 1.00 96.25 352 GLN A O 1
ATOM 2561 N N . LEU A 1 353 ? 7.369 -1.403 1.208 1.00 96.50 353 LEU A N 1
ATOM 2562 C CA . LEU A 1 353 ? 6.797 -0.211 1.833 1.00 96.50 353 LEU A CA 1
ATOM 2563 C C . LEU A 1 353 ? 7.621 1.040 1.535 1.00 96.50 353 LEU A C 1
ATOM 2565 O O . LEU A 1 353 ? 7.065 2.057 1.153 1.00 96.50 353 LEU A O 1
ATOM 2569 N N . GLY A 1 354 ? 8.946 0.955 1.671 1.00 97.19 354 GLY A N 1
ATOM 2570 C CA . GLY A 1 354 ? 9.852 2.064 1.391 1.00 97.19 354 GLY A CA 1
ATOM 2571 C C . GLY A 1 354 ? 9.733 2.573 -0.041 1.00 97.19 354 GLY A C 1
ATOM 2572 O O . GLY A 1 354 ? 9.678 3.777 -0.245 1.00 97.19 354 GLY A O 1
ATOM 2573 N N . VAL A 1 355 ? 9.637 1.680 -1.029 1.00 97.38 355 VAL A N 1
ATOM 2574 C CA . VAL A 1 355 ? 9.426 2.061 -2.435 1.00 97.38 355 VAL A CA 1
ATOM 2575 C C . VAL A 1 355 ? 8.084 2.781 -2.618 1.00 97.38 355 VAL A C 1
ATOM 2577 O O . VAL A 1 355 ? 8.055 3.807 -3.291 1.00 97.38 355 VAL A O 1
ATOM 2580 N N . GLY A 1 356 ? 7.001 2.297 -1.998 1.00 95.75 356 GLY A N 1
ATOM 2581 C CA . GLY A 1 356 ? 5.694 2.967 -2.030 1.00 95.75 356 GLY A CA 1
ATOM 2582 C C . GLY A 1 356 ? 5.698 4.335 -1.345 1.00 95.75 356 GLY A C 1
ATOM 2583 O O . GLY A 1 356 ? 5.256 5.325 -1.914 1.00 95.75 356 GLY A O 1
ATOM 2584 N N . GLU A 1 357 ? 6.275 4.425 -0.150 1.00 95.69 357 GLU A N 1
ATOM 2585 C CA . GLU A 1 357 ? 6.309 5.660 0.635 1.00 95.69 357 GLU A CA 1
ATOM 2586 C C . GLU A 1 357 ? 7.227 6.736 0.042 1.00 95.69 357 GLU A C 1
ATOM 2588 O O . GLU A 1 357 ? 6.909 7.927 0.099 1.00 95.69 357 GLU A O 1
ATOM 2593 N N . LEU A 1 358 ? 8.361 6.332 -0.542 1.00 96.94 358 LEU A N 1
ATOM 2594 C CA . LEU A 1 358 ? 9.277 7.240 -1.234 1.00 96.94 358 LEU A CA 1
ATOM 2595 C C . LEU A 1 358 ? 8.709 7.733 -2.565 1.00 96.94 358 LEU A C 1
ATOM 2597 O O . LEU A 1 358 ? 9.135 8.793 -3.015 1.00 96.94 358 LEU A O 1
ATOM 2601 N N . ALA A 1 359 ? 7.777 6.998 -3.183 1.00 96.25 359 ALA A N 1
ATOM 2602 C CA . ALA A 1 359 ? 7.183 7.363 -4.464 1.00 96.25 359 ALA A CA 1
ATOM 2603 C C . ALA A 1 359 ? 6.543 8.755 -4.392 1.00 96.25 359 ALA A C 1
ATOM 2605 O O . ALA A 1 359 ? 6.933 9.640 -5.143 1.00 96.25 359 ALA A O 1
ATOM 2606 N N . GLU A 1 360 ? 5.679 9.010 -3.413 1.00 94.44 360 GLU A N 1
ATOM 2607 C CA . GLU A 1 360 ? 5.071 10.336 -3.210 1.00 94.44 360 GLU A CA 1
ATOM 2608 C C . GLU A 1 360 ? 6.115 11.441 -2.965 1.00 94.44 360 GLU A C 1
ATOM 2610 O O . GLU A 1 360 ? 5.992 12.555 -3.471 1.00 94.44 360 GLU A O 1
ATOM 2615 N N . LEU A 1 361 ? 7.205 11.126 -2.253 1.00 95.38 361 LEU A N 1
ATOM 2616 C CA . LEU A 1 361 ? 8.300 12.072 -2.000 1.00 95.38 361 LEU A CA 1
ATOM 2617 C C . LEU A 1 361 ? 9.105 12.423 -3.257 1.00 95.38 361 LEU A C 1
ATOM 2619 O O . LEU A 1 361 ? 9.953 13.313 -3.200 1.00 95.38 361 LEU A O 1
ATOM 2623 N N . THR A 1 362 ? 8.903 11.731 -4.380 1.00 96.12 362 THR A N 1
ATOM 2624 C CA . THR A 1 362 ? 9.530 12.107 -5.654 1.00 96.12 362 THR A CA 1
ATOM 2625 C C . THR A 1 362 ? 8.803 13.253 -6.351 1.00 96.12 362 THR A C 1
ATOM 2627 O O . THR A 1 362 ? 9.388 13.845 -7.245 1.00 96.12 362 THR A O 1
ATOM 2630 N N . GLN A 1 363 ? 7.586 13.632 -5.943 1.00 92.06 363 GLN A N 1
ATOM 2631 C CA . GLN A 1 363 ? 6.834 14.699 -6.613 1.00 92.06 363 GLN A CA 1
ATOM 2632 C C . GLN A 1 363 ? 7.331 16.123 -6.274 1.00 92.06 363 GLN A C 1
ATOM 2634 O O . GLN A 1 363 ? 7.126 17.041 -7.072 1.00 92.06 363 GLN A O 1
ATOM 2639 N N . GLY A 1 364 ? 8.030 16.335 -5.147 1.00 81.62 364 GLY A N 1
ATOM 2640 C CA . GLY A 1 364 ? 8.290 17.681 -4.606 1.00 81.62 364 GLY A CA 1
ATOM 2641 C C . GLY A 1 364 ? 9.735 18.013 -4.196 1.00 81.62 364 GLY A C 1
ATOM 2642 O O . GLY A 1 364 ? 10.411 17.243 -3.514 1.00 81.62 364 GLY A O 1
ATOM 2643 N N . GLY A 1 365 ? 10.172 19.233 -4.539 1.00 82.75 365 GLY A N 1
ATOM 2644 C CA . GLY A 1 365 ? 11.313 19.934 -3.926 1.00 82.75 365 GLY A CA 1
ATOM 2645 C C . GLY A 1 365 ? 12.709 19.325 -4.136 1.00 82.75 365 GLY A C 1
ATOM 2646 O O . GLY A 1 365 ? 12.939 18.489 -5.006 1.00 82.75 365 GLY A O 1
ATOM 2647 N N . GLU A 1 366 ? 13.670 19.764 -3.316 1.00 82.69 366 GLU A N 1
ATOM 2648 C CA . GLU A 1 366 ? 15.058 19.259 -3.308 1.00 82.69 366 GLU A CA 1
ATOM 2649 C C . GLU A 1 366 ? 15.137 17.784 -2.862 1.00 82.69 366 GLU A C 1
ATOM 2651 O O . GLU A 1 366 ? 15.985 17.009 -3.315 1.00 82.69 366 GLU A O 1
ATOM 2656 N N . SER A 1 367 ? 14.195 17.377 -2.008 1.00 89.50 367 SER A N 1
ATOM 2657 C CA . SER A 1 367 ? 14.016 16.009 -1.520 1.00 89.50 367 SER A CA 1
ATOM 2658 C C . SER A 1 367 ? 13.737 14.999 -2.636 1.00 89.50 367 SER A C 1
ATOM 2660 O O . SER A 1 367 ? 14.163 13.850 -2.514 1.00 89.50 367 SER A O 1
ATOM 2662 N N . ALA A 1 368 ? 13.115 15.426 -3.741 1.00 93.75 368 ALA A N 1
ATOM 2663 C CA . ALA A 1 368 ? 12.699 14.551 -4.834 1.00 93.75 368 ALA A CA 1
ATOM 2664 C C . ALA A 1 368 ? 13.846 13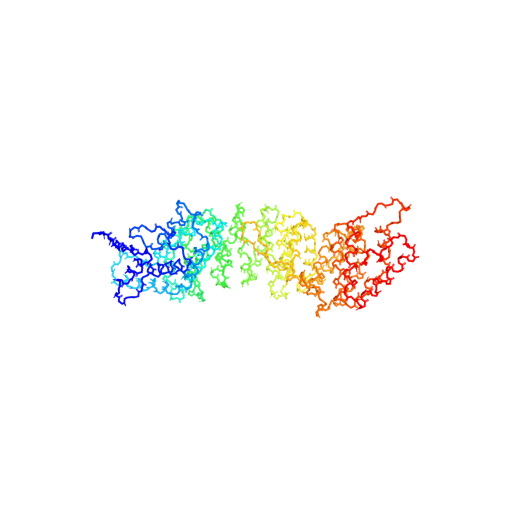.751 -5.471 1.00 93.75 368 ALA A C 1
ATOM 2666 O O . ALA A 1 368 ? 13.691 12.583 -5.825 1.00 93.75 368 ALA A O 1
ATOM 2667 N N . ARG A 1 369 ? 15.035 14.353 -5.599 1.00 93.94 369 ARG A N 1
ATOM 2668 C CA . ARG A 1 369 ? 16.194 13.650 -6.172 1.00 93.94 369 ARG A CA 1
ATOM 2669 C C . ARG A 1 369 ? 16.746 12.596 -5.212 1.00 93.94 369 ARG A C 1
ATOM 2671 O O . ARG A 1 369 ? 17.167 11.524 -5.646 1.00 93.94 369 ARG A O 1
ATOM 2678 N N . LYS A 1 370 ? 16.758 12.895 -3.907 1.00 94.75 370 LYS A N 1
ATOM 2679 C CA . LYS A 1 370 ? 17.221 11.965 -2.864 1.00 94.75 370 LYS A CA 1
ATOM 2680 C C . LYS A 1 370 ? 16.258 10.781 -2.734 1.00 94.75 370 LYS A C 1
ATOM 2682 O O . LYS A 1 370 ? 16.725 9.643 -2.714 1.00 94.75 370 LYS A O 1
ATOM 2687 N N . SER A 1 371 ? 14.945 11.038 -2.720 1.00 96.38 371 SER A N 1
ATOM 2688 C CA . SER A 1 371 ? 13.913 9.991 -2.702 1.00 96.38 371 SER A CA 1
ATOM 2689 C C . SER A 1 371 ? 13.984 9.110 -3.943 1.00 96.38 371 SER A C 1
ATOM 2691 O O . SER A 1 371 ? 14.015 7.895 -3.790 1.00 96.38 371 SER A O 1
ATOM 2693 N N . ALA A 1 372 ? 14.087 9.686 -5.147 1.00 97.00 372 ALA A N 1
ATOM 2694 C CA . ALA A 1 372 ? 14.137 8.914 -6.390 1.00 97.00 372 ALA A CA 1
ATOM 2695 C C . ALA A 1 372 ? 15.336 7.954 -6.432 1.00 97.00 372 ALA A C 1
ATOM 2697 O O . ALA A 1 372 ? 15.182 6.787 -6.784 1.00 97.00 372 ALA A O 1
ATOM 2698 N N . ARG A 1 373 ? 16.522 8.404 -6.001 1.00 96.06 373 ARG A N 1
ATOM 2699 C CA . ARG A 1 373 ? 17.718 7.547 -5.918 1.00 96.06 373 ARG A CA 1
ATOM 2700 C C . ARG A 1 373 ? 17.534 6.392 -4.939 1.00 96.06 373 ARG A C 1
ATOM 2702 O O . ARG A 1 373 ? 17.739 5.240 -5.313 1.00 96.06 373 ARG A O 1
ATOM 2709 N N . LEU A 1 374 ? 17.094 6.693 -3.716 1.00 96.81 374 LEU A N 1
ATOM 2710 C CA . LEU A 1 374 ? 16.854 5.666 -2.702 1.00 96.81 374 LEU A CA 1
ATOM 2711 C C . LEU A 1 374 ? 15.760 4.682 -3.147 1.00 96.81 374 LEU A C 1
ATOM 2713 O O . LEU A 1 374 ? 15.884 3.478 -2.938 1.00 96.81 374 LEU A O 1
ATOM 2717 N N . LEU A 1 375 ? 14.715 5.176 -3.812 1.00 97.62 375 LEU A N 1
ATOM 2718 C CA . LEU A 1 375 ? 13.646 4.362 -4.379 1.00 97.62 375 LEU A CA 1
ATOM 2719 C C . LEU A 1 375 ? 14.190 3.382 -5.421 1.00 97.62 375 LEU A C 1
ATOM 2721 O O . LEU A 1 375 ? 13.894 2.191 -5.329 1.00 97.62 375 LEU A O 1
ATOM 2725 N N . VAL A 1 376 ? 15.003 3.849 -6.377 1.00 97.44 376 VAL A N 1
ATOM 2726 C CA . VAL A 1 376 ? 15.629 2.990 -7.398 1.00 97.44 376 VAL A CA 1
ATOM 2727 C C . VAL A 1 376 ? 16.504 1.921 -6.741 1.00 97.44 376 VAL A C 1
ATOM 2729 O O . VAL A 1 376 ? 16.389 0.744 -7.085 1.00 97.44 376 VAL A O 1
ATOM 2732 N N . ASP A 1 377 ? 17.324 2.288 -5.754 1.00 96.56 377 ASP A N 1
ATOM 2733 C CA . ASP A 1 377 ? 18.171 1.339 -5.021 1.00 96.56 377 ASP A CA 1
ATOM 2734 C C . ASP A 1 377 ? 17.355 0.224 -4.358 1.00 96.56 377 ASP A C 1
ATOM 2736 O O . ASP A 1 377 ? 17.687 -0.963 -4.467 1.00 96.56 377 ASP A O 1
ATOM 2740 N N . LEU A 1 378 ? 16.253 0.592 -3.704 1.00 97.81 378 LEU A N 1
ATOM 2741 C CA . LEU A 1 378 ? 15.357 -0.361 -3.065 1.00 97.81 378 LEU A CA 1
ATOM 2742 C C . LEU A 1 378 ? 14.642 -1.234 -4.090 1.00 97.81 378 LEU A C 1
ATOM 2744 O O . LEU A 1 378 ? 14.664 -2.457 -3.944 1.00 97.81 378 LEU A O 1
ATOM 2748 N N . ALA A 1 379 ? 14.059 -0.637 -5.129 1.00 97.31 379 ALA A N 1
ATOM 2749 C CA . ALA A 1 379 ? 13.297 -1.345 -6.150 1.00 97.31 379 ALA A CA 1
ATOM 2750 C C . ALA A 1 379 ? 14.158 -2.381 -6.885 1.00 97.31 379 ALA A C 1
ATOM 2752 O O . ALA A 1 379 ? 13.737 -3.526 -7.048 1.00 97.31 379 ALA A O 1
ATOM 2753 N N . VAL A 1 380 ? 15.392 -2.022 -7.250 1.00 96.94 380 VAL A N 1
ATOM 2754 C CA . VAL A 1 380 ? 16.353 -2.938 -7.888 1.00 96.94 380 VAL A CA 1
ATOM 2755 C C . VAL A 1 380 ? 16.736 -4.081 -6.952 1.00 96.94 380 VAL A C 1
ATOM 2757 O O . VAL A 1 380 ? 16.866 -5.220 -7.394 1.00 96.94 380 VAL A O 1
ATOM 2760 N N . SER A 1 381 ? 16.870 -3.807 -5.651 1.00 97.19 381 SER A N 1
ATOM 2761 C CA . SER A 1 381 ? 17.236 -4.835 -4.675 1.00 97.19 381 SER A CA 1
ATOM 2762 C C . SER A 1 381 ? 16.134 -5.878 -4.429 1.00 97.19 381 SER A C 1
ATOM 2764 O O . SER A 1 381 ? 16.426 -6.959 -3.905 1.00 97.19 381 SER A O 1
ATOM 2766 N N . LEU A 1 382 ? 14.867 -5.573 -4.741 1.00 97.50 382 LEU A N 1
ATOM 2767 C CA . LEU A 1 382 ? 13.738 -6.478 -4.503 1.00 97.50 382 LEU A CA 1
ATOM 2768 C C . LEU A 1 382 ? 13.850 -7.768 -5.341 1.00 97.50 382 LEU A C 1
ATOM 2770 O O . LEU A 1 382 ? 14.325 -7.720 -6.479 1.00 97.50 382 LEU A O 1
ATOM 2774 N N . PRO A 1 383 ? 13.354 -8.914 -4.830 1.00 97.06 383 PRO A N 1
ATOM 2775 C CA . PRO A 1 383 ? 13.163 -10.117 -5.642 1.00 97.06 383 PRO A CA 1
ATOM 2776 C C . PRO A 1 383 ? 12.305 -9.835 -6.881 1.00 97.06 383 PRO A C 1
ATOM 2778 O O . PRO A 1 383 ? 11.407 -8.995 -6.822 1.00 97.06 383 PRO A O 1
ATOM 2781 N N . HIS A 1 384 ? 12.542 -10.566 -7.975 1.00 95.19 384 HIS A N 1
ATOM 2782 C CA . HIS A 1 384 ? 11.875 -10.340 -9.264 1.00 95.19 384 HIS A CA 1
ATOM 2783 C C . HIS A 1 384 ? 10.342 -10.257 -9.148 1.00 95.19 384 HIS A C 1
ATOM 2785 O O . HIS A 1 384 ? 9.749 -9.298 -9.631 1.00 95.19 384 HIS A O 1
ATOM 2791 N N . GLU A 1 385 ? 9.700 -11.196 -8.445 1.00 95.38 385 GLU A N 1
ATOM 2792 C CA . GLU A 1 385 ? 8.238 -11.209 -8.267 1.00 95.38 385 GLU A CA 1
ATOM 2793 C C . GLU A 1 385 ? 7.722 -9.996 -7.480 1.00 95.38 385 GLU A C 1
ATOM 2795 O O . GLU A 1 385 ? 6.772 -9.337 -7.898 1.00 95.38 385 GLU A O 1
ATOM 2800 N N . ALA A 1 386 ? 8.385 -9.654 -6.371 1.00 95.81 386 ALA A N 1
ATOM 2801 C CA . ALA A 1 386 ? 8.033 -8.499 -5.547 1.00 95.81 386 ALA A CA 1
ATOM 2802 C C . ALA A 1 386 ? 8.231 -7.177 -6.305 1.00 95.81 386 ALA A C 1
ATOM 2804 O O . ALA A 1 386 ? 7.423 -6.257 -6.168 1.00 95.81 386 ALA A O 1
ATOM 2805 N N . ARG A 1 387 ? 9.288 -7.094 -7.125 1.00 96.69 387 ARG A N 1
ATOM 2806 C CA . ARG A 1 387 ? 9.566 -5.961 -8.011 1.00 96.69 387 ARG A CA 1
ATOM 2807 C C . ARG A 1 387 ? 8.506 -5.849 -9.108 1.00 96.69 387 ARG A C 1
ATOM 2809 O O . ARG A 1 387 ? 7.953 -4.778 -9.315 1.00 96.69 387 ARG A O 1
ATOM 2816 N N . ALA A 1 388 ? 8.168 -6.950 -9.771 1.00 94.31 388 ALA A N 1
ATOM 2817 C CA . ALA A 1 388 ? 7.120 -6.964 -10.785 1.00 94.31 388 ALA A CA 1
ATOM 2818 C C . ALA A 1 388 ? 5.754 -6.585 -10.197 1.00 94.31 388 ALA A C 1
ATOM 2820 O O . ALA A 1 388 ? 4.982 -5.897 -10.850 1.00 94.31 388 ALA A O 1
ATOM 2821 N N . GLN A 1 389 ? 5.446 -6.997 -8.962 1.00 94.12 389 GLN A N 1
ATOM 2822 C CA . GLN A 1 389 ? 4.217 -6.592 -8.281 1.00 94.12 389 GLN A CA 1
ATOM 2823 C C . GLN A 1 389 ? 4.205 -5.095 -7.959 1.00 94.12 389 GLN A C 1
ATOM 2825 O O . GLN A 1 389 ? 3.185 -4.455 -8.189 1.00 94.12 389 GLN A O 1
ATOM 2830 N N . ILE A 1 390 ? 5.308 -4.540 -7.443 1.00 95.25 390 ILE A N 1
ATOM 2831 C CA . ILE A 1 390 ? 5.335 -3.137 -7.008 1.00 95.25 390 ILE A CA 1
ATOM 2832 C C . ILE A 1 390 ? 5.415 -2.143 -8.172 1.00 95.25 390 ILE A C 1
ATOM 2834 O O . ILE A 1 390 ? 4.917 -1.032 -8.062 1.00 95.25 390 ILE A O 1
ATOM 2838 N N . LEU A 1 391 ? 6.022 -2.535 -9.293 1.00 94.62 391 LEU A N 1
ATOM 2839 C CA . LEU A 1 391 ? 6.143 -1.688 -10.482 1.00 94.62 391 LEU A CA 1
ATOM 2840 C C . LEU A 1 391 ? 4.883 -1.691 -11.360 1.00 94.62 391 LEU A C 1
ATOM 2842 O O . LEU A 1 391 ? 4.820 -0.946 -12.338 1.00 94.62 391 LEU A O 1
ATOM 2846 N N . LYS A 1 392 ? 3.877 -2.515 -11.037 1.00 90.81 392 LYS A N 1
ATOM 2847 C CA . LYS A 1 392 ? 2.583 -2.472 -11.725 1.00 90.81 392 LYS A CA 1
ATOM 2848 C C . LYS A 1 392 ? 1.894 -1.135 -11.471 1.00 90.81 392 LYS A C 1
ATOM 2850 O O . LYS A 1 392 ? 1.949 -0.580 -10.376 1.00 90.81 392 LYS A O 1
ATOM 2855 N N . ARG A 1 393 ? 1.205 -0.641 -12.499 1.00 82.06 393 ARG A N 1
ATOM 2856 C CA . ARG A 1 393 ? 0.297 0.497 -12.367 1.00 82.06 393 ARG A CA 1
ATOM 2857 C C . ARG A 1 393 ? -0.977 0.062 -11.652 1.00 82.06 393 ARG A C 1
ATOM 2859 O O . ARG A 1 393 ? -1.618 -0.898 -12.075 1.00 82.06 393 ARG A O 1
ATOM 2866 N N . GLY A 1 394 ? -1.326 0.820 -10.621 1.00 83.25 394 GLY A N 1
ATOM 2867 C CA . GLY A 1 394 ? -2.580 0.726 -9.891 1.00 83.25 394 GLY A CA 1
ATOM 2868 C C . GLY A 1 394 ? -2.713 -0.444 -8.926 1.00 83.25 394 GLY A C 1
ATOM 2869 O O . GLY A 1 394 ? -2.213 -1.547 -9.140 1.00 83.25 394 GLY A O 1
ATOM 2870 N N . GLY A 1 395 ? -3.428 -0.175 -7.836 1.00 88.19 395 GLY A N 1
ATOM 2871 C CA . GLY A 1 395 ? -3.682 -1.118 -6.754 1.00 88.19 395 GLY A CA 1
ATOM 2872 C C . GLY A 1 395 ? -2.881 -0.823 -5.489 1.00 88.19 395 GLY A C 1
ATOM 2873 O O . GLY A 1 395 ? -2.209 0.199 -5.353 1.00 88.19 395 GLY A O 1
ATOM 2874 N N . SER A 1 396 ? -2.973 -1.748 -4.539 1.00 91.00 396 SER A N 1
ATOM 2875 C CA . SER A 1 396 ? -2.341 -1.637 -3.228 1.00 91.00 396 SER A CA 1
ATOM 2876 C C . SER A 1 396 ? -1.668 -2.943 -2.840 1.00 91.00 396 SER A C 1
ATOM 2878 O O . SER A 1 396 ? -2.168 -4.026 -3.151 1.00 91.00 396 SER A O 1
ATOM 2880 N N . VAL A 1 397 ? -0.571 -2.849 -2.098 1.00 89.81 397 VAL A N 1
ATOM 2881 C CA . VAL A 1 397 ? 0.075 -4.012 -1.487 1.00 89.81 397 VAL A CA 1
ATOM 2882 C C . VAL A 1 397 ? -0.211 -3.992 0.001 1.00 89.81 397 VAL A C 1
ATOM 2884 O O . VAL A 1 397 ? 0.118 -3.027 0.687 1.00 89.81 397 VAL A O 1
ATOM 2887 N N . THR A 1 398 ? -0.798 -5.076 0.500 1.00 89.44 398 THR A N 1
ATOM 2888 C CA . THR A 1 398 ? -0.975 -5.309 1.932 1.00 89.44 398 THR A CA 1
ATOM 2889 C C . THR A 1 398 ? 0.165 -6.182 2.437 1.00 89.44 398 THR A C 1
ATOM 2891 O O . THR A 1 398 ? 0.411 -7.271 1.916 1.00 89.44 398 THR A O 1
ATOM 2894 N N . LEU A 1 399 ? 0.886 -5.695 3.441 1.00 88.38 399 LEU A N 1
ATOM 2895 C CA . LEU A 1 399 ? 1.974 -6.431 4.075 1.00 88.38 399 LEU A CA 1
ATOM 2896 C C . LEU A 1 399 ? 1.439 -7.545 4.993 1.00 88.38 399 LEU A C 1
ATOM 2898 O O . LEU A 1 399 ? 0.270 -7.513 5.394 1.00 88.38 399 LEU A O 1
ATOM 2902 N N . PRO A 1 400 ? 2.285 -8.527 5.369 1.00 79.25 400 PRO A N 1
ATOM 2903 C CA . PRO A 1 400 ? 1.888 -9.602 6.271 1.00 79.25 400 PRO A CA 1
ATOM 2904 C C . PRO A 1 400 ? 1.246 -9.076 7.560 1.00 79.25 400 PRO A C 1
ATOM 2906 O O . PRO A 1 400 ? 1.792 -8.195 8.224 1.00 79.25 400 PRO A O 1
ATOM 2909 N N . GLY A 1 401 ? 0.097 -9.644 7.922 1.00 72.88 401 GLY A N 1
ATOM 2910 C CA . GLY A 1 401 ? -0.685 -9.227 9.087 1.00 72.88 401 GLY A CA 1
ATOM 2911 C C . GLY A 1 401 ? -1.698 -8.115 8.817 1.00 72.88 401 GLY A C 1
ATOM 2912 O O . GLY A 1 401 ? -2.260 -7.609 9.770 1.00 72.88 401 GLY A O 1
ATOM 2913 N N . GLY A 1 402 ? -1.918 -7.685 7.569 1.00 74.00 402 GLY A N 1
ATOM 2914 C CA . GLY A 1 402 ? -3.087 -6.867 7.204 1.00 74.00 402 GLY A CA 1
ATOM 2915 C C . GLY A 1 402 ? -3.082 -5.407 7.677 1.00 74.00 402 GLY A C 1
ATOM 2916 O O . GLY A 1 402 ? -3.873 -4.609 7.189 1.00 74.00 402 GLY A O 1
ATOM 2917 N N . GLN A 1 403 ? -2.189 -5.035 8.598 1.00 75.06 403 GLN A N 1
ATOM 2918 C CA . GLN A 1 403 ? -2.195 -3.726 9.265 1.00 75.06 403 GLN A CA 1
ATOM 2919 C C . GLN A 1 403 ? -1.643 -2.585 8.407 1.00 75.06 403 GLN A C 1
ATOM 2921 O O . GLN A 1 403 ? -1.922 -1.424 8.689 1.00 75.06 403 GLN A O 1
ATOM 2926 N N . LEU A 1 404 ? -0.825 -2.903 7.402 1.00 85.81 404 LEU A N 1
ATOM 2927 C CA . LEU A 1 404 ? -0.156 -1.919 6.559 1.00 85.81 404 LEU A CA 1
ATOM 2928 C C . LEU A 1 404 ? -0.470 -2.190 5.094 1.00 85.81 404 LEU A C 1
ATOM 2930 O O . LEU A 1 404 ? -0.122 -3.247 4.564 1.00 85.81 404 LEU A O 1
ATOM 2934 N N . SER A 1 405 ? -1.089 -1.209 4.449 1.00 87.06 405 SER A N 1
ATOM 2935 C CA . SER A 1 405 ? -1.313 -1.165 3.010 1.00 87.06 405 SER A CA 1
ATOM 2936 C C . SER A 1 405 ? -0.772 0.139 2.451 1.00 87.06 405 SER A C 1
ATOM 2938 O O . SER A 1 405 ? -0.968 1.185 3.065 1.00 87.06 405 SER A O 1
ATOM 2940 N N . PHE A 1 406 ? -0.144 0.084 1.285 1.00 89.38 406 PHE A N 1
ATOM 2941 C CA . PHE A 1 406 ? 0.330 1.271 0.580 1.00 89.38 406 PHE A CA 1
ATOM 2942 C C . PHE A 1 406 ? -0.034 1.184 -0.905 1.00 89.38 406 PHE A C 1
ATOM 2944 O O . PHE A 1 406 ? -0.193 0.084 -1.454 1.00 89.38 406 PHE A O 1
ATOM 2951 N N . ALA A 1 407 ? -0.206 2.348 -1.532 1.00 87.12 407 ALA A N 1
ATOM 2952 C CA . ALA A 1 407 ? -0.496 2.466 -2.956 1.00 87.12 407 ALA A CA 1
ATOM 2953 C C . ALA A 1 407 ? 0.736 2.103 -3.792 1.00 87.12 407 ALA A C 1
ATOM 2955 O O . ALA A 1 407 ? 1.877 2.335 -3.383 1.00 87.12 407 ALA A O 1
ATOM 2956 N N . LEU A 1 408 ? 0.520 1.518 -4.969 1.00 89.75 408 LEU A N 1
ATOM 2957 C CA . LEU A 1 408 ? 1.629 1.215 -5.864 1.00 89.75 408 LEU A CA 1
ATOM 2958 C C . LEU A 1 408 ? 2.267 2.504 -6.425 1.00 89.75 408 LEU A C 1
ATOM 2960 O O . LEU A 1 408 ? 1.545 3.407 -6.851 1.00 89.75 408 LEU A O 1
ATOM 2964 N N . PRO A 1 409 ? 3.613 2.578 -6.502 1.00 84.25 409 PRO A N 1
ATOM 2965 C CA . PRO A 1 409 ? 4.352 3.746 -6.985 1.00 84.25 409 PRO A CA 1
ATOM 2966 C C . PRO A 1 409 ? 3.881 4.307 -8.323 1.00 84.25 409 PRO A C 1
ATOM 2968 O O . PRO A 1 409 ? 3.939 5.515 -8.520 1.00 84.25 409 PRO A O 1
ATOM 2971 N N . GLY A 1 410 ? 3.404 3.446 -9.230 1.00 79.75 410 GLY A N 1
ATOM 2972 C CA . GLY A 1 410 ? 3.028 3.825 -10.592 1.00 79.75 410 GLY A CA 1
ATOM 2973 C C . GLY A 1 410 ? 1.953 4.913 -10.697 1.00 79.75 410 GLY A C 1
ATOM 2974 O O . GLY A 1 410 ? 1.831 5.507 -11.766 1.00 79.75 410 GLY A O 1
ATOM 2975 N N . GLU A 1 411 ? 1.197 5.171 -9.626 1.00 82.56 411 GLU A N 1
ATOM 2976 C CA . GLU A 1 411 ? 0.183 6.235 -9.564 1.00 82.56 411 GLU A CA 1
ATOM 2977 C C . GLU A 1 411 ? 0.689 7.535 -8.923 1.00 82.56 411 GLU A C 1
ATOM 2979 O O . GLU A 1 411 ? 0.114 8.594 -9.157 1.00 82.56 411 GLU A O 1
ATOM 2984 N N . VAL A 1 412 ? 1.747 7.466 -8.111 1.00 90.88 412 VAL A N 1
ATOM 2985 C CA . VAL A 1 412 ? 2.116 8.543 -7.179 1.00 90.88 412 VAL A CA 1
ATOM 2986 C C . VAL A 1 412 ? 3.568 9.004 -7.284 1.00 90.88 412 VAL A C 1
ATOM 2988 O O . VAL A 1 412 ? 3.901 10.038 -6.717 1.00 90.88 412 VAL A O 1
ATOM 2991 N N . TRP A 1 413 ? 4.460 8.311 -7.991 1.00 95.19 413 TRP A N 1
ATOM 2992 C CA . TRP A 1 413 ? 5.807 8.845 -8.225 1.00 95.19 413 TRP A CA 1
ATOM 2993 C C . TRP A 1 413 ? 5.857 9.884 -9.349 1.00 95.19 413 TRP A C 1
ATOM 2995 O O . TRP A 1 413 ? 4.966 9.969 -10.189 1.00 95.19 413 TRP A O 1
ATOM 3005 N N . ASP A 1 414 ? 6.939 10.655 -9.381 1.00 96.00 414 ASP A N 1
ATOM 3006 C CA . ASP A 1 414 ? 7.380 11.418 -10.538 1.00 96.00 414 ASP A CA 1
ATOM 3007 C C . ASP A 1 414 ? 8.195 10.491 -11.461 1.00 96.00 414 ASP A C 1
ATOM 3009 O O . ASP A 1 414 ? 9.357 10.175 -11.159 1.00 96.00 414 ASP A O 1
ATOM 3013 N N . PRO A 1 415 ? 7.609 10.028 -12.579 1.00 96.19 415 PRO A N 1
ATOM 3014 C CA . PRO A 1 415 ? 8.266 9.077 -13.466 1.00 96.19 415 PRO A CA 1
ATOM 3015 C C . PRO A 1 415 ? 9.563 9.617 -14.077 1.00 96.19 415 PRO A C 1
ATOM 3017 O O . PRO A 1 415 ? 10.520 8.856 -14.237 1.00 96.19 415 PRO A O 1
ATOM 3020 N N . LEU A 1 416 ? 9.644 10.918 -14.366 1.00 96.69 416 LEU A N 1
ATOM 3021 C CA . LEU A 1 416 ? 10.825 11.507 -14.990 1.00 96.69 416 LEU A CA 1
ATOM 3022 C C . LEU A 1 416 ? 11.997 11.487 -14.012 1.00 96.69 416 LEU A C 1
ATOM 3024 O O . LEU A 1 416 ? 13.097 11.067 -14.367 1.00 96.69 416 LEU A O 1
ATOM 3028 N N . ARG A 1 417 ? 11.763 11.874 -12.755 1.00 97.00 417 ARG A N 1
ATOM 3029 C CA . ARG A 1 417 ? 12.811 11.863 -11.722 1.00 97.00 417 ARG A CA 1
ATOM 3030 C C . ARG A 1 417 ? 13.301 10.455 -11.402 1.00 97.00 417 ARG A C 1
ATOM 3032 O O . ARG A 1 417 ? 14.493 10.269 -11.156 1.00 97.00 417 ARG A O 1
ATOM 3039 N N . VAL A 1 418 ? 12.416 9.458 -11.434 1.00 97.56 418 VAL A N 1
ATOM 3040 C CA . VAL A 1 418 ? 12.809 8.047 -11.289 1.00 97.56 418 VAL A CA 1
ATOM 3041 C C . VAL A 1 418 ? 13.658 7.598 -12.482 1.00 97.56 418 VAL A C 1
ATOM 3043 O O . VAL A 1 418 ? 14.713 6.998 -12.280 1.00 97.56 418 VAL A O 1
ATOM 3046 N N . ALA A 1 419 ? 13.266 7.941 -13.713 1.00 97.75 419 ALA A N 1
ATOM 3047 C CA . ALA A 1 419 ? 14.040 7.626 -14.914 1.00 97.75 419 ALA A CA 1
ATOM 3048 C C . ALA A 1 419 ? 15.430 8.301 -14.901 1.00 97.75 419 ALA A C 1
ATOM 3050 O O . ALA A 1 419 ? 16.443 7.651 -15.166 1.00 97.75 419 ALA A O 1
ATOM 3051 N N . GLN A 1 420 ? 15.502 9.569 -14.485 1.00 97.25 420 GLN A N 1
ATOM 3052 C CA . GLN A 1 420 ? 16.758 10.295 -14.267 1.00 97.25 420 GLN A CA 1
ATOM 3053 C C . GLN A 1 420 ? 17.622 9.649 -13.175 1.00 97.25 420 GLN A C 1
ATOM 3055 O O . GLN A 1 420 ? 18.839 9.577 -13.321 1.00 97.25 420 GLN A O 1
ATOM 3060 N N . ALA A 1 421 ? 17.024 9.143 -12.093 1.00 96.62 421 ALA A N 1
ATOM 3061 C CA . ALA A 1 421 ? 17.758 8.431 -11.049 1.00 96.62 421 ALA A CA 1
ATOM 3062 C C . ALA A 1 421 ? 18.336 7.093 -11.546 1.00 96.62 421 ALA A C 1
ATOM 3064 O O . ALA A 1 421 ? 19.447 6.732 -11.152 1.00 96.62 421 ALA A O 1
ATOM 3065 N N . VAL A 1 422 ? 17.635 6.385 -12.442 1.00 97.25 422 VAL A N 1
ATOM 3066 C CA . VAL A 1 422 ? 18.189 5.209 -13.135 1.00 97.25 422 VAL A CA 1
ATOM 3067 C C . VAL A 1 422 ? 19.376 5.610 -14.016 1.00 97.25 422 VAL A C 1
ATOM 3069 O O . VAL A 1 422 ? 20.417 4.958 -13.946 1.00 97.25 422 VAL A O 1
ATOM 3072 N N . ALA A 1 423 ? 19.257 6.698 -14.787 1.00 96.69 423 ALA A N 1
ATOM 3073 C CA . ALA A 1 423 ? 20.348 7.210 -15.619 1.00 96.69 423 ALA A CA 1
ATOM 3074 C C . ALA A 1 423 ? 21.580 7.606 -14.795 1.00 96.69 423 ALA A C 1
ATOM 3076 O O . ALA A 1 423 ? 22.692 7.170 -15.093 1.00 96.69 423 ALA A O 1
ATOM 3077 N N . ASP A 1 424 ? 21.374 8.361 -13.713 1.00 94.88 424 ASP A N 1
ATOM 3078 C CA . ASP A 1 424 ? 22.427 8.738 -12.771 1.00 94.88 424 ASP A CA 1
ATOM 3079 C C . ASP A 1 424 ? 23.152 7.500 -12.224 1.00 94.88 424 ASP A C 1
ATOM 3081 O O . ASP A 1 424 ? 24.377 7.507 -12.112 1.00 94.88 424 ASP A O 1
ATOM 3085 N N . LYS A 1 425 ? 22.410 6.430 -11.908 1.00 93.69 425 LYS A N 1
ATOM 3086 C CA . LYS A 1 425 ? 22.978 5.196 -11.363 1.00 93.69 425 LYS A CA 1
ATOM 3087 C C . LYS A 1 425 ? 23.786 4.404 -12.392 1.00 93.69 425 LYS A C 1
ATOM 3089 O O . LYS A 1 425 ? 24.923 4.059 -12.103 1.00 93.69 425 LYS A O 1
ATOM 3094 N N . VAL A 1 426 ? 23.252 4.163 -13.592 1.00 94.12 426 VAL A N 1
ATOM 3095 C CA . VAL A 1 426 ? 23.967 3.431 -14.662 1.00 94.12 426 VAL A CA 1
ATOM 3096 C C . VAL A 1 426 ? 25.252 4.160 -15.066 1.00 94.12 426 VAL A C 1
ATOM 3098 O O . VAL A 1 426 ? 26.301 3.542 -15.245 1.00 94.12 426 VAL A O 1
ATOM 3101 N N . LEU A 1 427 ? 25.191 5.491 -15.153 1.00 93.38 427 LEU A N 1
ATOM 3102 C CA . LEU A 1 427 ? 26.329 6.329 -15.529 1.00 93.38 427 LEU A CA 1
ATOM 3103 C C . LEU A 1 427 ? 27.258 6.674 -14.352 1.00 93.38 427 LEU A C 1
ATOM 3105 O O . LEU A 1 427 ? 28.203 7.443 -14.534 1.00 93.38 427 LEU A O 1
ATOM 3109 N N . ASN A 1 428 ? 27.000 6.144 -13.148 1.00 86.75 428 ASN A N 1
ATOM 3110 C CA . ASN A 1 428 ? 27.728 6.453 -11.911 1.00 86.75 428 ASN A CA 1
ATOM 3111 C C . ASN A 1 428 ? 27.847 7.969 -11.612 1.00 86.75 428 ASN A C 1
ATOM 3113 O O . ASN A 1 428 ? 28.813 8.430 -10.994 1.00 86.75 428 ASN A O 1
ATOM 3117 N N . ARG A 1 429 ? 26.863 8.782 -12.024 1.00 80.50 429 ARG A N 1
ATOM 3118 C CA . ARG A 1 429 ? 26.845 10.234 -11.789 1.00 80.50 429 ARG A CA 1
ATOM 3119 C C . ARG A 1 429 ? 26.587 10.529 -10.308 1.00 80.50 429 ARG A C 1
ATOM 3121 O O . ARG A 1 429 ? 25.471 10.413 -9.804 1.00 80.50 429 ARG A O 1
ATOM 3128 N N . GLY A 1 430 ? 27.625 10.992 -9.611 1.00 69.56 430 GLY A N 1
ATOM 3129 C CA . GLY A 1 430 ? 27.544 11.436 -8.214 1.00 69.56 430 GLY A CA 1
ATOM 3130 C C . GLY A 1 430 ? 28.130 10.473 -7.179 1.00 69.56 430 GLY A C 1
ATOM 3131 O O . GLY A 1 430 ? 28.010 10.752 -5.987 1.00 69.56 430 GLY A O 1
ATOM 3132 N N . ALA A 1 431 ? 28.785 9.386 -7.597 1.00 71.50 431 ALA A N 1
ATOM 3133 C CA . ALA A 1 431 ? 29.630 8.601 -6.701 1.00 71.50 431 ALA A CA 1
ATOM 3134 C C . ALA A 1 431 ? 30.891 9.412 -6.337 1.00 71.50 431 ALA A C 1
ATOM 3136 O O . ALA A 1 431 ? 31.673 9.786 -7.207 1.00 71.50 431 ALA A O 1
ATOM 3137 N N . THR A 1 432 ? 31.081 9.720 -5.053 1.00 59.22 432 THR A N 1
ATOM 3138 C CA . THR A 1 432 ? 32.202 10.534 -4.538 1.00 59.22 432 THR A CA 1
ATOM 3139 C C . THR A 1 432 ? 33.415 9.704 -4.088 1.00 59.22 432 THR A C 1
ATOM 3141 O O . THR A 1 432 ? 34.248 10.191 -3.328 1.00 59.22 432 THR A O 1
ATOM 3144 N N . GLY A 1 433 ? 33.545 8.458 -4.550 1.00 61.34 433 GLY A N 1
ATOM 3145 C CA . GLY A 1 433 ? 34.628 7.538 -4.181 1.00 61.34 433 GLY A CA 1
ATOM 3146 C C . GLY A 1 433 ? 35.069 6.656 -5.348 1.00 61.34 433 GLY A C 1
ATOM 3147 O O . GLY A 1 433 ? 34.418 6.675 -6.391 1.00 61.34 433 GLY A O 1
ATOM 3148 N N . ASP A 1 434 ? 36.185 5.935 -5.158 1.00 50.41 434 ASP A N 1
ATOM 3149 C CA . ASP A 1 434 ? 36.890 5.117 -6.161 1.00 50.41 434 ASP A CA 1
ATOM 3150 C C . ASP A 1 434 ? 35.948 4.501 -7.202 1.00 50.41 434 ASP A C 1
ATOM 3152 O O . ASP A 1 434 ? 35.061 3.704 -6.891 1.00 50.41 434 ASP A O 1
ATOM 3156 N N . VAL A 1 435 ? 36.147 4.946 -8.442 1.00 48.09 435 VAL A N 1
ATOM 3157 C CA . VAL A 1 435 ? 35.294 4.708 -9.604 1.00 48.09 435 VAL A CA 1
ATOM 3158 C C . VAL A 1 435 ? 35.173 3.207 -9.850 1.00 48.09 435 VAL A C 1
ATOM 3160 O O . VAL A 1 435 ? 36.042 2.598 -10.474 1.00 48.09 435 VAL A O 1
ATOM 3163 N N . ASN A 1 436 ? 34.074 2.604 -9.399 1.00 57.44 436 ASN A N 1
ATOM 3164 C CA . ASN A 1 436 ? 33.633 1.359 -10.006 1.00 57.44 436 ASN A CA 1
ATOM 3165 C C . ASN A 1 436 ? 33.309 1.656 -11.481 1.00 57.44 436 ASN A C 1
ATOM 3167 O O . ASN A 1 436 ? 32.728 2.708 -11.777 1.00 57.44 436 ASN A O 1
ATOM 3171 N N . PRO A 1 437 ? 33.692 0.773 -12.420 1.00 62.38 437 PRO A N 1
ATOM 3172 C CA . PRO A 1 437 ? 33.256 0.899 -13.805 1.00 62.38 437 PRO A CA 1
ATOM 3173 C C . PRO A 1 437 ? 31.725 1.004 -13.849 1.00 62.38 437 PRO A C 1
ATOM 3175 O O . PRO A 1 437 ? 31.054 0.469 -12.964 1.00 62.38 437 PRO A O 1
ATOM 3178 N N . ALA A 1 438 ? 31.199 1.737 -14.839 1.00 62.88 438 ALA A N 1
ATOM 3179 C CA . ALA A 1 438 ? 29.761 1.914 -15.068 1.00 62.88 438 ALA A CA 1
ATOM 3180 C C . ALA A 1 438 ? 29.002 0.610 -14.776 1.00 62.88 438 ALA A C 1
ATOM 3182 O O . ALA A 1 438 ? 29.377 -0.445 -15.301 1.00 62.88 438 ALA A O 1
ATOM 3183 N N . GLU A 1 439 ? 27.991 0.664 -13.901 1.00 69.00 439 GLU A N 1
ATOM 3184 C CA . GLU A 1 439 ? 27.197 -0.524 -13.593 1.00 69.00 439 GLU A CA 1
ATOM 3185 C C . GLU A 1 439 ? 26.524 -0.999 -14.884 1.00 69.00 439 GLU A C 1
ATOM 3187 O O . GLU A 1 439 ? 25.819 -0.246 -15.560 1.00 69.00 439 GLU A O 1
ATOM 3192 N N . THR A 1 440 ? 26.739 -2.263 -15.252 1.00 81.75 440 THR A N 1
ATOM 3193 C CA . THR A 1 440 ? 25.980 -2.882 -16.340 1.00 81.75 440 THR A CA 1
ATOM 3194 C C . THR A 1 440 ? 24.497 -2.823 -15.989 1.00 81.75 440 THR A C 1
ATOM 3196 O O . THR A 1 440 ? 24.113 -3.156 -14.865 1.00 81.75 440 THR A O 1
ATOM 3199 N N . MET A 1 441 ? 23.669 -2.395 -16.940 1.00 91.69 441 MET A N 1
ATOM 3200 C CA . MET A 1 441 ? 22.235 -2.193 -16.748 1.00 91.69 441 MET A CA 1
ATOM 3201 C C . MET A 1 441 ? 21.550 -3.517 -16.385 1.00 91.69 441 MET A C 1
ATOM 3203 O O . MET A 1 441 ? 21.261 -4.336 -17.247 1.00 91.69 441 MET A O 1
ATOM 3207 N N . SER A 1 442 ? 21.344 -3.743 -15.087 1.00 94.94 442 SER A N 1
ATOM 3208 C CA . SER A 1 442 ? 20.739 -4.974 -14.567 1.00 94.94 442 SER A CA 1
ATOM 3209 C C . SER A 1 442 ? 19.250 -5.076 -14.908 1.00 94.94 442 SER A C 1
ATOM 3211 O O . SER A 1 442 ? 18.574 -4.053 -15.047 1.00 94.94 442 SER A O 1
ATOM 3213 N N . SER A 1 443 ? 18.699 -6.295 -14.919 1.00 95.88 443 SER A N 1
ATOM 3214 C CA . SER A 1 443 ? 17.262 -6.541 -15.147 1.00 95.88 443 SER A CA 1
ATOM 3215 C C . SER A 1 443 ? 16.356 -5.754 -14.194 1.00 95.88 443 SER A C 1
ATOM 3217 O O . SER A 1 443 ? 15.280 -5.291 -14.574 1.00 95.88 443 SER A O 1
ATOM 3219 N N . GLY A 1 444 ? 16.812 -5.507 -12.962 1.00 96.31 444 GLY A N 1
ATOM 3220 C CA . GLY A 1 444 ? 16.128 -4.624 -12.019 1.00 96.31 444 GLY A CA 1
ATOM 3221 C C . GLY A 1 444 ? 16.064 -3.166 -12.479 1.00 96.31 444 GLY A C 1
ATOM 3222 O O . GLY A 1 444 ? 15.003 -2.554 -12.378 1.00 96.31 444 GLY A O 1
ATOM 3223 N N . LEU A 1 445 ? 17.166 -2.617 -13.001 1.00 97.12 445 LEU A N 1
ATOM 3224 C CA . LEU A 1 445 ? 17.229 -1.232 -13.486 1.00 97.12 445 LEU A CA 1
ATOM 3225 C C . LEU A 1 445 ? 16.382 -1.040 -14.747 1.00 97.12 445 LEU A C 1
ATOM 3227 O O . LEU A 1 445 ? 15.644 -0.059 -14.830 1.00 97.12 445 LEU A O 1
ATOM 3231 N N . VAL A 1 446 ? 16.432 -1.989 -15.689 1.00 97.56 446 VAL A N 1
ATOM 3232 C CA . VAL A 1 446 ? 15.605 -1.945 -16.908 1.00 97.56 446 VAL A CA 1
ATOM 3233 C C . VAL A 1 446 ? 14.119 -2.006 -16.554 1.00 97.56 446 VAL A C 1
ATOM 3235 O O . VAL A 1 446 ? 13.332 -1.231 -17.091 1.00 97.56 446 VAL A O 1
ATOM 3238 N N . ALA A 1 447 ? 13.727 -2.864 -15.605 1.00 97.12 447 ALA A N 1
ATOM 3239 C CA . ALA A 1 447 ? 12.339 -2.956 -15.154 1.00 97.12 447 ALA A CA 1
ATOM 3240 C C . ALA A 1 447 ? 11.838 -1.641 -14.532 1.00 97.12 447 ALA A C 1
ATOM 3242 O O . ALA A 1 447 ? 10.736 -1.193 -14.851 1.00 97.12 447 ALA A O 1
ATOM 3243 N N . VAL A 1 448 ? 12.645 -1.000 -13.677 1.00 97.56 448 VAL A N 1
ATOM 3244 C CA . VAL A 1 448 ? 12.295 0.298 -13.071 1.00 97.56 448 VAL A CA 1
ATOM 3245 C C . VAL A 1 448 ? 12.199 1.392 -14.136 1.00 97.56 448 VAL A C 1
ATOM 3247 O O . VAL A 1 448 ? 11.232 2.149 -14.130 1.00 97.56 448 VAL A O 1
ATOM 3250 N N . LEU A 1 449 ? 13.143 1.444 -15.084 1.00 97.88 449 LEU A N 1
ATOM 3251 C CA . LEU A 1 449 ? 13.105 2.401 -16.194 1.00 97.88 449 LEU A CA 1
ATOM 3252 C C . LEU A 1 449 ? 11.866 2.209 -17.074 1.00 97.88 449 LEU A C 1
ATOM 3254 O O . LEU A 1 449 ? 11.190 3.181 -17.398 1.00 97.88 449 LEU A O 1
ATOM 3258 N N . SER A 1 450 ? 11.547 0.963 -17.430 1.00 96.81 450 SER A N 1
ATOM 3259 C CA . SER A 1 450 ? 10.354 0.630 -18.212 1.00 96.81 450 SER A CA 1
ATOM 3260 C C . SER A 1 450 ? 9.082 1.084 -17.507 1.00 96.81 450 SER A C 1
ATOM 3262 O O . SER A 1 450 ? 8.227 1.701 -18.138 1.00 96.81 450 SER A O 1
ATOM 3264 N N . ALA A 1 451 ? 8.962 0.819 -16.204 1.00 96.19 451 ALA A N 1
ATOM 3265 C CA . ALA A 1 451 ? 7.809 1.242 -15.416 1.00 96.19 451 ALA A CA 1
ATOM 3266 C C . ALA A 1 451 ? 7.705 2.772 -15.321 1.00 96.19 451 ALA A C 1
ATOM 3268 O O . ALA A 1 451 ? 6.609 3.318 -15.434 1.00 96.19 451 ALA A O 1
ATOM 3269 N N . ALA A 1 452 ? 8.833 3.468 -15.159 1.00 96.75 452 ALA A N 1
ATOM 3270 C CA . ALA A 1 452 ? 8.883 4.925 -15.120 1.00 96.75 452 ALA A CA 1
ATOM 3271 C C . ALA A 1 452 ? 8.470 5.547 -16.465 1.00 96.75 452 ALA A C 1
ATOM 3273 O O . ALA A 1 452 ? 7.591 6.401 -16.496 1.00 96.75 452 ALA A O 1
ATOM 3274 N N . ILE A 1 453 ? 9.018 5.079 -17.589 1.00 96.06 453 ILE A N 1
ATOM 3275 C CA . ILE A 1 453 ? 8.682 5.603 -18.924 1.00 96.06 453 ILE A CA 1
ATOM 3276 C C . ILE A 1 453 ? 7.225 5.299 -19.287 1.00 96.06 453 ILE A C 1
ATOM 3278 O O . ILE A 1 453 ? 6.520 6.185 -19.765 1.00 96.06 453 ILE A O 1
ATOM 3282 N N . GLN A 1 454 ? 6.739 4.088 -19.002 1.00 93.81 454 GLN A N 1
ATOM 3283 C CA . GLN A 1 454 ? 5.323 3.757 -19.178 1.00 93.81 454 GLN A CA 1
ATOM 3284 C C . GLN A 1 454 ? 4.428 4.651 -18.307 1.00 93.81 454 GLN A C 1
ATOM 3286 O O . GLN A 1 454 ? 3.354 5.072 -18.738 1.00 93.81 454 GLN A O 1
ATOM 3291 N N . ALA A 1 455 ? 4.873 4.964 -17.084 1.00 93.25 455 ALA A N 1
ATOM 3292 C CA . ALA A 1 455 ? 4.161 5.878 -16.210 1.00 93.25 455 ALA A CA 1
ATOM 3293 C C . ALA A 1 455 ? 4.135 7.320 -16.747 1.00 93.25 455 ALA A C 1
ATOM 3295 O O . ALA A 1 455 ? 3.080 7.950 -16.707 1.00 93.25 455 ALA A O 1
ATOM 3296 N N . GLY A 1 456 ? 5.248 7.808 -17.297 1.00 93.88 456 GLY A N 1
ATOM 3297 C CA . GLY A 1 456 ? 5.346 9.125 -17.929 1.00 93.88 456 GLY A CA 1
ATOM 3298 C C . GLY A 1 456 ? 4.503 9.259 -19.196 1.00 93.88 456 GLY A C 1
ATOM 3299 O O . GLY A 1 456 ? 3.885 10.295 -19.413 1.00 93.88 456 GLY A O 1
ATOM 3300 N N . ALA A 1 457 ? 4.404 8.192 -19.990 1.00 92.75 457 ALA A N 1
ATOM 3301 C CA . ALA A 1 457 ? 3.620 8.170 -21.224 1.00 92.75 457 ALA A CA 1
ATOM 3302 C C . ALA A 1 457 ? 2.096 8.121 -20.986 1.00 92.75 457 ALA A C 1
ATOM 3304 O O . ALA A 1 457 ? 1.314 8.147 -21.932 1.00 92.75 457 ALA A O 1
ATOM 3305 N N . GLY A 1 458 ? 1.642 7.983 -19.734 1.00 88.88 458 GLY A N 1
ATOM 3306 C CA . GLY A 1 458 ? 0.216 7.854 -19.424 1.00 88.88 458 GLY A CA 1
ATOM 3307 C C . GLY A 1 458 ? -0.394 6.495 -19.795 1.00 88.88 458 GLY A C 1
ATOM 3308 O O . GLY A 1 458 ? -1.535 6.234 -19.430 1.00 88.88 458 GLY A O 1
ATOM 3309 N N . VAL A 1 459 ? 0.364 5.574 -20.391 1.00 78.81 459 VAL A N 1
ATOM 3310 C CA . VAL A 1 459 ? -0.132 4.323 -20.991 1.00 78.81 459 VAL A CA 1
ATOM 3311 C C . VAL A 1 459 ? -0.581 3.300 -19.948 1.00 78.81 459 VAL A C 1
ATOM 3313 O O . VAL A 1 459 ? 0.224 2.750 -19.183 1.00 78.81 459 VAL A O 1
ATOM 3316 N N . GLY A 1 460 ? -1.886 3.028 -19.882 1.00 71.25 460 GLY A N 1
ATOM 3317 C CA . GLY A 1 460 ? -2.410 1.878 -19.142 1.00 71.25 460 GLY A CA 1
ATOM 3318 C C . GLY A 1 460 ? -1.824 0.571 -19.690 1.00 71.25 460 GLY A C 1
ATOM 3319 O O . GLY A 1 460 ? -1.422 0.503 -20.844 1.00 71.25 460 GLY A O 1
ATOM 3320 N N . ALA A 1 461 ? -1.768 -0.497 -18.893 1.00 60.44 461 ALA A N 1
ATOM 3321 C CA . ALA A 1 461 ? -1.132 -1.757 -19.306 1.00 60.44 461 ALA A CA 1
ATOM 3322 C C . ALA A 1 461 ? -1.756 -2.443 -20.550 1.00 60.44 461 ALA A C 1
ATOM 3324 O O . ALA A 1 461 ? -1.224 -3.458 -20.989 1.00 60.44 461 ALA A O 1
ATOM 3325 N N . ALA A 1 462 ? -2.864 -1.925 -21.095 1.00 59.41 462 ALA A N 1
ATOM 3326 C CA . ALA A 1 462 ? -3.674 -2.576 -22.124 1.00 59.41 462 ALA A CA 1
ATOM 3327 C C . ALA A 1 462 ? -4.000 -1.708 -23.358 1.00 59.41 462 ALA A C 1
ATOM 3329 O O . ALA A 1 462 ? -4.742 -2.170 -24.221 1.00 59.41 462 ALA A O 1
ATOM 3330 N N . GLU A 1 463 ? -3.491 -0.476 -23.460 1.00 68.19 463 GLU A N 1
ATOM 3331 C CA . GLU A 1 463 ? -3.815 0.407 -24.589 1.00 68.19 463 GLU A CA 1
ATOM 3332 C C . GLU A 1 463 ? -2.594 0.598 -25.496 1.00 68.19 463 GLU A C 1
ATOM 3334 O O . GLU A 1 463 ? -1.665 1.321 -25.156 1.00 68.19 463 GLU A O 1
ATOM 3339 N N . ASP A 1 464 ? -2.608 -0.051 -26.664 1.00 65.62 464 ASP A N 1
ATOM 3340 C CA . ASP A 1 464 ? -1.581 0.087 -27.714 1.00 65.62 464 ASP A CA 1
ATOM 3341 C C . ASP A 1 464 ? -1.858 1.285 -28.654 1.00 65.62 464 ASP A C 1
ATOM 3343 O O . ASP A 1 464 ? -1.379 1.336 -29.786 1.00 65.62 464 ASP A O 1
ATOM 3347 N N . MET A 1 465 ? -2.665 2.253 -28.210 1.00 71.50 465 MET A N 1
ATOM 3348 C CA . MET A 1 465 ? -2.980 3.446 -28.995 1.00 71.50 465 MET A CA 1
ATOM 3349 C C . MET A 1 465 ? -1.976 4.565 -28.692 1.00 71.50 465 MET A C 1
ATOM 3351 O O . MET A 1 465 ? -1.610 4.745 -27.528 1.00 71.50 465 MET A O 1
ATOM 3355 N N . PRO A 1 466 ? -1.550 5.353 -29.699 1.00 68.31 466 PRO A N 1
ATOM 3356 C CA . PRO A 1 466 ? -0.741 6.543 -29.464 1.00 68.31 466 PRO A CA 1
ATOM 3357 C C . PRO A 1 466 ? -1.500 7.481 -28.517 1.00 68.31 466 PRO A C 1
ATOM 3359 O O . PRO A 1 466 ? -2.579 7.979 -28.834 1.00 68.31 466 PRO A O 1
ATOM 3362 N N . GLY A 1 467 ? -0.954 7.636 -27.314 1.00 62.66 467 GLY A N 1
ATOM 3363 C CA . GLY A 1 467 ? -1.548 8.399 -26.224 1.00 62.66 467 GLY A CA 1
ATOM 3364 C C . GLY A 1 467 ? -1.415 9.898 -26.464 1.00 62.66 467 GLY A C 1
ATOM 3365 O O . GLY A 1 467 ? -0.486 10.347 -27.130 1.00 62.66 467 GLY A O 1
ATOM 3366 N N . GLU A 1 468 ? -2.331 10.679 -25.892 1.00 72.38 468 GLU A N 1
ATOM 3367 C CA . GLU A 1 468 ? -2.323 12.146 -26.003 1.00 72.38 468 GLU A CA 1
ATOM 3368 C C . GLU A 1 468 ? -1.128 12.797 -25.284 1.00 72.38 468 GLU A C 1
ATOM 3370 O O . GLU A 1 468 ? -0.745 13.921 -25.611 1.00 72.38 468 GLU A O 1
ATOM 3375 N N . ILE A 1 469 ? -0.528 12.101 -24.312 1.00 81.62 469 ILE A N 1
ATOM 3376 C CA . ILE A 1 469 ? 0.599 12.606 -23.525 1.00 81.62 469 ILE A CA 1
ATOM 3377 C C . ILE A 1 469 ? 1.905 12.221 -24.217 1.00 81.62 469 ILE A C 1
ATOM 3379 O O . ILE A 1 469 ? 2.286 11.051 -24.254 1.00 81.62 469 ILE A O 1
ATOM 3383 N N . LEU A 1 470 ? 2.601 13.230 -24.738 1.00 89.12 470 LEU A N 1
ATOM 3384 C CA . LEU A 1 470 ? 3.946 13.077 -25.275 1.00 89.12 470 LEU A CA 1
ATOM 3385 C C . LEU A 1 470 ? 4.986 13.240 -24.160 1.00 89.12 470 LEU A C 1
ATOM 3387 O O . LEU A 1 470 ? 4.957 14.209 -23.403 1.00 89.12 470 LEU A O 1
ATOM 3391 N N . LEU A 1 471 ? 5.917 12.294 -24.095 1.00 93.69 471 LEU A N 1
ATOM 3392 C CA . LEU A 1 471 ? 7.165 12.369 -23.350 1.00 93.69 471 LEU A CA 1
ATOM 3393 C C . LEU A 1 471 ? 7.962 13.579 -23.850 1.00 93.69 471 LEU A C 1
ATOM 3395 O O . LEU A 1 471 ? 8.243 13.696 -25.047 1.00 93.69 471 LEU A O 1
ATOM 3399 N N . ASP A 1 472 ? 8.297 14.470 -22.923 1.00 94.44 472 ASP A N 1
ATOM 3400 C CA . ASP A 1 472 ? 9.013 15.713 -23.195 1.00 94.44 472 ASP A CA 1
ATOM 3401 C C . ASP A 1 472 ? 10.517 15.502 -23.468 1.00 94.44 472 ASP A C 1
ATOM 3403 O O . ASP A 1 472 ? 11.051 14.388 -23.410 1.00 94.44 472 ASP A O 1
ATOM 3407 N N . ASP A 1 473 ? 11.219 16.602 -23.759 1.00 96.06 473 ASP A N 1
ATOM 3408 C CA . ASP A 1 473 ? 12.653 16.602 -24.066 1.00 96.06 473 ASP A CA 1
ATOM 3409 C C . ASP A 1 473 ? 13.512 16.029 -22.925 1.00 96.06 473 ASP A C 1
ATOM 3411 O O . ASP A 1 473 ? 14.574 15.459 -23.180 1.00 96.06 473 ASP A O 1
ATOM 3415 N N . ALA A 1 474 ? 13.053 16.098 -21.672 1.00 96.56 474 ALA A N 1
ATOM 3416 C CA . ALA A 1 474 ? 13.808 15.571 -20.541 1.00 96.56 474 ALA A CA 1
ATOM 3417 C C . ALA A 1 474 ? 13.854 14.033 -20.552 1.00 96.56 474 ALA A C 1
ATOM 3419 O O . ALA A 1 474 ? 14.870 13.439 -20.179 1.00 96.56 474 ALA A O 1
ATOM 3420 N N . TYR A 1 475 ? 12.808 13.360 -21.043 1.00 96.50 475 TYR A N 1
ATOM 3421 C CA . TYR A 1 475 ? 12.874 11.916 -21.303 1.00 96.50 475 TYR A CA 1
ATOM 3422 C C . TYR A 1 475 ? 13.820 11.577 -22.457 1.00 96.50 475 TYR A C 1
ATOM 3424 O O . TYR A 1 475 ? 14.459 10.522 -22.434 1.00 96.50 475 TYR A O 1
ATOM 3432 N N . LEU A 1 476 ? 13.941 12.460 -23.452 1.00 95.50 476 LEU A N 1
ATOM 3433 C CA . LEU A 1 476 ? 14.880 12.270 -24.558 1.00 95.50 476 LEU A CA 1
ATOM 3434 C C . LEU A 1 476 ? 16.331 12.381 -24.088 1.00 95.50 476 LEU A C 1
ATOM 3436 O O . LEU A 1 476 ? 17.183 11.632 -24.565 1.00 95.50 476 LEU A O 1
ATOM 3440 N N . GLU A 1 477 ? 16.620 13.263 -23.131 1.00 96.88 477 GLU A N 1
ATOM 3441 C CA . GLU A 1 477 ? 17.925 13.318 -22.464 1.00 96.88 477 GLU A CA 1
ATOM 3442 C C . GLU A 1 477 ? 18.233 12.000 -21.744 1.00 96.88 477 GLU A C 1
ATOM 3444 O O . GLU A 1 477 ? 19.290 11.413 -21.978 1.00 96.88 477 GLU A O 1
ATOM 3449 N N . VAL A 1 478 ? 17.280 11.472 -20.963 1.00 97.38 478 VAL A N 1
ATOM 3450 C CA . VAL A 1 478 ? 17.424 10.167 -20.291 1.00 97.38 478 VAL A CA 1
ATOM 3451 C C . VAL A 1 478 ? 17.668 9.041 -21.298 1.00 97.38 478 VAL A C 1
ATOM 3453 O O . VAL A 1 478 ? 18.540 8.198 -21.086 1.00 97.38 478 VAL A O 1
ATOM 3456 N N . TYR A 1 479 ? 16.931 9.021 -22.411 1.00 96.88 479 TYR A N 1
ATOM 3457 C CA . TYR A 1 479 ? 17.150 8.046 -23.477 1.00 96.88 479 TYR A CA 1
ATOM 3458 C C . TYR A 1 479 ? 18.545 8.179 -24.090 1.00 96.88 479 TYR A C 1
ATOM 3460 O O . TYR A 1 479 ? 19.244 7.180 -24.234 1.00 96.88 479 TYR A O 1
ATOM 3468 N N . ASN A 1 480 ? 18.981 9.391 -24.431 1.00 96.69 480 ASN A N 1
ATOM 3469 C CA . ASN A 1 480 ? 20.296 9.608 -25.029 1.00 96.69 480 ASN A CA 1
ATOM 3470 C C . ASN A 1 480 ? 21.440 9.198 -24.096 1.00 96.69 480 ASN A C 1
ATOM 3472 O O . ASN A 1 480 ? 22.437 8.658 -24.573 1.00 96.69 480 ASN A O 1
ATOM 3476 N N . ASP A 1 481 ? 21.264 9.399 -22.792 1.00 96.56 481 ASP A N 1
ATOM 3477 C CA . ASP A 1 481 ? 22.188 8.957 -21.751 1.00 96.56 481 ASP A CA 1
ATOM 3478 C C . ASP A 1 481 ? 22.258 7.424 -21.626 1.00 96.56 481 ASP A C 1
ATOM 3480 O O . ASP A 1 481 ? 23.312 6.877 -21.300 1.00 96.56 481 ASP A O 1
ATOM 3484 N N . LEU A 1 482 ? 21.151 6.718 -21.886 1.00 96.88 482 LEU A N 1
ATOM 3485 C CA . LEU A 1 482 ? 21.015 5.281 -21.619 1.00 96.88 482 LEU A CA 1
ATOM 3486 C C . LEU A 1 482 ? 20.950 4.377 -22.854 1.00 96.88 482 LEU A C 1
ATOM 3488 O O . LEU A 1 482 ? 21.025 3.158 -22.697 1.00 96.88 482 LEU A O 1
ATOM 3492 N N . LYS A 1 483 ? 20.809 4.912 -24.071 1.00 95.81 483 LYS A N 1
ATOM 3493 C CA . LYS A 1 483 ? 20.501 4.104 -25.264 1.00 95.81 483 LYS A CA 1
ATOM 3494 C C . LYS A 1 483 ? 21.513 2.992 -25.520 1.00 95.81 483 LYS A C 1
ATOM 3496 O O . LYS A 1 483 ? 21.113 1.882 -25.844 1.00 95.81 483 LYS A O 1
ATOM 3501 N N . ASP A 1 484 ? 22.802 3.236 -25.301 1.00 95.19 484 ASP A N 1
ATOM 3502 C CA . ASP A 1 484 ? 23.862 2.235 -25.480 1.00 95.19 484 ASP A CA 1
ATOM 3503 C C . ASP A 1 484 ? 23.648 1.031 -24.559 1.00 95.19 484 ASP A C 1
ATOM 3505 O O . ASP A 1 484 ? 23.731 -0.117 -24.996 1.00 95.19 484 ASP A O 1
ATOM 3509 N N . HIS A 1 485 ? 23.295 1.297 -23.303 1.00 96.00 485 HIS A N 1
ATOM 3510 C CA . HIS A 1 485 ? 22.983 0.273 -22.315 1.00 96.00 485 HIS A CA 1
ATOM 3511 C C . HIS A 1 485 ? 21.659 -0.432 -22.621 1.00 96.00 485 HIS A C 1
ATOM 3513 O O . HIS A 1 485 ? 21.567 -1.650 -22.474 1.00 96.00 485 HIS A O 1
ATOM 3519 N N . LEU A 1 486 ? 20.659 0.311 -23.102 1.00 96.44 486 LEU A N 1
ATOM 3520 C CA . LEU A 1 486 ? 19.357 -0.231 -23.476 1.00 96.44 486 LEU A CA 1
ATOM 3521 C C . LEU A 1 486 ? 19.463 -1.200 -24.659 1.00 96.44 486 LEU A C 1
ATOM 3523 O O . LEU A 1 486 ? 18.885 -2.280 -24.611 1.00 96.44 486 LEU A O 1
ATOM 3527 N N . PHE A 1 487 ? 20.238 -0.856 -25.694 1.00 96.44 487 PHE A N 1
ATOM 3528 C CA . PHE A 1 487 ? 20.473 -1.750 -26.829 1.00 96.44 487 PHE A CA 1
ATOM 3529 C C . PHE A 1 487 ? 21.185 -3.035 -26.393 1.00 96.44 487 PHE A C 1
ATOM 3531 O O . PHE A 1 487 ? 20.805 -4.114 -26.837 1.00 96.44 487 PHE A O 1
ATOM 3538 N N . VAL A 1 488 ? 22.164 -2.950 -25.485 1.00 95.75 488 VAL A N 1
ATOM 3539 C CA . VAL A 1 488 ? 22.802 -4.146 -24.904 1.00 95.75 488 VAL A CA 1
ATOM 3540 C C . VAL A 1 488 ? 21.796 -4.980 -24.104 1.00 95.75 488 VAL A C 1
ATOM 3542 O O . VAL A 1 488 ? 21.812 -6.203 -24.213 1.00 95.75 488 VAL A O 1
ATOM 3545 N N . ALA A 1 489 ? 20.887 -4.343 -23.363 1.00 96.56 489 ALA A N 1
ATOM 3546 C CA . ALA A 1 489 ? 19.861 -5.026 -22.575 1.00 96.56 489 ALA A CA 1
ATOM 3547 C C . ALA A 1 489 ? 18.847 -5.820 -23.428 1.00 96.56 489 ALA A C 1
ATOM 3549 O O . ALA A 1 489 ? 18.254 -6.771 -22.931 1.00 96.56 489 ALA A O 1
ATOM 3550 N N . ILE A 1 490 ? 18.671 -5.497 -24.716 1.00 97.62 490 ILE A N 1
ATOM 3551 C CA . ILE A 1 490 ? 17.844 -6.298 -25.647 1.00 97.62 490 ILE A CA 1
ATOM 3552 C C . ILE A 1 490 ? 18.467 -7.679 -25.907 1.00 97.62 490 ILE A C 1
ATOM 3554 O O . ILE A 1 490 ? 17.756 -8.627 -26.229 1.00 97.62 490 ILE A O 1
ATOM 3558 N N . CYS A 1 491 ? 19.787 -7.808 -25.751 1.00 96.88 491 CYS A N 1
ATOM 3559 C CA . CYS A 1 491 ? 20.497 -9.077 -25.903 1.00 96.88 491 CYS A CA 1
ATOM 3560 C C . CYS A 1 491 ? 20.506 -9.944 -24.635 1.00 96.88 491 CYS A C 1
ATOM 3562 O O . CYS A 1 491 ? 21.133 -11.000 -24.648 1.00 96.88 491 CYS A O 1
ATOM 3564 N N . ASP A 1 492 ? 19.862 -9.513 -23.550 1.00 96.25 492 ASP A N 1
ATOM 3565 C CA . ASP A 1 492 ? 19.779 -10.254 -22.291 1.00 96.25 492 ASP A CA 1
ATOM 3566 C C . ASP A 1 492 ? 18.344 -10.751 -22.071 1.00 96.25 492 ASP A C 1
ATOM 3568 O O . ASP A 1 492 ? 17.405 -9.955 -21.979 1.00 96.25 492 ASP A O 1
ATOM 3572 N N . ALA A 1 493 ? 18.177 -12.072 -21.962 1.00 96.25 493 ALA A N 1
ATOM 3573 C CA . ALA A 1 493 ? 16.879 -12.724 -21.818 1.00 96.25 493 ALA A CA 1
ATOM 3574 C C . ALA A 1 493 ? 16.093 -12.265 -20.576 1.00 96.25 493 ALA A C 1
ATOM 3576 O O . ALA A 1 493 ? 14.863 -12.304 -20.589 1.00 96.25 493 ALA A O 1
ATOM 3577 N N . GLU A 1 494 ? 16.764 -11.795 -19.516 1.00 95.50 494 GLU A N 1
ATOM 3578 C CA . GLU A 1 494 ? 16.089 -11.248 -18.330 1.00 95.50 494 GLU A CA 1
ATOM 3579 C C . GLU A 1 494 ? 15.627 -9.794 -18.510 1.00 95.50 494 GLU A C 1
ATOM 3581 O O . GLU A 1 494 ? 14.779 -9.310 -17.756 1.00 95.50 494 GLU A O 1
ATOM 3586 N N . CYS A 1 495 ? 16.195 -9.080 -19.482 1.00 96.44 495 CYS A N 1
ATOM 3587 C CA . CYS A 1 495 ? 15.986 -7.648 -19.681 1.00 96.44 495 CYS A CA 1
ATOM 3588 C C . CYS A 1 495 ? 15.141 -7.323 -20.919 1.00 96.44 495 CYS A C 1
ATOM 3590 O O . CYS A 1 495 ? 14.501 -6.268 -20.949 1.00 96.44 495 CYS A O 1
ATOM 3592 N N . VAL A 1 496 ? 15.135 -8.205 -21.926 1.00 97.44 496 VAL A N 1
ATOM 3593 C CA . VAL A 1 496 ? 14.619 -7.936 -23.276 1.00 97.44 496 VAL A CA 1
ATOM 3594 C C . VAL A 1 496 ? 13.184 -7.404 -23.285 1.00 97.44 496 VAL A C 1
ATOM 3596 O O . VAL A 1 496 ? 12.914 -6.406 -23.948 1.00 97.44 496 VAL A O 1
ATOM 3599 N N . ASP A 1 497 ? 12.279 -7.981 -22.491 1.00 96.81 497 ASP A N 1
ATOM 3600 C CA . ASP A 1 497 ? 10.872 -7.558 -22.456 1.00 96.81 497 ASP A CA 1
ATOM 3601 C C . ASP A 1 497 ? 10.722 -6.118 -21.926 1.00 96.81 497 ASP A C 1
ATOM 3603 O O . ASP A 1 497 ? 9.999 -5.302 -22.501 1.00 96.81 497 ASP A O 1
ATOM 3607 N N . ALA A 1 498 ? 11.455 -5.766 -20.865 1.00 96.75 498 ALA A N 1
ATOM 3608 C CA . ALA A 1 498 ? 11.436 -4.417 -20.303 1.00 96.75 498 ALA A CA 1
ATOM 3609 C C . ALA A 1 498 ? 12.171 -3.408 -21.207 1.00 96.75 498 ALA A C 1
ATOM 3611 O O . ALA A 1 498 ? 11.715 -2.276 -21.365 1.00 96.75 498 ALA A O 1
ATOM 3612 N N . ALA A 1 499 ? 13.274 -3.813 -21.846 1.00 97.81 499 ALA A N 1
ATOM 3613 C CA . ALA A 1 499 ? 14.031 -2.957 -22.759 1.00 97.81 499 ALA A CA 1
ATOM 3614 C C . ALA A 1 499 ? 13.220 -2.608 -24.018 1.00 97.81 499 ALA A C 1
ATOM 3616 O O . ALA A 1 499 ? 13.122 -1.439 -24.399 1.00 97.81 499 ALA A O 1
ATOM 3617 N N . LEU A 1 500 ? 12.569 -3.606 -24.624 1.00 97.56 500 LEU A N 1
ATOM 3618 C CA . LEU A 1 500 ? 11.652 -3.398 -25.745 1.00 97.56 500 LEU A CA 1
ATOM 3619 C C . LEU A 1 500 ? 10.417 -2.596 -25.315 1.00 97.56 500 LEU A C 1
ATOM 3621 O O . LEU A 1 500 ? 9.938 -1.764 -26.081 1.00 97.56 500 LEU A O 1
ATOM 3625 N N . GLY A 1 501 ? 9.949 -2.764 -24.074 1.00 95.94 501 GLY A N 1
ATOM 3626 C CA . GLY A 1 501 ? 8.917 -1.917 -23.472 1.00 95.94 501 GLY A CA 1
ATOM 3627 C C . GLY A 1 501 ? 9.306 -0.435 -23.437 1.00 95.94 501 GLY A C 1
ATOM 3628 O O . GLY A 1 501 ? 8.511 0.416 -23.842 1.00 95.94 501 GLY A O 1
ATOM 3629 N N . VAL A 1 502 ? 10.538 -0.113 -23.027 1.00 97.06 502 VAL A N 1
ATOM 3630 C CA . VAL A 1 502 ? 11.079 1.259 -23.078 1.00 97.06 502 VAL A CA 1
ATOM 3631 C C . VAL A 1 502 ? 11.098 1.786 -24.514 1.00 97.06 502 VAL A C 1
ATOM 3633 O O . VAL A 1 502 ? 10.563 2.866 -24.771 1.00 97.06 502 VAL A O 1
ATOM 3636 N N . MET A 1 503 ? 11.663 1.021 -25.457 1.00 97.31 503 MET A N 1
ATOM 3637 C CA . MET A 1 503 ? 11.728 1.425 -26.868 1.00 97.31 503 MET A CA 1
ATOM 3638 C C . MET A 1 503 ? 10.342 1.665 -27.459 1.00 97.31 503 MET A C 1
ATOM 3640 O O . MET A 1 503 ? 10.139 2.664 -28.144 1.00 97.31 503 MET A O 1
ATOM 3644 N N . ARG A 1 504 ? 9.379 0.784 -27.163 1.00 96.19 504 ARG A N 1
ATOM 3645 C CA . ARG A 1 504 ? 7.990 0.909 -27.611 1.00 96.19 504 ARG A CA 1
ATOM 3646 C C . ARG A 1 504 ? 7.373 2.220 -27.142 1.00 96.19 504 ARG A C 1
ATOM 3648 O O . ARG A 1 504 ? 6.789 2.936 -27.946 1.00 96.19 504 ARG A O 1
ATOM 3655 N N . ASN A 1 505 ? 7.522 2.549 -25.858 1.00 95.38 505 ASN A N 1
ATOM 3656 C CA . ASN A 1 505 ? 6.937 3.771 -25.313 1.00 95.38 505 ASN A CA 1
ATOM 3657 C C . ASN A 1 505 ? 7.585 5.031 -25.905 1.00 95.38 505 ASN A C 1
ATOM 3659 O O . ASN A 1 505 ? 6.879 5.981 -26.225 1.00 95.38 505 ASN A O 1
ATOM 3663 N N . LEU A 1 506 ? 8.904 5.036 -26.114 1.00 95.31 506 LEU A N 1
ATOM 3664 C CA . LEU A 1 506 ? 9.585 6.149 -26.785 1.00 95.31 506 LEU A CA 1
ATOM 3665 C C . LEU A 1 506 ? 9.160 6.277 -28.255 1.00 95.31 506 LEU A C 1
ATOM 3667 O O . LEU A 1 506 ? 8.965 7.385 -28.746 1.00 95.31 506 LEU A O 1
ATOM 3671 N N . LEU A 1 507 ? 8.973 5.159 -28.952 1.00 95.12 507 LEU A N 1
ATOM 3672 C CA . LEU A 1 507 ? 8.532 5.132 -30.346 1.00 95.12 507 LEU A CA 1
ATOM 3673 C C . LEU A 1 507 ? 7.099 5.657 -30.528 1.00 95.12 507 LEU A C 1
ATOM 3675 O O . LEU A 1 507 ? 6.809 6.309 -31.532 1.00 95.12 507 LEU A O 1
ATOM 3679 N N . LEU A 1 508 ? 6.208 5.361 -29.580 1.00 93.50 508 LEU A N 1
ATOM 3680 C CA . LEU A 1 508 ? 4.787 5.711 -29.659 1.00 93.50 508 LEU A CA 1
ATOM 3681 C C . LEU A 1 508 ? 4.450 7.065 -29.029 1.00 93.50 508 LEU A C 1
ATOM 3683 O O . LEU A 1 508 ? 3.544 7.746 -29.504 1.00 93.50 508 LEU A O 1
ATOM 3687 N N . HIS A 1 509 ? 5.160 7.450 -27.969 1.00 93.75 509 HIS A N 1
ATOM 3688 C CA . HIS A 1 509 ? 4.775 8.571 -27.110 1.00 93.75 509 HIS A CA 1
ATOM 3689 C C . HIS A 1 509 ? 5.871 9.621 -26.962 1.00 93.75 509 HIS A C 1
ATOM 3691 O O . HIS A 1 509 ? 5.780 10.431 -26.057 1.00 93.75 509 HIS A O 1
ATOM 3697 N N . SER A 1 510 ? 6.915 9.650 -27.792 1.00 94.44 510 SER A N 1
ATOM 3698 C CA . SER A 1 510 ? 7.915 10.731 -27.748 1.00 94.44 510 SER A CA 1
ATOM 3699 C C . SER A 1 510 ? 8.080 11.426 -29.095 1.00 94.44 510 SER A C 1
ATOM 3701 O O . SER A 1 510 ? 7.654 10.917 -30.135 1.00 94.44 510 SER A O 1
ATOM 3703 N N . GLY A 1 511 ? 8.765 12.572 -29.085 1.00 92.75 511 GLY A N 1
ATOM 3704 C CA . GLY A 1 511 ? 9.155 13.280 -30.305 1.00 92.75 511 GLY A CA 1
ATOM 3705 C C . GLY A 1 511 ? 10.117 12.507 -31.219 1.00 92.75 511 GLY A C 1
ATOM 3706 O O . GLY A 1 511 ? 10.252 12.886 -32.377 1.00 92.75 511 GLY A O 1
ATOM 3707 N N . LEU A 1 512 ? 10.757 11.423 -30.749 1.00 92.69 512 LEU A N 1
ATOM 3708 C CA . LEU A 1 512 ? 11.667 10.612 -31.576 1.00 92.69 512 LEU A CA 1
ATOM 3709 C C . LEU A 1 512 ? 10.925 9.761 -32.610 1.00 92.69 512 LEU A C 1
ATOM 3711 O O . LEU A 1 512 ? 11.445 9.521 -33.695 1.00 92.69 512 LEU A O 1
ATOM 3715 N N . GLN A 1 513 ? 9.728 9.273 -32.276 1.00 93.31 513 GLN A N 1
ATOM 3716 C CA . GLN A 1 513 ? 8.931 8.406 -33.146 1.00 93.31 513 GLN A CA 1
ATOM 3717 C C . GLN A 1 513 ? 9.768 7.275 -33.791 1.00 93.31 513 GLN A C 1
ATOM 3719 O O . GLN A 1 513 ? 10.401 6.468 -33.108 1.00 93.31 513 GLN A O 1
ATOM 3724 N N . ALA A 1 514 ? 9.798 7.227 -35.124 1.00 94.75 514 ALA A N 1
ATOM 3725 C CA . ALA A 1 514 ? 10.528 6.247 -35.917 1.00 94.75 514 ALA A CA 1
ATOM 3726 C C . ALA A 1 514 ? 12.064 6.356 -35.799 1.00 94.75 514 ALA A C 1
ATOM 3728 O O . ALA A 1 514 ? 12.762 5.387 -36.103 1.00 94.75 514 ALA A O 1
ATOM 3729 N N . ASP A 1 515 ? 12.610 7.480 -35.325 1.00 96.00 515 ASP A N 1
ATOM 3730 C CA . ASP A 1 515 ? 14.061 7.676 -35.216 1.00 96.00 515 ASP A CA 1
ATOM 3731 C C . ASP A 1 515 ? 14.705 6.773 -34.159 1.00 96.00 515 ASP A C 1
ATOM 3733 O O . ASP A 1 515 ? 15.878 6.425 -34.292 1.00 96.00 515 ASP A O 1
ATOM 3737 N N . VAL A 1 516 ? 13.931 6.287 -33.179 1.00 95.50 516 VAL A N 1
ATOM 3738 C CA . VAL A 1 516 ? 14.384 5.258 -32.221 1.00 95.50 516 VAL A CA 1
ATOM 3739 C C . VAL A 1 516 ? 14.874 4.003 -32.952 1.00 95.50 516 VAL A C 1
ATOM 3741 O O . VAL A 1 516 ? 15.876 3.404 -32.563 1.00 95.50 516 VAL A O 1
ATOM 3744 N N . LEU A 1 517 ? 14.197 3.614 -34.038 1.00 96.44 517 LEU A N 1
ATOM 3745 C CA . LEU A 1 517 ? 14.569 2.451 -34.847 1.00 96.44 517 LEU A CA 1
ATOM 3746 C C . LEU A 1 517 ? 15.712 2.749 -35.813 1.00 96.44 517 LEU A C 1
ATOM 3748 O O . LEU A 1 517 ? 16.421 1.834 -36.218 1.00 96.44 517 LEU A O 1
ATOM 3752 N N . ARG A 1 518 ? 15.911 4.018 -36.186 1.00 96.62 518 ARG A N 1
ATOM 3753 C CA . ARG A 1 518 ? 16.974 4.426 -37.115 1.00 96.62 518 ARG A CA 1
ATOM 3754 C C . ARG A 1 518 ? 18.358 4.482 -36.475 1.00 96.62 518 ARG A C 1
ATOM 3756 O O . ARG A 1 518 ? 19.347 4.703 -37.174 1.00 96.62 518 ARG A O 1
ATOM 3763 N N . GLU A 1 519 ? 18.450 4.255 -35.169 1.00 97.06 519 GLU A N 1
ATOM 3764 C CA . GLU A 1 519 ? 19.715 4.182 -34.449 1.00 97.06 519 GLU A CA 1
ATOM 3765 C C . GLU A 1 519 ? 20.615 3.063 -35.012 1.00 97.06 519 GLU A C 1
ATOM 3767 O O . GLU A 1 519 ? 20.242 1.886 -34.979 1.00 97.06 519 GLU A O 1
ATOM 3772 N N . PRO A 1 520 ? 21.852 3.374 -35.457 1.00 96.38 520 PRO A N 1
ATOM 3773 C CA . PRO A 1 520 ? 22.764 2.385 -36.043 1.00 96.38 520 PRO A CA 1
ATOM 3774 C C . PRO A 1 520 ? 23.079 1.193 -35.130 1.00 96.38 520 PRO A C 1
ATOM 3776 O O . PRO A 1 520 ? 23.499 0.136 -35.599 1.00 96.38 520 PRO A O 1
ATOM 3779 N N . ARG A 1 521 ? 22.881 1.345 -33.816 1.00 95.50 521 ARG A N 1
ATOM 3780 C CA . ARG A 1 521 ? 23.067 0.274 -32.831 1.00 95.50 521 ARG A CA 1
ATOM 3781 C C . ARG A 1 521 ? 22.090 -0.879 -33.035 1.00 95.50 521 ARG A C 1
ATOM 3783 O O . ARG A 1 521 ? 22.487 -2.016 -32.792 1.00 95.50 521 ARG A O 1
ATOM 3790 N N . LEU A 1 522 ? 20.884 -0.627 -33.554 1.00 96.94 522 LEU A N 1
ATOM 3791 C CA . LEU A 1 522 ? 19.918 -1.684 -33.855 1.00 96.94 522 LEU A CA 1
ATOM 3792 C C . LEU A 1 522 ? 20.496 -2.697 -34.855 1.00 96.94 522 LEU A C 1
ATOM 3794 O O . LEU A 1 522 ? 20.362 -3.898 -34.648 1.00 96.94 522 LEU A O 1
ATOM 3798 N N . GLN A 1 523 ? 21.251 -2.241 -35.862 1.00 96.69 523 GLN A N 1
ATOM 3799 C CA . GLN A 1 523 ? 21.980 -3.130 -36.779 1.00 96.69 523 GLN A CA 1
ATOM 3800 C C . GLN A 1 523 ? 23.002 -4.010 -36.054 1.00 96.69 523 GLN A C 1
ATOM 3802 O O . GLN A 1 523 ? 23.180 -5.177 -36.400 1.00 96.69 523 GLN A O 1
ATOM 3807 N N . GLY A 1 524 ? 23.687 -3.459 -35.051 1.00 96.00 524 GLY A N 1
ATOM 3808 C CA . GLY A 1 524 ? 24.604 -4.216 -34.201 1.00 96.00 524 GLY A CA 1
ATOM 3809 C C . GLY A 1 524 ? 23.881 -5.315 -33.423 1.00 96.00 524 GLY A C 1
ATOM 3810 O O . GLY A 1 524 ? 24.328 -6.459 -33.432 1.00 96.00 524 GLY A O 1
ATOM 3811 N N . ILE A 1 525 ? 22.734 -4.989 -32.823 1.00 97.12 525 ILE A N 1
ATOM 3812 C CA . ILE A 1 525 ? 21.899 -5.944 -32.084 1.00 97.12 525 ILE A CA 1
ATOM 3813 C C . ILE A 1 525 ? 21.344 -7.034 -33.002 1.00 97.12 525 ILE A C 1
ATOM 3815 O O . ILE A 1 525 ? 21.446 -8.210 -32.665 1.00 97.12 525 ILE A O 1
ATOM 3819 N N . LEU A 1 526 ? 20.857 -6.687 -34.198 1.00 97.38 526 LEU A N 1
ATOM 3820 C CA . LEU A 1 526 ? 20.411 -7.673 -35.187 1.00 97.38 526 LEU A CA 1
ATOM 3821 C C . LEU A 1 526 ? 21.540 -8.645 -35.567 1.00 97.38 526 LEU A C 1
ATOM 3823 O O . LEU A 1 526 ? 21.315 -9.846 -35.648 1.00 97.38 526 LEU A O 1
ATOM 3827 N N . ARG A 1 527 ? 22.780 -8.167 -35.728 1.00 96.25 527 ARG A N 1
ATOM 3828 C CA . ARG A 1 527 ? 23.936 -9.044 -36.010 1.00 96.25 527 ARG A CA 1
ATOM 3829 C C . ARG A 1 527 ? 24.274 -9.977 -34.853 1.00 96.25 527 ARG A C 1
ATOM 3831 O O . ARG A 1 527 ? 24.712 -11.098 -35.097 1.00 96.25 527 ARG A O 1
ATOM 3838 N N . LEU A 1 528 ? 24.123 -9.502 -33.617 1.00 95.88 528 LEU A N 1
ATOM 3839 C CA . LEU A 1 528 ? 24.379 -10.297 -32.417 1.00 95.88 528 LEU A CA 1
ATOM 3840 C C . LEU A 1 528 ? 23.305 -11.364 -32.217 1.00 95.88 528 LEU A C 1
ATOM 3842 O O . LEU A 1 528 ? 23.638 -12.518 -31.964 1.00 95.88 528 LEU A O 1
ATOM 3846 N N . LEU A 1 529 ? 22.035 -10.982 -32.353 1.00 96.69 529 LEU A N 1
ATOM 3847 C CA . LEU A 1 529 ? 20.911 -11.885 -32.143 1.00 96.69 529 LEU A CA 1
ATOM 3848 C C . LEU A 1 529 ? 20.727 -12.855 -33.300 1.00 96.69 529 LEU A C 1
ATOM 3850 O O . LEU A 1 529 ? 20.359 -13.992 -33.046 1.00 96.69 529 LEU A O 1
ATOM 3854 N N . PHE A 1 530 ? 21.038 -12.469 -34.538 1.00 96.69 530 PHE A N 1
ATOM 3855 C CA . PHE A 1 530 ? 20.945 -13.323 -35.724 1.00 96.69 530 PHE A CA 1
ATOM 3856 C C . PHE A 1 530 ? 22.339 -13.601 -36.314 1.00 96.69 530 PHE A C 1
ATOM 3858 O O . PHE A 1 530 ? 22.674 -13.103 -37.394 1.00 96.69 530 PHE A O 1
ATOM 3865 N N . PRO A 1 531 ? 23.189 -14.381 -35.620 1.00 95.38 531 PRO A N 1
ATOM 3866 C CA . PRO A 1 531 ? 24.515 -14.705 -36.115 1.00 95.38 531 PRO A CA 1
ATOM 3867 C C . PRO A 1 531 ? 24.425 -15.563 -37.382 1.00 95.38 531 PRO A C 1
ATOM 3869 O O . PRO A 1 531 ? 23.519 -16.380 -37.555 1.00 95.38 531 PRO A O 1
ATOM 3872 N N . LEU A 1 532 ? 25.408 -15.415 -38.272 1.00 93.75 532 LEU A N 1
ATOM 3873 C CA . LEU A 1 532 ? 25.501 -16.287 -39.437 1.00 93.75 532 LEU A CA 1
ATOM 3874 C C . LEU A 1 532 ? 25.759 -17.735 -39.011 1.00 93.75 532 LEU A C 1
ATOM 3876 O O . LEU A 1 532 ? 26.605 -17.954 -38.146 1.00 93.75 532 LEU A O 1
ATOM 3880 N N . PRO A 1 533 ? 25.176 -18.737 -39.694 1.00 90.62 533 PRO A N 1
ATOM 3881 C CA . PRO A 1 533 ? 25.450 -20.146 -39.397 1.00 90.62 533 PRO A CA 1
ATOM 3882 C C . PRO A 1 533 ? 26.949 -20.493 -39.403 1.00 90.62 533 PRO A C 1
ATOM 3884 O O . PRO A 1 533 ? 27.393 -21.401 -38.708 1.00 90.62 533 PRO A O 1
ATOM 3887 N N . SER A 1 534 ? 27.748 -19.745 -40.170 1.00 91.50 534 SER A N 1
ATOM 3888 C CA . SER A 1 534 ? 29.196 -19.912 -40.279 1.00 91.50 534 SER A CA 1
ATOM 3889 C C . SER A 1 534 ? 29.997 -19.444 -39.061 1.00 91.50 534 SER A C 1
ATOM 3891 O O . SER A 1 534 ? 31.166 -19.805 -38.961 1.00 91.50 534 SER A O 1
ATOM 3893 N N . THR A 1 535 ? 29.440 -18.624 -38.160 1.00 91.12 535 THR A N 1
ATOM 3894 C CA . THR A 1 535 ? 30.179 -18.135 -36.978 1.00 91.12 535 THR A CA 1
ATOM 3895 C C . THR A 1 535 ? 30.218 -19.155 -35.845 1.00 91.12 535 THR A C 1
ATOM 3897 O O . THR A 1 535 ? 31.041 -19.018 -34.944 1.00 91.12 535 THR A O 1
ATOM 3900 N N . GLY A 1 536 ? 29.343 -20.168 -35.871 1.00 92.75 536 GLY A N 1
ATOM 3901 C CA . GLY A 1 536 ? 29.217 -21.155 -34.796 1.00 92.75 536 GLY A CA 1
ATOM 3902 C C . GLY A 1 536 ? 28.689 -20.583 -33.473 1.00 92.75 536 GLY A C 1
ATOM 3903 O O . GLY A 1 536 ? 28.718 -21.282 -32.463 1.00 92.75 536 GLY A O 1
ATOM 3904 N N . ILE A 1 537 ? 28.221 -19.330 -33.463 1.00 93.94 537 ILE A N 1
ATOM 3905 C CA . ILE A 1 537 ? 27.593 -18.704 -32.296 1.00 93.94 537 ILE A CA 1
ATOM 3906 C C . ILE A 1 537 ? 26.156 -19.218 -32.207 1.00 93.94 537 ILE A C 1
ATOM 3908 O O . ILE A 1 537 ? 25.393 -19.094 -33.165 1.00 93.94 537 ILE A O 1
ATOM 3912 N N . VAL A 1 538 ? 25.793 -19.797 -31.062 1.00 93.12 538 VAL A N 1
ATOM 3913 C CA . VAL A 1 538 ? 24.416 -20.227 -30.790 1.00 93.12 538 VAL A CA 1
ATOM 3914 C C . VAL A 1 538 ? 23.588 -18.985 -30.448 1.00 93.12 538 VAL A C 1
ATOM 3916 O O . VAL A 1 538 ? 23.970 -18.264 -29.524 1.00 93.12 538 VAL A O 1
ATOM 3919 N N . PRO A 1 539 ? 22.504 -18.697 -31.184 1.00 92.75 539 PRO A N 1
ATOM 3920 C CA . PRO A 1 539 ? 21.651 -17.558 -30.882 1.00 92.75 539 PRO A CA 1
ATOM 3921 C C . PRO A 1 539 ? 20.872 -17.757 -29.580 1.00 92.75 539 PRO A C 1
ATOM 3923 O O . PRO A 1 539 ? 20.495 -18.876 -29.237 1.00 92.75 539 PRO A O 1
ATOM 3926 N N . ASP A 1 540 ? 20.567 -16.652 -28.901 1.00 95.94 540 ASP A N 1
ATOM 3927 C CA . ASP A 1 540 ? 19.568 -16.643 -27.834 1.00 95.94 540 ASP A CA 1
ATOM 3928 C C . ASP A 1 540 ? 18.164 -16.601 -28.460 1.00 95.94 540 ASP A C 1
ATOM 3930 O O . ASP A 1 540 ? 17.698 -15.559 -28.932 1.00 95.94 540 ASP A O 1
ATOM 3934 N N . GLU A 1 541 ? 17.507 -17.761 -28.506 1.00 96.62 541 GLU A N 1
ATOM 3935 C CA . GLU A 1 541 ? 16.180 -17.925 -29.109 1.00 96.62 541 GLU A CA 1
ATOM 3936 C C . GLU A 1 541 ? 15.104 -17.073 -28.416 1.00 96.62 541 GLU A C 1
ATOM 3938 O O . GLU A 1 541 ? 14.158 -16.633 -29.073 1.00 96.62 541 GLU A O 1
ATOM 3943 N N . VAL A 1 542 ? 15.251 -16.793 -27.113 1.00 96.88 542 VAL A N 1
ATOM 3944 C CA . VAL A 1 542 ? 14.291 -15.975 -26.360 1.00 96.88 542 VAL A CA 1
ATOM 3945 C C . VAL A 1 542 ? 14.385 -14.530 -26.831 1.00 96.88 542 VAL A C 1
ATOM 3947 O O . VAL A 1 542 ? 13.380 -13.952 -27.247 1.00 96.88 542 V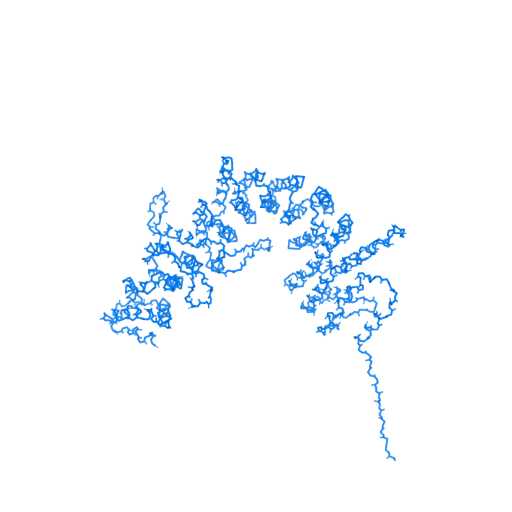AL A O 1
ATOM 3950 N N . CYS A 1 543 ? 15.591 -13.963 -26.841 1.00 97.62 543 CYS A N 1
ATOM 3951 C CA . CYS A 1 543 ? 15.811 -12.588 -27.290 1.00 97.62 543 CYS A CA 1
ATOM 3952 C C . CYS A 1 543 ? 15.428 -12.396 -28.765 1.00 97.62 543 CYS A C 1
ATOM 3954 O O . CYS A 1 543 ? 14.790 -11.397 -29.104 1.00 97.62 543 CYS A O 1
ATOM 3956 N N . GLN A 1 544 ? 15.743 -13.369 -29.634 1.00 97.44 544 GLN A N 1
ATOM 3957 C CA . GLN A 1 544 ? 15.304 -13.355 -31.035 1.00 97.44 544 GLN A CA 1
ATOM 3958 C C . GLN A 1 544 ? 13.780 -13.284 -31.150 1.00 97.44 544 GLN A C 1
ATOM 3960 O O . GLN A 1 544 ? 13.256 -12.379 -31.797 1.00 97.44 544 GLN A O 1
ATOM 3965 N N . ALA A 1 545 ? 13.065 -14.214 -30.509 1.00 97.56 545 ALA A N 1
ATOM 3966 C CA . ALA A 1 545 ? 11.611 -14.293 -30.608 1.00 97.56 545 ALA A CA 1
ATOM 3967 C C . ALA A 1 545 ? 10.929 -13.022 -30.074 1.00 97.56 545 ALA A C 1
ATOM 3969 O O . ALA A 1 545 ? 9.938 -12.557 -30.642 1.00 97.56 545 ALA A O 1
ATOM 3970 N N . ARG A 1 546 ? 11.468 -12.426 -29.002 1.00 97.81 546 ARG A N 1
ATOM 3971 C CA . ARG A 1 546 ? 10.958 -11.166 -28.443 1.00 97.81 546 ARG A CA 1
ATOM 3972 C C . ARG A 1 546 ? 11.188 -9.979 -29.367 1.00 97.81 546 ARG A C 1
ATOM 3974 O O . ARG A 1 546 ? 10.251 -9.213 -29.594 1.00 97.81 546 ARG A O 1
ATOM 3981 N N . LEU A 1 547 ? 12.386 -9.847 -29.938 1.00 98.00 547 LEU A N 1
ATOM 3982 C CA . LEU A 1 547 ? 12.674 -8.777 -30.891 1.00 98.00 547 LEU A CA 1
ATOM 3983 C C . LEU A 1 547 ? 11.830 -8.917 -32.166 1.00 98.00 547 LEU A C 1
ATOM 3985 O O . LEU A 1 547 ? 11.299 -7.921 -32.648 1.00 98.00 547 LEU A O 1
ATOM 3989 N N . GLU A 1 548 ? 11.643 -10.132 -32.682 1.00 97.81 548 GLU A N 1
ATOM 3990 C CA . GLU A 1 548 ? 10.772 -10.386 -33.838 1.00 97.81 548 GLU A CA 1
ATOM 3991 C C . GLU A 1 548 ? 9.327 -10.013 -33.554 1.00 97.81 548 GLU A C 1
ATOM 3993 O O . GLU A 1 548 ? 8.717 -9.287 -34.335 1.00 97.81 548 GLU A O 1
ATOM 3998 N N . SER A 1 549 ? 8.798 -10.443 -32.406 1.00 96.94 549 SER A N 1
ATOM 3999 C CA . SER A 1 549 ? 7.449 -10.073 -31.984 1.00 96.94 549 SER A CA 1
ATOM 4000 C C . SER A 1 549 ? 7.290 -8.557 -31.859 1.00 96.94 549 SER A C 1
ATOM 4002 O O . SER A 1 549 ? 6.246 -8.025 -32.231 1.00 96.94 549 SER A O 1
ATOM 4004 N N . PHE A 1 550 ? 8.306 -7.857 -31.348 1.00 97.56 550 PHE A N 1
ATOM 4005 C CA . PHE A 1 550 ? 8.306 -6.400 -31.264 1.00 97.56 550 PHE A CA 1
ATOM 4006 C C . PHE A 1 550 ? 8.317 -5.749 -32.652 1.00 97.56 550 PHE A C 1
ATOM 4008 O O . PHE A 1 550 ? 7.472 -4.901 -32.923 1.00 97.56 550 PHE A O 1
ATOM 4015 N N . LEU A 1 551 ? 9.210 -6.161 -33.557 1.00 97.88 551 LEU A N 1
ATOM 4016 C CA . LEU A 1 551 ? 9.288 -5.602 -34.911 1.00 97.88 551 LEU A CA 1
ATOM 4017 C C . LEU A 1 551 ? 8.017 -5.882 -35.724 1.00 97.88 551 LEU A C 1
ATOM 4019 O O . LEU A 1 551 ? 7.527 -4.984 -36.404 1.00 97.88 551 LEU A O 1
ATOM 4023 N N . ALA A 1 552 ? 7.450 -7.085 -35.618 1.00 96.94 552 ALA A N 1
ATOM 4024 C CA . ALA A 1 552 ? 6.181 -7.441 -36.250 1.00 96.94 552 ALA A CA 1
ATOM 4025 C C . ALA A 1 552 ? 5.022 -6.584 -35.714 1.00 96.94 552 ALA A C 1
ATOM 4027 O O . ALA A 1 552 ? 4.209 -6.077 -36.488 1.00 96.94 552 ALA A O 1
ATOM 4028 N N . HIS A 1 553 ? 4.978 -6.352 -34.397 1.00 95.62 553 HIS A N 1
ATOM 4029 C CA . HIS A 1 553 ? 4.013 -5.430 -33.804 1.00 95.62 553 HIS A CA 1
ATOM 4030 C C . HIS A 1 553 ? 4.200 -4.006 -34.342 1.00 95.62 553 HIS A C 1
ATOM 4032 O O . HIS A 1 553 ? 3.227 -3.393 -34.773 1.00 95.62 553 HIS A O 1
ATOM 4038 N N . VAL A 1 554 ? 5.432 -3.497 -34.412 1.00 95.94 554 VAL A N 1
ATOM 4039 C CA . VAL A 1 554 ? 5.695 -2.153 -34.943 1.00 95.94 554 VAL A CA 1
ATOM 4040 C C . VAL A 1 554 ? 5.333 -2.031 -36.429 1.00 95.94 554 VAL A C 1
ATOM 4042 O O . VAL A 1 554 ? 4.778 -1.015 -36.837 1.00 95.94 554 VAL A O 1
ATOM 4045 N N . LEU A 1 555 ? 5.560 -3.071 -37.237 1.00 96.44 555 LEU A N 1
ATOM 4046 C CA . LEU A 1 555 ? 5.093 -3.124 -38.628 1.00 96.44 555 LEU A CA 1
ATOM 4047 C C . LEU A 1 555 ? 3.566 -3.010 -38.724 1.00 96.44 555 LEU A C 1
ATOM 4049 O O . LEU A 1 555 ? 3.057 -2.329 -39.615 1.00 96.44 555 LEU A O 1
ATOM 4053 N N . SER A 1 556 ? 2.835 -3.633 -37.795 1.00 95.44 556 SER A N 1
ATOM 4054 C CA . SER A 1 556 ? 1.368 -3.583 -37.769 1.00 95.44 556 SER A CA 1
ATOM 4055 C C . SER A 1 556 ? 0.799 -2.191 -37.460 1.00 95.44 556 SER A C 1
ATOM 4057 O O . SER A 1 556 ? -0.353 -1.923 -37.799 1.00 95.44 556 SER A O 1
ATOM 4059 N N . LEU A 1 557 ? 1.607 -1.289 -36.888 1.00 94.00 557 LEU A N 1
ATOM 4060 C CA . LEU A 1 557 ? 1.221 0.102 -36.625 1.00 94.00 557 LEU A CA 1
ATOM 4061 C C . LEU A 1 557 ? 1.187 0.970 -37.897 1.00 94.00 557 LEU A C 1
ATOM 4063 O O . LEU A 1 557 ? 0.593 2.047 -37.880 1.00 94.00 557 LEU A O 1
ATOM 4067 N N . GLY A 1 558 ? 1.792 0.517 -39.001 1.00 95.88 558 GLY A N 1
ATOM 4068 C CA . GLY A 1 558 ? 1.851 1.258 -40.264 1.00 95.88 558 GLY A CA 1
ATOM 4069 C C . GLY A 1 558 ? 2.911 2.367 -40.295 1.00 95.88 558 GLY A C 1
ATOM 4070 O O . GLY A 1 558 ? 3.823 2.416 -39.469 1.00 95.88 558 GLY A O 1
ATOM 4071 N N . ASP A 1 559 ? 2.838 3.241 -41.299 1.00 94.50 559 ASP A N 1
ATOM 4072 C CA . ASP A 1 559 ? 3.781 4.354 -41.458 1.00 94.50 559 ASP A CA 1
ATOM 4073 C C . ASP A 1 559 ? 3.558 5.460 -40.408 1.00 94.50 559 ASP A C 1
ATOM 4075 O O . ASP A 1 559 ? 2.412 5.739 -40.051 1.00 94.50 559 ASP A O 1
ATOM 4079 N N . PRO A 1 560 ? 4.629 6.130 -39.932 1.00 95.00 560 PRO A N 1
ATOM 4080 C CA . PRO A 1 560 ? 6.014 6.066 -40.423 1.00 95.00 560 PRO A CA 1
ATOM 4081 C C . PRO A 1 560 ? 6.867 4.933 -39.822 1.00 95.00 560 PRO A C 1
ATOM 4083 O O . PRO A 1 560 ? 8.039 4.790 -40.180 1.00 95.00 560 PRO A O 1
ATOM 4086 N N . TRP A 1 561 ? 6.324 4.146 -38.892 1.00 95.56 561 TRP A N 1
ATOM 4087 C CA . TRP A 1 561 ? 7.093 3.142 -38.153 1.00 95.56 561 TRP A CA 1
ATOM 4088 C C . TRP A 1 561 ? 7.431 1.917 -39.000 1.00 95.56 561 TRP A C 1
ATOM 4090 O O . TRP A 1 561 ? 8.568 1.445 -38.964 1.00 95.56 561 TRP A O 1
ATOM 4100 N N . ALA A 1 562 ? 6.481 1.446 -39.811 1.00 96.31 562 ALA A N 1
ATOM 4101 C CA . ALA A 1 562 ? 6.692 0.332 -40.724 1.00 96.31 562 ALA A CA 1
ATOM 4102 C C . ALA A 1 562 ? 7.833 0.623 -41.711 1.00 96.31 562 ALA A C 1
ATOM 4104 O O . ALA A 1 562 ? 8.734 -0.203 -41.858 1.00 96.31 562 ALA A O 1
ATOM 4105 N N . GLY A 1 563 ? 7.854 1.821 -42.312 1.00 97.06 563 GLY A N 1
ATOM 4106 C CA . GLY A 1 563 ? 8.963 2.283 -43.148 1.00 97.06 563 GLY A CA 1
ATOM 4107 C C . GLY A 1 563 ? 10.326 2.202 -42.452 1.00 97.06 563 GLY A C 1
ATOM 4108 O O . GLY A 1 563 ? 11.268 1.663 -43.027 1.00 97.06 563 GLY A O 1
ATOM 4109 N N . ALA A 1 564 ? 10.433 2.645 -41.195 1.00 97.50 564 ALA A N 1
ATOM 4110 C CA . ALA A 1 564 ? 11.691 2.570 -40.446 1.00 97.50 564 ALA A CA 1
ATOM 4111 C C . ALA A 1 564 ? 12.121 1.131 -40.114 1.00 97.50 564 ALA A C 1
ATOM 4113 O O . ALA A 1 564 ? 13.314 0.828 -40.160 1.00 97.50 564 ALA A O 1
ATOM 4114 N N . VAL A 1 565 ? 11.178 0.222 -39.828 1.00 97.75 565 VAL A N 1
ATOM 4115 C CA . VAL A 1 565 ? 11.500 -1.208 -39.677 1.00 97.75 565 VAL A CA 1
ATOM 4116 C C . VAL A 1 565 ? 12.025 -1.775 -40.997 1.00 97.75 565 VAL A C 1
ATOM 4118 O O . VAL A 1 565 ? 13.069 -2.424 -40.992 1.00 97.75 565 VAL A O 1
ATOM 4121 N N . TYR A 1 566 ? 11.363 -1.501 -42.128 1.00 97.81 566 TYR A N 1
ATOM 4122 C CA . TYR A 1 566 ? 11.828 -1.965 -43.439 1.00 97.81 566 TYR A CA 1
ATOM 4123 C C . TYR A 1 566 ? 13.208 -1.411 -43.800 1.00 97.81 566 TYR A C 1
ATOM 4125 O O . TYR A 1 566 ? 14.054 -2.182 -44.238 1.00 97.81 566 TYR A O 1
ATOM 4133 N N . GLU A 1 567 ? 13.479 -0.124 -43.552 1.00 97.50 567 GLU A N 1
ATOM 4134 C CA . GLU A 1 567 ? 14.805 0.480 -43.755 1.00 97.50 567 GLU A CA 1
ATOM 4135 C C . GLU A 1 567 ? 15.901 -0.296 -43.005 1.00 97.50 567 GLU A C 1
ATOM 4137 O O . GLU A 1 567 ? 16.959 -0.592 -43.566 1.00 97.50 567 GLU A O 1
ATOM 4142 N N . GLN A 1 568 ? 15.648 -0.665 -41.745 1.00 97.62 568 GLN A N 1
ATOM 4143 C CA . GLN A 1 568 ? 16.604 -1.415 -40.929 1.00 97.62 568 GLN A CA 1
ATOM 4144 C C . GLN A 1 568 ? 16.726 -2.879 -41.369 1.00 97.62 568 GLN A C 1
ATOM 4146 O O . GLN A 1 568 ? 17.838 -3.402 -41.457 1.00 97.62 568 GLN A O 1
ATOM 4151 N N . VAL A 1 569 ? 15.614 -3.549 -41.672 1.00 97.62 569 VAL A N 1
ATOM 4152 C CA . VAL A 1 569 ? 15.622 -4.948 -42.127 1.00 97.62 569 VAL A CA 1
ATOM 4153 C C . VAL A 1 569 ? 16.310 -5.072 -43.487 1.00 97.62 569 VAL A C 1
ATOM 4155 O O . VAL A 1 569 ? 17.175 -5.930 -43.644 1.00 97.62 569 VAL A O 1
ATOM 4158 N N . ASP A 1 570 ? 16.021 -4.181 -44.436 1.00 97.62 570 ASP A N 1
ATOM 4159 C CA . ASP A 1 570 ? 16.640 -4.188 -45.763 1.00 97.62 570 ASP A CA 1
ATOM 4160 C C . ASP A 1 570 ? 18.148 -3.877 -45.673 1.00 97.62 570 ASP A C 1
ATOM 4162 O O . ASP A 1 570 ? 18.961 -4.538 -46.325 1.00 97.62 570 ASP A O 1
ATOM 4166 N N . ALA A 1 571 ? 18.564 -2.932 -44.816 1.00 97.38 571 ALA A N 1
ATOM 4167 C CA . ALA A 1 571 ? 19.984 -2.659 -44.565 1.00 97.38 571 ALA A CA 1
ATOM 4168 C C . ALA A 1 571 ? 20.718 -3.858 -43.932 1.00 97.38 571 ALA A C 1
ATOM 4170 O O . ALA A 1 571 ? 21.892 -4.112 -44.236 1.00 97.38 571 ALA A O 1
ATOM 4171 N N . PHE A 1 572 ? 20.035 -4.612 -43.069 1.00 97.56 572 PHE A N 1
ATOM 4172 C CA . PHE A 1 572 ? 20.566 -5.826 -42.461 1.00 97.56 572 PHE A CA 1
ATOM 4173 C C . PHE A 1 572 ? 20.691 -6.958 -43.494 1.00 97.56 572 PHE A C 1
ATOM 4175 O O . PHE A 1 572 ? 21.773 -7.526 -43.661 1.00 97.56 572 PHE A O 1
ATOM 4182 N N . GLU A 1 573 ? 19.630 -7.239 -44.252 1.00 97.31 573 GLU A N 1
ATOM 4183 C CA . GLU A 1 573 ? 19.598 -8.299 -45.268 1.00 97.31 573 GLU A CA 1
ATOM 4184 C C . GLU A 1 573 ? 20.515 -8.022 -46.461 1.00 97.31 573 GLU A C 1
ATOM 4186 O O . GLU A 1 573 ? 21.061 -8.966 -47.028 1.00 97.31 573 GLU A O 1
ATOM 4191 N N . ALA A 1 574 ? 20.784 -6.758 -46.802 1.00 97.12 574 ALA A N 1
ATOM 4192 C CA . ALA A 1 574 ? 21.789 -6.413 -47.810 1.00 97.12 574 ALA A CA 1
ATOM 4193 C C . ALA A 1 574 ? 23.187 -6.955 -47.455 1.00 97.12 574 ALA A C 1
ATOM 4195 O O . ALA A 1 574 ? 23.977 -7.277 -48.343 1.00 97.12 574 ALA A O 1
ATOM 4196 N N . ASN A 1 575 ? 23.488 -7.079 -46.158 1.00 96.44 575 ASN A N 1
ATOM 4197 C CA . ASN A 1 575 ? 24.739 -7.647 -45.661 1.00 96.44 575 ASN A CA 1
ATOM 4198 C C . ASN A 1 575 ? 24.622 -9.149 -45.331 1.00 96.44 575 ASN A C 1
ATOM 4200 O O . ASN A 1 575 ? 25.632 -9.854 -45.358 1.00 96.44 575 ASN A O 1
ATOM 4204 N N . PHE A 1 576 ? 23.414 -9.641 -45.022 1.00 95.75 576 PHE A N 1
ATOM 4205 C CA . PHE A 1 576 ? 23.165 -11.002 -44.526 1.00 95.75 576 PHE A CA 1
ATOM 4206 C C . PHE A 1 576 ? 21.888 -11.651 -45.112 1.00 95.75 576 PHE A C 1
ATOM 4208 O O . PHE A 1 576 ? 20.985 -12.032 -44.361 1.00 95.75 576 PHE A O 1
ATOM 4215 N N . PRO A 1 577 ? 21.791 -11.833 -46.441 1.00 94.94 577 PRO A N 1
ATOM 4216 C CA . PRO A 1 577 ? 20.557 -12.280 -47.104 1.00 94.94 577 PRO A CA 1
ATOM 4217 C C . PRO A 1 577 ? 20.079 -13.680 -46.677 1.00 94.94 577 PRO A C 1
ATOM 4219 O O . PRO A 1 577 ? 18.896 -13.994 -46.751 1.00 94.94 577 PRO A O 1
ATOM 4222 N N . GLN A 1 578 ? 20.987 -14.530 -46.200 1.00 94.81 578 GLN A N 1
ATOM 4223 C CA . GLN A 1 578 ? 20.720 -15.901 -45.759 1.00 94.81 578 GLN A CA 1
ATOM 4224 C C . GLN A 1 578 ? 19.880 -16.010 -44.478 1.00 94.81 578 GLN A C 1
ATOM 4226 O O . GLN A 1 578 ? 19.404 -17.100 -44.175 1.00 94.81 578 GLN A O 1
ATOM 4231 N N . ILE A 1 579 ? 19.722 -14.923 -43.714 1.00 95.38 579 ILE A N 1
ATOM 4232 C CA . ILE A 1 579 ? 18.940 -14.935 -42.468 1.00 95.38 579 ILE A CA 1
ATOM 4233 C C . ILE A 1 579 ? 17.434 -14.885 -42.765 1.00 95.38 579 ILE A C 1
ATOM 4235 O O . ILE A 1 579 ? 16.653 -15.497 -42.039 1.00 95.38 579 ILE A O 1
ATOM 4239 N N . GLY A 1 580 ? 17.027 -14.190 -43.836 1.00 95.06 580 GLY A N 1
ATOM 4240 C CA . GLY A 1 580 ? 15.625 -14.083 -44.252 1.00 95.06 580 GLY A CA 1
ATOM 4241 C C . GLY A 1 580 ? 14.706 -13.452 -43.200 1.00 95.06 580 GLY A C 1
ATOM 4242 O O . GLY A 1 580 ? 13.562 -13.883 -43.057 1.00 95.06 580 GLY A O 1
ATOM 4243 N N . LEU A 1 581 ? 15.192 -12.456 -42.452 1.00 96.25 581 LEU A N 1
ATOM 4244 C CA . LEU A 1 581 ? 14.449 -11.782 -41.383 1.00 96.25 581 LEU A CA 1
ATOM 4245 C C . LEU A 1 581 ? 13.129 -11.182 -41.887 1.00 96.25 581 LEU A C 1
ATOM 4247 O O . LEU A 1 581 ? 12.102 -11.313 -41.228 1.00 96.25 581 LEU A O 1
ATOM 4251 N N . ARG A 1 582 ? 13.111 -10.608 -43.093 1.00 95.75 582 ARG A N 1
ATOM 4252 C CA . ARG A 1 582 ? 11.898 -10.071 -43.719 1.00 95.75 582 ARG A CA 1
ATOM 4253 C C . ARG A 1 582 ? 10.820 -11.135 -43.904 1.00 95.75 582 ARG A C 1
ATOM 4255 O O . ARG A 1 582 ? 9.644 -10.843 -43.736 1.00 95.75 582 ARG A O 1
ATOM 4262 N N . SER A 1 583 ? 11.223 -12.366 -44.221 1.00 95.81 583 SER A N 1
ATOM 4263 C CA . SER A 1 583 ? 10.298 -13.499 -44.368 1.00 95.81 583 SER A CA 1
ATOM 4264 C C . SER A 1 583 ? 9.802 -14.036 -43.026 1.00 95.81 583 SER A C 1
ATOM 4266 O O . SER A 1 583 ? 8.785 -14.710 -43.000 1.00 95.81 583 SER A O 1
ATOM 4268 N N . ARG A 1 584 ? 10.521 -13.773 -41.927 1.00 94.81 584 ARG A N 1
ATOM 4269 C CA . ARG A 1 584 ? 10.103 -14.143 -40.564 1.00 94.81 584 ARG A CA 1
ATOM 4270 C C . ARG A 1 584 ? 9.127 -13.133 -39.961 1.00 94.81 584 ARG A C 1
ATOM 4272 O O . ARG A 1 584 ? 8.324 -13.507 -39.116 1.00 94.81 584 ARG A O 1
ATOM 4279 N N . LEU A 1 585 ? 9.231 -11.866 -40.368 1.00 94.81 585 LEU A N 1
ATOM 4280 C CA . LEU A 1 585 ? 8.341 -10.788 -39.926 1.00 94.81 585 LEU A CA 1
ATOM 4281 C C . LEU A 1 585 ? 7.017 -10.729 -40.706 1.00 94.81 585 LEU A C 1
ATOM 4283 O O . LEU A 1 585 ? 6.060 -10.143 -40.203 1.00 94.81 585 LEU A O 1
ATOM 4287 N N . ALA A 1 586 ? 6.987 -11.281 -41.924 1.00 90.00 586 ALA A N 1
ATOM 4288 C CA . ALA A 1 586 ? 5.792 -11.428 -42.759 1.00 90.00 586 ALA A CA 1
ATOM 4289 C C . ALA A 1 586 ? 4.989 -12.670 -42.360 1.00 90.00 586 ALA A C 1
ATOM 4291 O O . ALA A 1 586 ? 3.739 -12.574 -42.362 1.00 90.00 586 ALA A O 1
#

Sequence (586 aa):
PSRGASRGGARPPSSASQAAQMMASTGGGGAPGVLSVLDQCVVQTLTSSGDLELLGAQPGEGPAAALVRRVTGKGAGEFPPRALNLVLSEVQRQAGNIAFSVLNSNVAEVGASASGASGGYWSLCDFLCPLLNNLDAELYAGAYSTAVTSFEGVGMELALQDASVTVPLFMDFALPRLQTGISLSGDKLGYAMRIFTAHLGDAQGATGSTLRLAALRKLQAALGDGDLFLKCLSYVCSLESEFSEDLMDLYLYYAIVGLSSPKPTLRAAAAAMVPAIIRGHPSTAASLLPRVRALIGSDRWWQTQAQLVLACTTFLKSDVDGSSSSLQSTQELAWSILFETLTPRAGVGVRQLGVGELAELTQGGESARKSARLLVDLAVSLPHEARAQILKRGGSVTLPGGQLSFALPGEVWDPLRVAQAVADKVLNRGATGDVNPAETMSSGLVAVLSAAIQAGAGVGAAEDMPGEILLDDAYLEVYNDLKDHLFVAICDAECVDAALGVMRNLLLHSGLQADVLREPRLQGILRLLFPLPSTGIVPDEVCQARLESFLAHVLSLGDPWAGAVYEQVDAFEANFPQIGLRSRLA